Protein AF-0000000080300473 (afdb_homodimer)

Nearest PDB structures (foldseek):
  2vxf-assembly1_A  TM=6.926E-01  e=1.789E-02  Danio rerio
  6f9w-assembly1_A-2  TM=7.168E-01  e=3.163E-02  Homo sapiens
  2vxe-assembly1_A  TM=5.021E-01  e=3.348E-02  Drosophila melanogaster
  6vxm-assembly1_A  TM=2.838E-01  e=6.470E-01  Arabidopsis thaliana
  5x2h-assembly1_A  TM=2.330E-01  e=3.011E+00  Campylobacter jejuni subsp. jejuni NCTC 11168 = ATCC 700819

pLDDT: mean 85.26, std 11.25, range [49.38, 97.88]

Solvent-accessible surface area (backbone atoms only — not comparable to full-atom values): 30651 Å² total; per-residue (Å²): 47,39,53,70,53,43,38,52,47,38,32,72,78,66,66,38,85,69,76,81,58,88,81,66,54,77,50,73,92,40,61,41,40,68,60,47,52,49,33,71,74,67,48,58,40,59,73,37,30,30,31,48,84,95,26,44,31,33,27,36,39,42,57,89,58,38,30,32,28,40,32,32,35,60,86,90,42,80,41,71,64,74,45,80,42,53,47,88,61,45,43,82,45,54,69,67,55,40,52,50,52,52,48,51,30,50,76,68,48,26,36,73,40,85,89,71,36,40,79,41,73,48,62,74,85,51,66,72,35,45,32,34,39,35,29,73,85,76,64,49,50,35,34,33,29,33,45,45,68,41,82,88,78,32,41,29,29,19,29,28,38,32,35,87,94,49,80,55,44,60,54,60,66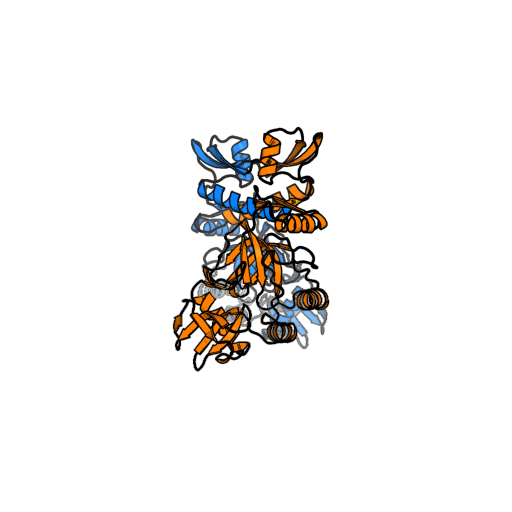,35,76,76,47,51,49,85,46,44,50,54,42,79,56,55,82,87,37,69,63,42,53,51,44,45,52,48,32,43,75,67,37,27,38,77,38,76,89,73,67,35,41,31,36,59,79,65,69,65,52,76,75,33,61,35,21,29,49,42,45,56,69,42,80,46,71,47,65,34,74,81,44,71,66,61,48,40,11,46,73,51,56,38,54,26,80,42,63,68,56,39,52,51,53,47,53,54,46,46,50,52,41,40,41,55,41,27,40,85,93,87,48,39,52,70,54,44,38,48,47,36,33,70,76,66,67,36,85,68,75,82,58,88,82,65,55,78,49,75,94,38,60,41,40,70,60,47,51,49,34,72,76,67,46,58,40,59,73,36,30,30,31,47,83,93,26,42,32,34,26,36,39,42,58,87,57,36,30,31,28,40,33,34,35,59,84,92,43,81,40,71,64,73,42,80,41,50,48,86,60,45,42,84,44,55,70,70,55,40,52,50,52,52,49,52,29,50,75,67,48,28,35,76,32,90,91,69,41,38,77,41,70,47,62,76,84,53,64,73,35,44,31,34,41,36,29,73,84,77,65,49,48,35,34,34,30,33,47,45,66,40,83,88,78,32,39,28,29,18,29,29,38,32,34,86,95,49,79,54,45,62,52,60,67,34,77,75,46,50,48,88,48,44,49,53,42,79,54,55,82,86,35,70,64,40,54,52,44,44,52,48,31,42,75,67,37,26,36,78,37,77,90,74,68,35,41,31,36,59,76,63,69,66,55,77,74,32,61,34,22,29,49,42,45,55,69,39,80,45,72,51,65,33,77,82,43,71,66,59,48,40,12,46,72,51,56,38,55,24,79,41,64,69,56,40,52,51,52,48,53,54,45,48,51,53,42,40,43,57,41,27,40,84,91,88

Organism: Bacteroides stercoris (NCBI:txid46506)

Sequence (568 aa):
MDFKGISSYCRGEFNIKLHVPSSYSDDPESLDYATFADWFDNGFGAGDAVKWGDTVGLIQEGNVHTAIMCLRMDGNTPIFNQISVSVQDITHADESVLNRLYSILSENGKEFGNPFFLISDKYIPKSCELITFHNHSTGQEGCGVLRLIDKSTGDVVMYCYAVKGEPVRYSMNEYLGKVDDFSFSAFKPADYQRKFLEVELAKVGKTWNHFLKRIEPLNMKAEKGERYWYITDKMSVASDTEKGTATSHKRYLAGNYFRKEEDAVRILSEEMEIRRNFLAEPGRMDFKGISSYCRGEFNIKLHVPSSYSDDPESLDYATFADWFDNGFGAGDAVKWGDTVGLIQEGNVHTAIMCLRMDGNTPIFNQISVSVQDITHADESVLNRLYSILSENGKEFGNPFFLISDKYIPKSCELITFHNHSTGQEGCGVLRLIDKSTGDVVMYCYAVKGEPVRYSMNEYLGKVDDFSFSAFKPADYQRKFLEVELAKVGKTWNHFLKRIEPLNMKAEKGERYWYITDKMSVASDTEKGTATSHKRYLAGNYFRKEEDAVRILSEEMEIRRNFLAEPGR

Radius of gyration: 39.07 Å; Cα contacts (8 Å, |Δi|>4): 1087; chains: 2; bounding box: 65×121×78 Å

Structure (mmCIF, N/CA/C/O backbone):
data_AF-0000000080300473-model_v1
#
loop_
_entity.id
_entity.type
_entity.pdbx_description
1 polymer 'Uncharacterized protein'
#
loop_
_atom_site.group_PDB
_atom_site.id
_atom_site.type_symbol
_atom_site.label_atom_id
_atom_site.label_alt_id
_atom_site.label_comp_id
_atom_site.label_asym_id
_atom_site.label_entity_id
_atom_site.label_seq_id
_atom_site.pdbx_PDB_ins_code
_a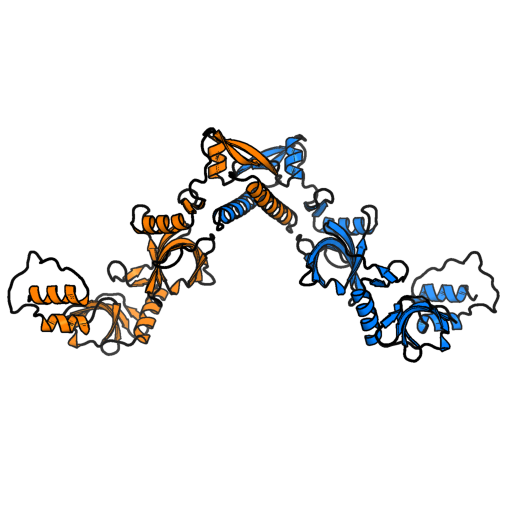tom_site.Cartn_x
_atom_site.Cartn_y
_atom_site.Cartn_z
_atom_site.occupancy
_atom_site.B_iso_or_equiv
_atom_site.auth_seq_id
_atom_site.auth_comp_id
_atom_site.auth_asym_id
_atom_site.auth_atom_id
_atom_site.pdbx_PDB_model_num
ATOM 1 N N . MET A 1 1 ? -13.258 -56.375 -33.906 1 70.62 1 MET A N 1
ATOM 2 C CA . MET A 1 1 ? -13.578 -54.969 -33.75 1 70.62 1 MET A CA 1
ATOM 3 C C . MET A 1 1 ? -13.531 -54.219 -35.062 1 70.62 1 MET A C 1
ATOM 5 O O . MET A 1 1 ? -12.656 -54.469 -35.906 1 70.62 1 MET A O 1
ATOM 9 N N . ASP A 1 2 ? -14.672 -53.562 -35.312 1 68.38 2 ASP A N 1
ATOM 10 C CA . ASP A 1 2 ? -14.695 -52.75 -36.531 1 68.38 2 ASP A CA 1
ATOM 11 C C . ASP A 1 2 ? -13.797 -51.531 -36.375 1 68.38 2 ASP A C 1
ATOM 13 O O . ASP A 1 2 ? -14.289 -50.406 -36.25 1 68.38 2 ASP A O 1
ATOM 17 N N . PHE A 1 3 ? -12.508 -51.844 -36.375 1 73.19 3 PHE A N 1
ATOM 18 C CA . PHE A 1 3 ? -11.531 -50.781 -36.125 1 73.19 3 PHE A CA 1
ATOM 19 C C . PHE A 1 3 ? -11.602 -49.719 -37.188 1 73.19 3 PHE A C 1
ATOM 21 O O . PHE A 1 3 ? -11.445 -48.531 -36.906 1 73.19 3 PHE A O 1
ATOM 28 N N . LYS A 1 4 ? -11.711 -50.094 -38.438 1 73.06 4 LYS A N 1
ATOM 29 C CA . LYS A 1 4 ? -11.773 -49.094 -39.531 1 73.06 4 LYS A CA 1
ATOM 30 C C . LYS A 1 4 ? -12.922 -48.125 -39.312 1 73.06 4 LYS A C 1
ATOM 32 O O . LYS A 1 4 ? -12.75 -46.906 -39.469 1 73.06 4 LYS A O 1
ATOM 37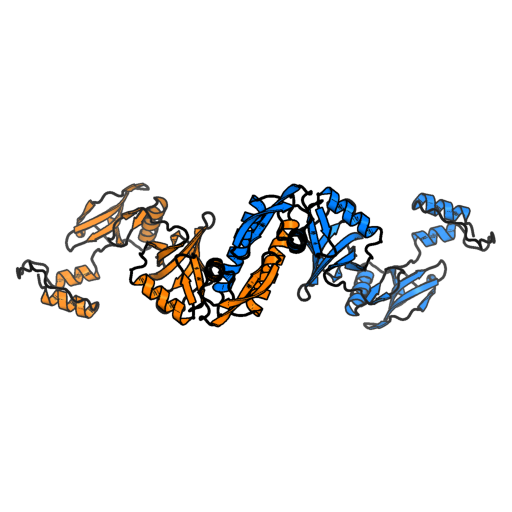 N N . GLY A 1 5 ? -14.031 -48.688 -39 1 68.06 5 GLY A N 1
ATOM 38 C CA . GLY A 1 5 ? -15.188 -47.844 -38.75 1 68.06 5 GLY A CA 1
ATOM 39 C C . GLY A 1 5 ? -15.008 -46.938 -37.531 1 68.06 5 GLY A C 1
ATOM 40 O O . GLY A 1 5 ? -15.336 -45.75 -37.594 1 68.06 5 GLY A O 1
ATOM 41 N N . ILE A 1 6 ? -14.445 -47.469 -36.531 1 72.12 6 ILE A N 1
ATOM 42 C CA . ILE A 1 6 ? -14.242 -46.75 -35.281 1 72.12 6 ILE A CA 1
ATOM 43 C C . ILE A 1 6 ? -13.203 -45.625 -35.5 1 72.12 6 ILE A C 1
ATOM 45 O O . ILE A 1 6 ? -13.391 -44.5 -35.062 1 72.12 6 ILE A O 1
ATOM 49 N N . SER A 1 7 ? -12.203 -46.031 -36.125 1 70.25 7 SER A N 1
ATOM 50 C CA . SER A 1 7 ? -11.148 -45.062 -36.406 1 70.25 7 SER A CA 1
ATOM 51 C C . SER A 1 7 ? -11.672 -43.906 -37.281 1 70.25 7 SER A C 1
ATOM 53 O O . SER A 1 7 ? -11.344 -42.75 -37.062 1 70.25 7 SER A O 1
ATOM 55 N N . SER A 1 8 ? -12.445 -44.188 -38.25 1 71.62 8 SER A N 1
ATOM 56 C CA . SER A 1 8 ? -13.039 -43.188 -39.125 1 71.62 8 SER A CA 1
ATOM 57 C C . SER A 1 8 ? -13.953 -42.25 -38.312 1 71.62 8 SER A C 1
ATOM 59 O O . SER A 1 8 ? -13.953 -41.031 -38.531 1 71.62 8 SER A O 1
ATOM 61 N N . TYR A 1 9 ? -14.641 -42.781 -37.469 1 65.94 9 TYR A N 1
ATOM 62 C CA . TYR A 1 9 ? -15.539 -42.031 -36.594 1 65.94 9 TYR A CA 1
ATOM 63 C C . TYR A 1 9 ? -14.758 -41.062 -35.719 1 65.94 9 TYR A C 1
ATOM 65 O O . TYR A 1 9 ? -15.078 -39.875 -35.656 1 65.94 9 TYR A O 1
ATOM 73 N N . CYS A 1 10 ? -13.82 -41.531 -35.094 1 65 10 CYS A N 1
ATOM 74 C CA . CYS A 1 10 ? -13.023 -40.719 -34.188 1 65 10 CYS A CA 1
ATOM 75 C C . CYS A 1 10 ? -12.305 -39.594 -34.938 1 65 10 CYS A C 1
ATOM 77 O O . CYS A 1 10 ? -12.242 -38.469 -34.469 1 65 10 CYS A O 1
ATOM 79 N N . ARG A 1 11 ? -11.781 -39.938 -36.031 1 65.31 11 ARG A N 1
ATOM 80 C CA . ARG A 1 11 ? -11.102 -38.969 -36.875 1 65.31 11 ARG A CA 1
ATOM 81 C C . ARG A 1 11 ? -12.078 -37.906 -37.375 1 65.31 11 ARG A C 1
ATOM 83 O O . ARG A 1 11 ? -11.781 -36.719 -37.344 1 65.31 11 ARG A O 1
ATOM 90 N N . GLY A 1 12 ? -13.141 -38.281 -37.812 1 64.19 12 GLY A N 1
ATOM 91 C CA . GLY A 1 12 ? -14.133 -37.375 -38.406 1 64.19 12 GLY A CA 1
ATOM 92 C C . GLY A 1 12 ? -14.773 -36.469 -37.375 1 64.19 12 GLY A C 1
ATOM 93 O O . GLY A 1 12 ? -14.859 -35.25 -37.594 1 64.19 12 GLY A O 1
ATOM 94 N N . GLU A 1 13 ? -15.148 -37.031 -36.281 1 60 13 GLU A N 1
ATOM 95 C CA . GLU A 1 13 ? -15.938 -36.281 -35.312 1 60 13 GLU A CA 1
ATOM 96 C C . GLU A 1 13 ? -15.047 -35.5 -34.344 1 60 13 GLU A C 1
ATOM 98 O O . GLU A 1 13 ? -15.398 -34.406 -33.906 1 60 13 GLU A O 1
ATOM 103 N N . PHE A 1 14 ? -13.922 -36.156 -34.156 1 58.56 14 PHE A N 1
ATOM 104 C CA . PHE A 1 14 ? -13.156 -35.594 -33.062 1 58.56 14 PHE A CA 1
ATOM 105 C C . PHE A 1 14 ? -11.719 -35.312 -33.469 1 58.56 14 PHE A C 1
ATOM 107 O O . PHE A 1 14 ? -10.93 -34.781 -32.688 1 58.56 14 PHE A O 1
ATOM 114 N N . ASN A 1 15 ? -11.414 -35.656 -34.688 1 59.62 15 ASN A N 1
ATOM 115 C CA . ASN A 1 15 ? -10.062 -35.469 -35.219 1 59.62 15 ASN A CA 1
ATOM 116 C C . ASN A 1 15 ? -9.031 -36.219 -34.406 1 59.62 15 ASN A C 1
ATOM 118 O O . ASN A 1 15 ? -7.945 -35.688 -34.125 1 59.62 15 ASN A O 1
ATOM 122 N N . ILE A 1 16 ? -9.438 -37.312 -33.969 1 57.38 16 ILE A N 1
ATOM 123 C CA . ILE A 1 16 ? -8.562 -38.188 -33.188 1 57.38 16 ILE A CA 1
ATOM 124 C C . ILE A 1 16 ? -8.086 -39.344 -34.094 1 57.38 16 ILE A C 1
ATOM 126 O O . ILE A 1 16 ? -8.898 -40 -34.75 1 57.38 16 ILE A O 1
ATOM 130 N N . LYS A 1 17 ? -6.742 -39.5 -34.188 1 61.91 17 LYS A N 1
ATOM 131 C CA . LYS A 1 17 ? -6.164 -40.656 -34.906 1 61.91 17 LYS A CA 1
ATOM 132 C C . LYS A 1 17 ? -5.898 -41.812 -33.938 1 61.91 17 LYS A C 1
ATOM 134 O O . LYS A 1 17 ? -5.105 -41.688 -33.031 1 61.91 17 LYS A O 1
ATOM 139 N N . LEU A 1 18 ? -6.652 -42.906 -34.125 1 58.81 18 LEU A N 1
ATOM 140 C CA . LEU A 1 18 ? -6.461 -44.062 -33.281 1 58.81 18 LEU A CA 1
ATOM 141 C C . LEU A 1 18 ? -5.359 -44.969 -33.844 1 58.81 18 LEU A C 1
ATOM 143 O O . LEU A 1 18 ? -5.242 -45.125 -35.031 1 58.81 18 LEU A O 1
ATOM 147 N N . HIS A 1 19 ? -4.531 -45.344 -33.031 1 61.94 19 HIS A N 1
ATOM 148 C CA . HIS A 1 19 ? -3.529 -46.344 -33.438 1 61.94 19 HIS A CA 1
ATOM 149 C C . HIS A 1 19 ? -4.082 -47.75 -33.312 1 61.94 19 HIS A C 1
ATOM 151 O O . HIS A 1 19 ? -4.844 -48.062 -32.406 1 61.94 19 HIS A O 1
ATOM 157 N N . VAL A 1 20 ? -3.82 -48.562 -34.344 1 60.44 20 VAL A N 1
ATOM 158 C CA . VAL A 1 20 ? -4.25 -49.969 -34.312 1 60.44 20 VAL A CA 1
ATOM 159 C C . VAL A 1 20 ? -3.553 -50.688 -33.156 1 60.44 20 VAL A C 1
ATOM 161 O O . VAL A 1 20 ? -2.324 -50.688 -33.062 1 60.44 20 VAL A O 1
ATOM 164 N N . PRO A 1 21 ? -4.453 -51.094 -32.281 1 56.84 21 PRO A N 1
ATOM 165 C CA . PRO A 1 21 ? -3.795 -51.844 -31.203 1 56.84 21 PRO A CA 1
ATOM 166 C C . PRO A 1 21 ? -3.082 -53.094 -31.719 1 56.84 21 PRO A C 1
ATOM 168 O O . PRO A 1 21 ? -3.492 -53.688 -32.719 1 56.84 21 PRO A O 1
ATOM 171 N N . SER A 1 22 ? -1.958 -53.344 -31.188 1 58.16 22 SER A N 1
ATOM 172 C CA . SER A 1 22 ? -1.188 -54.531 -31.578 1 58.16 22 SER A CA 1
ATOM 173 C C . SER A 1 22 ? -2.023 -55.812 -31.469 1 58.16 22 SER A C 1
ATOM 175 O O . SER A 1 22 ? -1.857 -56.719 -32.25 1 58.16 22 SER A O 1
ATOM 177 N N . SER A 1 23 ? -2.871 -55.875 -30.516 1 56.25 23 SER A N 1
ATOM 178 C CA . SER A 1 23 ? -3.68 -57.062 -30.266 1 56.25 23 SER A CA 1
ATOM 179 C C . SER A 1 23 ? -5.012 -57 -31.016 1 56.25 23 SER A C 1
ATOM 181 O O . SER A 1 23 ? -5.953 -57.719 -30.672 1 56.25 23 SER A O 1
ATOM 183 N N . TYR A 1 24 ? -4.957 -56.25 -32.031 1 58.56 24 TYR A N 1
ATOM 184 C CA . TYR A 1 24 ? -6.16 -56.094 -32.812 1 58.56 24 TYR A CA 1
ATOM 185 C C . TYR A 1 24 ? -6.512 -57.406 -33.531 1 58.56 24 TYR A C 1
ATOM 187 O O . TYR A 1 24 ? -5.652 -58.031 -34.156 1 58.56 24 TYR A O 1
ATOM 195 N N . SER A 1 25 ? -7.562 -58.094 -33 1 57.25 25 SER A N 1
ATOM 196 C CA . SER A 1 25 ? -8.094 -59.219 -33.75 1 57.25 25 SER A CA 1
ATOM 197 C C . SER A 1 25 ? -9.352 -58.844 -34.531 1 57.25 25 SER A C 1
ATOM 199 O O . SER A 1 25 ? -10.188 -58.094 -34 1 57.25 25 SER A O 1
ATOM 201 N N . ASP A 1 26 ? -9.492 -59.031 -35.812 1 53.12 26 ASP A N 1
ATOM 202 C CA . ASP A 1 26 ? -10.633 -58.812 -36.688 1 53.12 26 ASP A CA 1
ATOM 203 C C . ASP A 1 26 ? -11.836 -59.656 -36.281 1 53.12 26 ASP A C 1
ATOM 205 O O . ASP A 1 26 ? -12.758 -59.875 -37.062 1 53.12 26 ASP A O 1
ATOM 209 N N . ASP A 1 27 ? -11.797 -60.219 -35.156 1 55.25 27 ASP A N 1
ATOM 210 C CA . ASP A 1 27 ? -12.945 -61.031 -34.75 1 55.25 27 ASP A CA 1
ATOM 211 C C . ASP A 1 27 ? -14.227 -60.188 -34.75 1 55.25 27 ASP A C 1
ATOM 213 O O . ASP A 1 27 ? -14.312 -59.188 -34 1 55.25 27 ASP A O 1
ATOM 217 N N . PRO A 1 28 ? -15.141 -60.375 -35.75 1 51.28 28 PRO A N 1
ATOM 218 C CA . PRO A 1 28 ? -16.406 -59.656 -35.906 1 51.28 28 PRO A CA 1
ATOM 219 C C . PRO A 1 28 ? -17.266 -59.656 -34.656 1 51.28 28 PRO A C 1
ATOM 221 O O . PRO A 1 28 ? -18.234 -58.906 -34.562 1 51.28 28 PRO A O 1
ATOM 224 N N . GLU A 1 29 ? -17.219 -60.688 -33.938 1 55.12 29 GLU A N 1
ATOM 225 C CA . GLU A 1 29 ? -18.031 -60.75 -32.719 1 55.12 29 GLU A CA 1
ATOM 226 C C . GLU A 1 29 ? -17.625 -59.656 -31.734 1 55.12 29 GLU A C 1
ATOM 228 O O . GLU A 1 29 ? -18.266 -59.469 -30.703 1 55.12 29 GLU A O 1
ATOM 233 N N . SER A 1 30 ? -16.688 -58.938 -32.219 1 62.62 30 SER A N 1
ATOM 234 C CA . SER A 1 30 ? -16.109 -57.906 -31.391 1 62.62 30 SER A CA 1
ATOM 235 C C . SER A 1 30 ? -16.922 -56.594 -31.453 1 62.62 30 SER A C 1
ATOM 237 O O . SER A 1 30 ? -18.047 -56.594 -31.984 1 62.62 30 SER A O 1
ATOM 239 N N . LEU A 1 31 ? -16.359 -55.438 -31.094 1 71 31 LEU A N 1
ATOM 240 C CA . LEU A 1 31 ? -17.016 -54.156 -30.984 1 71 31 LEU A CA 1
ATOM 241 C C . LEU A 1 31 ? -17.297 -53.562 -32.375 1 71 31 LEU A C 1
ATOM 243 O O . LEU A 1 31 ? -16.375 -53.281 -33.125 1 71 31 LEU A O 1
ATOM 247 N N . ASP A 1 32 ? -18.672 -53.75 -32.812 1 76.12 32 ASP A N 1
ATOM 248 C CA . ASP A 1 32 ? -19.047 -53.156 -34.094 1 76.12 32 ASP A CA 1
ATOM 249 C C . ASP A 1 32 ? -19.188 -51.656 -33.969 1 76.12 32 ASP A C 1
ATOM 251 O O . ASP A 1 32 ? -19.234 -51.125 -32.875 1 76.12 32 ASP A O 1
ATOM 255 N N . TYR A 1 33 ? -19.172 -51.031 -35.125 1 73.56 33 TYR A N 1
ATOM 256 C CA . TYR A 1 33 ? -19.203 -49.594 -35.25 1 73.56 33 TYR A CA 1
ATOM 257 C C . TYR A 1 33 ? -20.469 -49.031 -34.594 1 73.56 33 TYR A C 1
ATOM 259 O O . TYR A 1 33 ? -20.406 -48 -33.906 1 73.56 33 TYR A O 1
ATOM 267 N N . ALA A 1 34 ? -21.578 -49.656 -34.938 1 77.25 34 ALA A N 1
ATOM 268 C CA . ALA A 1 34 ? -22.844 -49.125 -34.438 1 77.25 34 ALA A CA 1
ATOM 269 C C . ALA A 1 34 ? -22.859 -49.094 -32.906 1 77.25 34 ALA A C 1
ATOM 271 O O . ALA A 1 34 ? -23.297 -48.125 -32.281 1 77.25 34 ALA A O 1
ATOM 272 N N . THR A 1 35 ? -22.391 -50.188 -32.406 1 78.88 35 THR A N 1
ATOM 273 C CA . THR A 1 35 ? -22.344 -50.281 -30.953 1 78.88 35 THR A CA 1
ATOM 274 C C . THR A 1 35 ? -21.375 -49.25 -30.37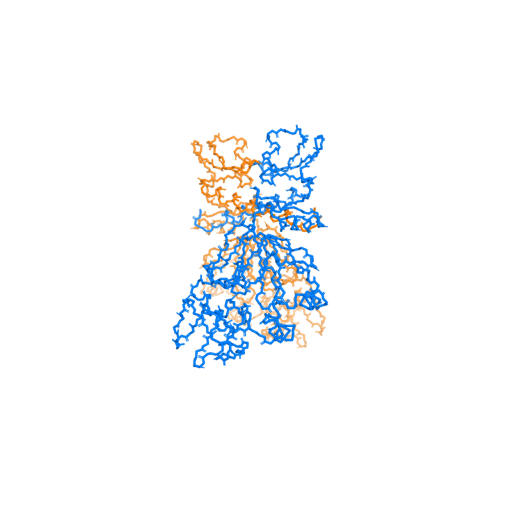5 1 78.88 35 THR A C 1
ATOM 276 O O . THR A 1 35 ? -21.672 -48.625 -29.359 1 78.88 35 THR A O 1
ATOM 279 N N . PHE A 1 36 ? -20.297 -49.125 -31 1 77.75 36 PHE A N 1
ATOM 280 C CA . PHE A 1 36 ? -19.297 -48.156 -30.547 1 77.75 36 PHE A CA 1
ATOM 281 C C . PHE A 1 36 ? -19.859 -46.719 -30.625 1 77.75 36 PHE A C 1
ATOM 283 O O . PHE A 1 36 ? -19.734 -45.969 -29.672 1 77.75 36 PHE A O 1
ATOM 290 N N . ALA A 1 37 ? -20.406 -46.438 -31.75 1 73.69 37 ALA A N 1
ATOM 291 C CA . ALA A 1 37 ? -20.938 -45.094 -31.953 1 73.69 37 ALA A CA 1
ATOM 292 C C . ALA A 1 37 ? -22 -44.75 -30.906 1 73.69 37 ALA A C 1
ATOM 294 O O . ALA A 1 37 ? -22.031 -43.656 -30.359 1 73.69 37 ALA A O 1
ATOM 295 N N . ASP A 1 38 ? -22.859 -45.656 -30.656 1 77.44 38 ASP A N 1
ATOM 296 C CA . ASP A 1 38 ? -23.906 -45.469 -29.641 1 77.44 38 ASP A CA 1
ATOM 297 C C . ASP A 1 38 ? -23.297 -45.281 -28.25 1 77.44 38 ASP A C 1
ATOM 299 O O . ASP A 1 38 ? -23.719 -44.406 -27.5 1 77.44 38 ASP A O 1
ATOM 303 N N . TRP A 1 39 ? -22.312 -46.062 -27.984 1 77.12 39 TRP A N 1
ATOM 304 C CA . TRP A 1 39 ? -21.641 -45.938 -26.703 1 77.12 39 TRP A CA 1
ATOM 305 C C . TRP A 1 39 ? -20.953 -44.594 -26.578 1 77.12 39 TRP A C 1
ATOM 307 O O . TRP A 1 39 ? -21.031 -43.938 -25.531 1 77.12 39 TRP A O 1
ATOM 317 N N . PHE A 1 40 ? -20.359 -44.219 -27.594 1 75.44 40 PHE A N 1
ATOM 318 C CA . PHE A 1 40 ? -19.625 -42.969 -27.562 1 75.44 40 PHE A CA 1
ATOM 319 C C . PHE A 1 40 ? -20.562 -41.781 -27.375 1 75.44 40 PHE A C 1
ATOM 321 O O . PHE A 1 40 ? -20.25 -40.844 -26.625 1 75.44 40 PHE A O 1
ATOM 328 N N . ASP A 1 41 ? -21.656 -41.844 -28 1 75.56 41 ASP A N 1
ATOM 329 C CA . ASP A 1 41 ? -22.578 -40.719 -27.969 1 75.56 41 ASP A CA 1
ATOM 330 C C . ASP A 1 41 ? -23.438 -40.75 -26.703 1 75.56 41 ASP A C 1
ATOM 332 O O . ASP A 1 41 ? -23.766 -39.719 -26.141 1 75.56 41 ASP A O 1
ATOM 336 N N . ASN A 1 42 ? -23.75 -41.875 -26.266 1 80.06 42 ASN A N 1
ATOM 337 C CA . ASN A 1 42 ? -24.781 -41.969 -25.234 1 80.06 42 ASN A CA 1
ATOM 338 C C . ASN A 1 42 ? -24.281 -42.781 -24.031 1 80.06 42 ASN A C 1
ATOM 340 O O . ASN A 1 42 ? -24.984 -42.875 -23.016 1 80.06 42 ASN A O 1
ATOM 344 N N . GLY A 1 43 ? -23.141 -43.375 -24.219 1 85 43 GLY A N 1
ATOM 345 C CA . GLY A 1 43 ? -22.641 -44.219 -23.156 1 85 43 GLY A CA 1
ATOM 346 C C . GLY A 1 43 ? -22.125 -43.438 -21.953 1 85 43 GLY A C 1
ATOM 347 O O . GLY A 1 43 ? -22.438 -42.25 -21.797 1 85 43 GLY A O 1
ATOM 348 N N . PHE A 1 44 ? -21.547 -44.219 -21 1 86.19 44 PHE A N 1
ATOM 349 C CA . PHE A 1 44 ? -21.031 -43.656 -19.766 1 86.19 44 PHE A CA 1
ATOM 350 C C . PHE A 1 44 ? -19.516 -43.562 -19.812 1 86.19 44 PHE A C 1
ATOM 352 O O . PHE A 1 44 ? -18.844 -44.5 -20.219 1 86.19 44 PHE A O 1
ATOM 359 N N . GLY A 1 45 ? -19.031 -42.406 -19.547 1 80.56 45 GLY A N 1
ATOM 360 C CA . GLY A 1 45 ? -17.594 -42.156 -19.5 1 80.56 45 GLY A CA 1
ATOM 361 C C . GLY A 1 45 ? -17.156 -41.5 -18.203 1 80.56 45 GLY A C 1
ATOM 362 O O . GLY A 1 45 ? -17.984 -41.188 -17.344 1 80.56 45 GLY A O 1
ATOM 363 N N . ALA A 1 46 ? -15.852 -41.375 -18.188 1 78.88 46 ALA A N 1
ATOM 364 C CA . ALA A 1 46 ? -15.266 -40.75 -17 1 78.88 46 ALA A CA 1
ATOM 365 C C . ALA A 1 46 ? -15.867 -39.375 -16.734 1 78.88 46 ALA A C 1
ATOM 367 O O . ALA A 1 46 ? -15.953 -38.562 -17.641 1 78.88 46 ALA A O 1
ATOM 368 N N . GLY A 1 47 ? -16.328 -39.25 -15.438 1 82.25 47 GLY A N 1
ATOM 369 C CA . GLY A 1 47 ? -16.844 -37.969 -15.055 1 82.25 47 GLY A CA 1
ATOM 370 C C . GLY A 1 47 ? -18.359 -37.875 -15.102 1 82.25 47 GLY A C 1
ATOM 371 O O . GLY A 1 47 ? -18.953 -36.906 -14.641 1 82.25 47 GLY A O 1
ATOM 372 N N . ASP A 1 48 ? -18.953 -38.844 -15.664 1 84.25 48 ASP A N 1
ATOM 373 C CA . ASP A 1 48 ? -20.406 -38.844 -15.719 1 84.25 48 ASP A CA 1
ATOM 374 C C . ASP A 1 48 ? -21 -39.125 -14.336 1 84.25 48 ASP A C 1
ATOM 376 O O . ASP A 1 48 ? -20.5 -39.969 -13.594 1 84.25 48 ASP A O 1
ATOM 380 N N . ALA A 1 49 ? -22.031 -38.375 -14.047 1 91.94 49 ALA A N 1
ATOM 381 C CA . ALA A 1 49 ? -22.875 -38.688 -12.891 1 91.94 49 ALA A CA 1
ATOM 382 C C . ALA A 1 49 ? -24 -39.656 -13.273 1 91.94 49 ALA A C 1
ATOM 384 O O . ALA A 1 49 ? -24.609 -39.5 -14.336 1 91.94 49 ALA A O 1
ATOM 385 N N . VAL A 1 50 ? -24.188 -40.625 -12.391 1 94.38 50 VAL A N 1
ATOM 386 C CA . VAL A 1 50 ? -25.203 -41.625 -12.75 1 94.38 50 VAL A CA 1
ATOM 387 C C . VAL A 1 50 ? -26.094 -41.906 -11.547 1 94.38 50 VAL A C 1
ATOM 389 O O . VAL A 1 50 ? -25.734 -41.594 -10.406 1 94.38 50 VAL A O 1
ATOM 392 N N . LYS A 1 51 ? -27.281 -42.375 -11.875 1 95.12 51 LYS A N 1
ATOM 393 C CA . LYS A 1 51 ? -28.203 -42.938 -10.891 1 95.12 51 LYS A CA 1
ATOM 394 C C . LYS A 1 51 ? -28.234 -44.469 -10.961 1 95.12 51 LYS A C 1
ATOM 396 O O . LYS A 1 51 ? -28.344 -45.031 -12.047 1 95.12 51 LYS A O 1
ATOM 401 N N . TRP A 1 52 ? -27.953 -45.094 -9.875 1 94.31 52 TRP A N 1
ATOM 402 C CA . TRP A 1 52 ? -28.016 -46.531 -9.688 1 94.31 52 TRP A CA 1
ATOM 403 C C . TRP A 1 52 ? -29.016 -46.906 -8.602 1 94.31 52 TRP A C 1
ATOM 405 O O . TRP A 1 52 ? -28.672 -46.969 -7.426 1 94.31 52 TRP A O 1
ATOM 415 N N . GLY A 1 53 ? -30.266 -47.156 -9.016 1 89 53 GLY A N 1
ATOM 416 C CA . GLY A 1 53 ? -31.312 -47.281 -8.016 1 89 53 GLY A CA 1
ATOM 417 C C . GLY A 1 53 ? -31.516 -46 -7.23 1 89 53 GLY A C 1
ATOM 418 O O . GLY A 1 53 ? -31.75 -44.938 -7.816 1 89 53 GLY A O 1
ATOM 419 N N . ASP A 1 54 ? -31.281 -46.094 -5.941 1 88.31 54 ASP A N 1
ATOM 420 C CA . ASP A 1 54 ? -31.469 -44.938 -5.066 1 88.31 54 ASP A CA 1
ATOM 421 C C . ASP A 1 54 ? -30.125 -44.25 -4.797 1 88.31 54 ASP A C 1
ATOM 423 O O . ASP A 1 54 ? -30.078 -43.281 -4.047 1 88.31 54 ASP A O 1
ATOM 427 N N . THR A 1 55 ? -29.156 -44.719 -5.48 1 91.69 55 THR A N 1
ATOM 428 C CA . THR A 1 55 ? -27.812 -44.219 -5.254 1 91.69 55 THR A CA 1
ATOM 429 C C . THR A 1 55 ? -27.328 -43.406 -6.445 1 91.69 55 THR A C 1
ATOM 431 O O . THR A 1 55 ? -27.75 -43.625 -7.582 1 91.69 55 THR A O 1
ATOM 434 N N . VAL A 1 56 ? -26.625 -42.375 -6.102 1 94.56 56 VAL A N 1
ATOM 435 C CA . VAL A 1 56 ? -25.953 -41.625 -7.16 1 94.56 56 VAL A CA 1
ATOM 436 C C . VAL A 1 56 ? -24.453 -41.844 -7.098 1 94.56 56 VAL A C 1
ATOM 438 O O . VAL A 1 56 ? -23.906 -42.188 -6.035 1 94.56 56 VAL A O 1
ATOM 441 N N . GLY A 1 57 ? -23.812 -41.812 -8.281 1 94 57 GLY A N 1
ATOM 442 C CA . GLY A 1 57 ? -22.391 -42.062 -8.305 1 94 57 GLY A CA 1
ATOM 443 C C . GLY A 1 57 ? -21.672 -41.375 -9.445 1 94 57 GLY A C 1
ATOM 444 O O . GLY A 1 57 ? -22.297 -40.812 -10.328 1 94 57 GLY A O 1
ATOM 445 N N . LEU A 1 58 ? -20.359 -41.438 -9.344 1 92.62 58 LEU A N 1
ATOM 446 C CA . LEU A 1 58 ? -19.453 -40.875 -10.344 1 92.62 58 LEU A CA 1
ATOM 447 C C . LEU A 1 58 ? -18.703 -41.969 -11.07 1 92.62 58 LEU A C 1
ATOM 449 O O . LEU A 1 58 ? -18.125 -42.875 -10.438 1 92.62 58 LEU A O 1
ATOM 453 N N . ILE A 1 59 ? -18.75 -41.875 -12.398 1 88.5 59 ILE A N 1
ATOM 454 C CA . ILE A 1 59 ? -18.141 -42.906 -13.211 1 88.5 59 ILE A CA 1
ATOM 455 C C . ILE A 1 59 ? -16.672 -42.594 -13.453 1 88.5 59 ILE A C 1
ATOM 457 O O . ILE A 1 59 ? -16.312 -41.469 -13.781 1 88.5 59 ILE A O 1
ATOM 461 N N . GLN A 1 60 ? -15.844 -43.562 -13.125 1 85.19 60 GLN A N 1
ATOM 462 C CA . GLN A 1 60 ? -14.414 -43.469 -13.414 1 85.19 60 GLN A CA 1
ATOM 463 C C . GLN A 1 60 ? -14.109 -43.906 -14.844 1 85.19 60 GLN A C 1
ATOM 465 O O . GLN A 1 60 ? -13.273 -43.312 -15.516 1 85.19 60 GLN A O 1
ATOM 470 N N . GLU A 1 61 ? -14.711 -45.031 -15.234 1 82.56 61 GLU A N 1
ATOM 471 C CA . GLU A 1 61 ? -14.555 -45.594 -16.578 1 82.56 61 GLU A CA 1
ATOM 472 C C . GLU A 1 61 ? -15.766 -46.438 -16.969 1 82.56 61 GLU A C 1
ATOM 474 O O . GLU A 1 61 ? -16.469 -46.938 -16.109 1 82.56 61 GLU A O 1
ATOM 479 N N . GLY A 1 62 ? -15.977 -46.375 -18.328 1 82.19 62 GLY A N 1
ATOM 480 C CA . GLY A 1 62 ? -17.094 -47.156 -18.828 1 82.19 62 GLY A CA 1
ATOM 481 C C . GLY A 1 62 ? -16.828 -47.781 -20.188 1 82.19 62 GLY A C 1
ATOM 482 O O . GLY A 1 62 ? -16.094 -47.219 -21 1 82.19 62 GLY A O 1
ATOM 483 N N . ASN A 1 63 ? -17.25 -49.031 -20.312 1 81.69 63 ASN A N 1
ATOM 484 C CA . ASN A 1 63 ? -17.297 -49.656 -21.625 1 81.69 63 ASN A CA 1
ATOM 485 C C . ASN A 1 63 ? -18.734 -49.906 -22.062 1 81.69 63 ASN A C 1
ATOM 487 O O . ASN A 1 63 ? -19.672 -49.375 -21.484 1 81.69 63 ASN A O 1
ATOM 491 N N . VAL A 1 64 ? -18.859 -50.719 -23.094 1 83.88 64 VAL A N 1
ATOM 492 C CA . VAL A 1 64 ? -20.172 -50.938 -23.688 1 83.88 64 VAL A CA 1
ATOM 493 C C . VAL A 1 64 ? -21.062 -51.688 -22.703 1 83.88 64 VAL A C 1
ATOM 495 O O . VAL A 1 64 ? -22.297 -51.562 -22.734 1 83.88 64 VAL A O 1
ATOM 498 N N . HIS A 1 65 ? -20.453 -52.406 -21.797 1 88.25 65 HIS A N 1
ATOM 499 C CA . HIS A 1 65 ? -21.281 -53.312 -20.984 1 88.25 65 HIS A CA 1
ATOM 500 C C . HIS A 1 65 ? -21.234 -52.906 -19.516 1 88.25 65 HIS A C 1
ATOM 502 O O . HIS A 1 65 ? -22.188 -53.125 -18.766 1 88.25 65 HIS A O 1
ATOM 508 N N . THR A 1 66 ? -20.156 -52.375 -19.094 1 92.62 66 THR A N 1
ATOM 509 C CA . THR A 1 66 ? -19.953 -52.125 -17.672 1 92.62 66 THR A CA 1
ATOM 510 C C . THR A 1 66 ? -19.359 -50.75 -17.453 1 92.62 66 THR A C 1
ATOM 512 O O . THR A 1 66 ? -18.734 -50.188 -18.359 1 92.62 66 THR A O 1
ATOM 515 N N . ALA A 1 67 ? -19.688 -50.188 -16.312 1 92.81 67 ALA A N 1
ATOM 516 C CA . ALA A 1 67 ? -19.078 -48.938 -15.844 1 92.81 67 ALA A CA 1
ATOM 517 C C . ALA A 1 67 ? -18.516 -49.094 -14.438 1 92.81 67 ALA A C 1
ATOM 519 O O . ALA A 1 67 ? -19.047 -49.844 -13.617 1 92.81 67 ALA A O 1
ATOM 520 N N . ILE A 1 68 ? -17.375 -48.469 -14.211 1 92.12 68 ILE A N 1
ATOM 521 C CA . ILE A 1 68 ? -16.781 -48.438 -12.883 1 92.12 68 ILE A CA 1
ATOM 522 C C . ILE A 1 68 ? -17.125 -47.156 -12.164 1 92.12 68 ILE A C 1
ATOM 524 O O . ILE A 1 68 ? -16.797 -46.062 -12.641 1 92.12 68 ILE A O 1
ATOM 528 N N . MET A 1 69 ? -17.812 -47.312 -11.062 1 91.88 69 MET A N 1
ATOM 529 C CA . MET A 1 69 ? -18.125 -46.188 -10.195 1 91.88 69 MET A CA 1
ATOM 530 C C . MET A 1 69 ? -17.062 -46.031 -9.117 1 91.88 69 MET A C 1
ATOM 532 O O . MET A 1 69 ? -16.688 -46.969 -8.438 1 91.88 69 MET A O 1
ATOM 536 N N . CYS A 1 70 ? -16.562 -44.781 -9.023 1 91.12 70 CYS A N 1
ATOM 537 C CA . CYS A 1 70 ? -15.477 -44.562 -8.07 1 91.12 70 CYS A CA 1
ATOM 538 C C . CYS A 1 70 ? -15.961 -43.781 -6.859 1 91.12 70 CYS A C 1
ATOM 540 O O . CYS A 1 70 ? -15.227 -43.625 -5.887 1 91.12 70 CYS A O 1
ATOM 542 N N . LEU A 1 71 ? -17.062 -43.25 -6.953 1 93.81 71 LEU A N 1
ATOM 543 C CA . LEU A 1 71 ? -17.734 -42.562 -5.848 1 93.81 71 LEU A CA 1
ATOM 544 C C . LEU A 1 71 ? -19.234 -42.875 -5.863 1 93.81 71 LEU A C 1
ATOM 546 O O . LEU A 1 71 ? -19.875 -42.812 -6.914 1 93.81 71 LEU A O 1
ATOM 550 N N . ARG A 1 72 ? -19.766 -43.219 -4.754 1 93.75 72 ARG A N 1
ATOM 551 C CA . ARG A 1 72 ? -21.219 -43.406 -4.633 1 93.75 72 ARG A CA 1
ATOM 552 C C . ARG A 1 72 ? -21.703 -42.906 -3.279 1 93.75 72 ARG A C 1
ATOM 554 O O . ARG A 1 72 ? -20.953 -42.875 -2.307 1 93.75 72 ARG A O 1
ATOM 561 N N . MET A 1 73 ? -22.891 -42.5 -3.352 1 92.31 73 MET A N 1
ATOM 562 C CA . MET A 1 73 ? -23.516 -42 -2.129 1 92.31 73 MET A CA 1
ATOM 563 C C . MET A 1 73 ? -24.438 -43.031 -1.528 1 92.31 73 MET A C 1
ATOM 565 O O . MET A 1 73 ? -25.344 -43.531 -2.203 1 92.31 73 MET A O 1
ATOM 569 N N . ASP A 1 74 ? -24.156 -43.406 -0.35 1 84.56 74 ASP A N 1
ATOM 570 C CA . ASP A 1 74 ? -25.094 -44.156 0.467 1 84.56 74 ASP A CA 1
ATOM 571 C C . ASP A 1 74 ? -25.828 -43.25 1.45 1 84.56 74 ASP A C 1
ATOM 573 O O . ASP A 1 74 ? -25.344 -43 2.555 1 84.56 74 ASP A O 1
ATOM 577 N N . GLY A 1 75 ? -27.031 -42.844 1.043 1 81.19 75 GLY A N 1
ATOM 578 C CA . GLY A 1 75 ? -27.625 -41.75 1.82 1 81.19 75 GLY A CA 1
ATOM 579 C C . GLY A 1 75 ? -26.812 -40.5 1.792 1 81.19 75 GLY A C 1
ATOM 580 O O . GLY A 1 75 ? -26.594 -39.906 0.726 1 81.19 75 GLY A O 1
ATOM 581 N N . ASN A 1 76 ? -26.328 -40.094 2.934 1 83.69 76 ASN A N 1
ATOM 582 C CA . ASN A 1 76 ? -25.516 -38.906 3.035 1 83.69 76 ASN A CA 1
ATOM 583 C C . ASN A 1 76 ? -24.031 -39.25 3.23 1 83.69 76 ASN A C 1
ATOM 585 O O . ASN A 1 76 ? -23.203 -38.344 3.426 1 83.69 76 ASN A O 1
ATOM 589 N N . THR A 1 77 ? -23.734 -40.5 3.068 1 90.31 77 THR A N 1
ATOM 590 C CA . THR A 1 77 ? -22.359 -40.938 3.311 1 90.31 77 THR A CA 1
ATOM 591 C C . THR A 1 77 ? -21.656 -41.25 1.997 1 90.31 77 THR A C 1
ATOM 593 O O . THR A 1 77 ? -22.109 -42.125 1.243 1 90.31 77 THR A O 1
ATOM 596 N N . PRO A 1 78 ? -20.594 -40.562 1.757 1 92.94 78 PRO A N 1
ATOM 597 C CA . PRO A 1 78 ? -19.844 -40.875 0.538 1 92.94 78 PRO A CA 1
ATOM 598 C C . PRO A 1 78 ? -19 -42.156 0.669 1 92.94 78 PRO A C 1
ATOM 600 O O . PRO A 1 78 ? -18.375 -42.375 1.712 1 92.94 78 PRO A O 1
ATOM 603 N N . ILE A 1 79 ? -19.062 -43.031 -0.289 1 92.19 79 ILE A N 1
ATOM 604 C CA . ILE A 1 79 ? -18.25 -44.219 -0.358 1 92.19 79 ILE A CA 1
ATOM 605 C C . ILE A 1 79 ? -17.281 -44.125 -1.529 1 92.19 79 ILE A C 1
ATOM 607 O O . ILE A 1 79 ? -17.703 -44.031 -2.684 1 92.19 79 ILE A O 1
ATOM 611 N N . PHE A 1 80 ? -15.984 -44.312 -1.295 1 90.38 80 PHE A N 1
ATOM 612 C CA . PHE A 1 80 ? -14.969 -44.031 -2.309 1 90.38 80 PHE A CA 1
ATOM 613 C C . PHE A 1 80 ? -14.406 -45.344 -2.867 1 90.38 80 PHE A C 1
ATOM 615 O O . PHE A 1 80 ? -13.469 -45.312 -3.666 1 90.38 80 PHE A O 1
ATOM 622 N N . ASN A 1 81 ? -15.023 -46.438 -2.557 1 89.06 81 ASN A N 1
ATOM 623 C CA . ASN A 1 81 ? -14.555 -47.688 -3.125 1 89.06 81 ASN A CA 1
ATOM 624 C C . ASN A 1 81 ? -15.109 -47.938 -4.531 1 89.06 81 ASN A C 1
ATOM 626 O O . ASN A 1 81 ? -16.266 -47.594 -4.809 1 89.06 81 ASN A O 1
ATOM 630 N N . GLN A 1 82 ? -14.258 -48.5 -5.383 1 89.81 82 GLN A N 1
ATOM 631 C CA . GLN A 1 82 ? -14.664 -48.781 -6.758 1 89.81 82 GLN A CA 1
ATOM 632 C C . GLN A 1 82 ? -15.594 -49.969 -6.836 1 89.81 82 GLN A C 1
ATOM 634 O O . GLN A 1 82 ? -15.414 -50.969 -6.113 1 89.81 82 GLN A O 1
ATOM 639 N N . ILE A 1 83 ? -16.641 -49.812 -7.695 1 92.56 83 ILE A N 1
ATOM 640 C CA . ILE A 1 83 ? -17.516 -50.938 -7.973 1 92.56 83 ILE A CA 1
ATOM 641 C C . ILE A 1 83 ? -17.844 -51 -9.461 1 92.56 83 ILE A C 1
ATOM 643 O O . ILE A 1 83 ? -18 -49.938 -10.102 1 92.56 83 ILE A O 1
ATOM 647 N N . SER A 1 84 ? -17.844 -52.156 -9.977 1 94.38 84 SER A N 1
ATOM 648 C CA . SER A 1 84 ? -18.281 -52.344 -11.359 1 94.38 84 SER A CA 1
ATOM 649 C C . SER A 1 84 ? -19.797 -52.562 -11.438 1 94.38 84 SER A C 1
ATOM 651 O O . SER A 1 84 ? -20.344 -53.375 -10.703 1 94.38 84 SER A O 1
ATOM 653 N N . VAL A 1 85 ? -20.453 -51.812 -12.305 1 94.31 85 VAL A N 1
ATOM 654 C CA . VAL A 1 85 ? -21.906 -51.938 -12.469 1 94.31 85 VAL A CA 1
ATOM 655 C C . VAL A 1 85 ? -22.234 -52.156 -13.945 1 94.31 85 VAL A C 1
ATOM 657 O O . VAL A 1 85 ? -21.484 -51.719 -14.828 1 94.31 85 VAL A O 1
ATOM 660 N N . SER A 1 86 ? -23.344 -52.844 -14.188 1 94.81 86 SER A N 1
ATOM 661 C CA . SER A 1 86 ? -23.828 -53 -15.555 1 94.81 86 SER A CA 1
ATOM 662 C C . SER A 1 86 ? -24.438 -51.688 -16.078 1 94.81 86 SER A C 1
ATOM 664 O O . SER A 1 86 ? -25.172 -51 -15.359 1 94.81 86 SER A O 1
ATOM 666 N N . VAL A 1 87 ? -24.109 -51.375 -17.344 1 93.38 87 VAL A N 1
ATOM 667 C CA . VAL A 1 87 ? -24.594 -50.125 -17.953 1 93.38 87 VAL A CA 1
ATOM 668 C C . VAL A 1 87 ? -26.125 -50.156 -18.031 1 93.38 87 VAL A C 1
ATOM 670 O O . VAL A 1 87 ? -26.766 -49.125 -18.094 1 93.38 87 VAL A O 1
ATOM 673 N N . GLN A 1 88 ? -26.656 -51.312 -18.031 1 91.62 88 GLN A N 1
ATOM 674 C CA . GLN A 1 88 ? -28.109 -51.438 -18.109 1 91.62 88 GLN A CA 1
ATOM 675 C C . GLN A 1 88 ? -28.781 -51.031 -16.812 1 91.62 88 GLN A C 1
ATOM 677 O O . GLN A 1 88 ? -29.984 -50.75 -16.797 1 91.62 88 GLN A O 1
ATOM 682 N N . ASP A 1 89 ? -28.016 -51 -15.766 1 94.5 89 ASP A N 1
ATOM 683 C CA . ASP A 1 89 ? -28.578 -50.75 -14.438 1 94.5 89 ASP A CA 1
ATOM 684 C C . ASP A 1 89 ? -28.438 -49.281 -14.031 1 94.5 89 ASP A C 1
ATOM 686 O O . ASP A 1 89 ? -28.844 -48.906 -12.938 1 94.5 89 ASP A O 1
ATOM 690 N N . ILE A 1 90 ? -27.812 -48.531 -14.891 1 94.81 90 ILE A N 1
ATOM 691 C CA . ILE A 1 90 ? -27.578 -47.125 -14.5 1 94.81 90 ILE A CA 1
ATOM 692 C C . ILE A 1 90 ? -28.141 -46.188 -15.562 1 94.81 90 ILE A C 1
ATOM 694 O O . ILE A 1 90 ? -28.344 -46.594 -16.703 1 94.81 90 ILE A O 1
ATOM 698 N N . THR A 1 91 ? -28.5 -44.938 -15.094 1 95 91 THR A N 1
ATOM 699 C CA . THR A 1 91 ? -28.938 -43.875 -15.969 1 95 91 THR A CA 1
ATOM 700 C C . THR A 1 91 ? -28.188 -42.562 -15.672 1 95 91 THR A C 1
ATOM 702 O O . THR A 1 91 ? -27.656 -42.406 -14.57 1 95 91 THR A O 1
ATOM 705 N N . HIS A 1 92 ? -28.062 -41.75 -16.719 1 93.19 92 HIS A N 1
ATOM 706 C CA . HIS A 1 92 ? -27.406 -40.469 -16.5 1 93.19 92 HIS A CA 1
ATOM 707 C C . HIS A 1 92 ? -28.156 -39.625 -15.477 1 93.19 92 HIS A C 1
ATOM 709 O O . HIS A 1 92 ? -29.391 -39.594 -15.469 1 93.19 92 HIS A O 1
ATOM 715 N N . ALA A 1 93 ? -27.391 -39.031 -14.594 1 91.19 93 ALA A N 1
ATOM 716 C CA . ALA A 1 93 ? -27.969 -38.094 -13.625 1 91.19 93 ALA A CA 1
ATOM 717 C C . ALA A 1 93 ? -27.875 -36.656 -14.141 1 91.19 93 ALA A C 1
ATOM 719 O O . ALA A 1 93 ? -27.172 -36.375 -15.102 1 91.19 93 ALA A O 1
ATOM 720 N N . ASP A 1 94 ? -28.609 -35.781 -13.508 1 87.81 94 ASP A N 1
ATOM 721 C CA . ASP A 1 94 ? -28.625 -34.406 -13.922 1 87.81 94 ASP A CA 1
ATOM 722 C C . ASP A 1 94 ? -27.406 -33.656 -13.359 1 87.81 94 ASP A C 1
ATOM 724 O O . ASP A 1 94 ? -26.656 -34.188 -12.562 1 87.81 94 ASP A O 1
ATOM 728 N N . GLU A 1 95 ? -27.297 -32.469 -13.914 1 85.19 95 GLU A N 1
ATOM 729 C CA . GLU A 1 95 ? -26.156 -31.625 -13.57 1 85.19 95 GLU A CA 1
ATOM 730 C C . GLU A 1 95 ? -26.141 -31.297 -12.078 1 85.19 95 GLU A C 1
ATOM 732 O O . GLU A 1 95 ? -25.078 -31.125 -11.484 1 85.19 95 GLU A O 1
ATOM 737 N N . SER A 1 96 ? -27.281 -31.25 -11.547 1 87.69 96 SER A N 1
ATOM 738 C CA . SER A 1 96 ? -27.359 -30.953 -10.125 1 87.69 96 SER A CA 1
ATOM 739 C C . SER A 1 96 ? -26.703 -32.031 -9.289 1 87.69 96 SER A C 1
ATOM 741 O O . SER A 1 96 ? -26.047 -31.766 -8.297 1 87.69 96 SER A O 1
ATOM 743 N N . VAL A 1 97 ? -26.859 -33.281 -9.703 1 86.81 97 VAL A N 1
ATOM 744 C CA . VAL A 1 97 ? -26.25 -34.406 -9.008 1 86.81 97 VAL A CA 1
ATOM 745 C C . VAL A 1 97 ? -24.734 -34.344 -9.172 1 86.81 97 VAL A C 1
ATOM 747 O O . VAL A 1 97 ? -24 -34.594 -8.211 1 86.81 97 VAL A O 1
ATOM 750 N N . LEU A 1 98 ? -24.312 -34.031 -10.359 1 86.81 98 LEU A N 1
ATOM 751 C CA . LEU A 1 98 ? -22.891 -33.906 -10.617 1 86.81 98 LEU A CA 1
ATOM 752 C C . LEU A 1 98 ? -22.25 -32.844 -9.711 1 86.81 98 LEU A C 1
ATOM 754 O O . LEU A 1 98 ? -21.219 -33.094 -9.094 1 86.81 98 LEU A O 1
ATOM 758 N N . ASN A 1 99 ? -22.875 -31.781 -9.578 1 82.19 99 ASN A N 1
ATOM 759 C CA . ASN A 1 99 ? -22.375 -30.703 -8.727 1 82.19 99 ASN A CA 1
ATOM 760 C C . ASN A 1 99 ? -22.312 -31.125 -7.266 1 82.19 99 ASN A C 1
ATOM 762 O O . ASN A 1 99 ? -21.359 -30.781 -6.559 1 82.19 99 ASN A O 1
ATOM 766 N N . ARG A 1 100 ? -23.266 -31.828 -6.852 1 85.44 100 ARG A N 1
ATOM 767 C CA . ARG A 1 100 ? -23.281 -32.344 -5.484 1 85.44 100 ARG A CA 1
ATOM 768 C C . ARG A 1 100 ? -22.125 -33.281 -5.234 1 85.44 100 ARG A C 1
ATOM 770 O O . ARG A 1 100 ? -21.484 -33.219 -4.188 1 85.44 100 ARG A O 1
ATOM 777 N N . LEU A 1 101 ? -21.875 -34.156 -6.195 1 87.88 101 LEU A N 1
ATOM 778 C CA . LEU A 1 101 ? -20.781 -35.125 -6.055 1 87.88 101 LEU A CA 1
ATOM 779 C C . LEU A 1 101 ? -19.438 -34.406 -5.961 1 87.88 101 LEU A C 1
ATOM 781 O O . LEU A 1 101 ? -18.594 -34.75 -5.141 1 87.88 101 LEU A O 1
ATOM 785 N N . TYR A 1 102 ? -19.312 -33.406 -6.73 1 81.62 102 TYR A N 1
ATOM 786 C CA . TYR A 1 102 ? -18.062 -32.625 -6.68 1 81.62 102 TYR A CA 1
ATOM 787 C C . TYR A 1 102 ? -17.938 -31.875 -5.363 1 81.62 102 TYR A C 1
ATOM 789 O O . TYR A 1 102 ? -16.844 -31.734 -4.816 1 81.62 102 TYR A O 1
ATOM 797 N N . SER A 1 103 ? -19 -31.422 -4.891 1 82.5 103 SER A N 1
ATOM 798 C CA . SER A 1 103 ? -19 -30.781 -3.58 1 82.5 103 SER A CA 1
ATOM 799 C C . SER A 1 103 ? -18.562 -31.75 -2.486 1 82.5 103 SER A C 1
ATOM 801 O O . SER A 1 103 ? -17.797 -31.391 -1.596 1 82.5 103 SER A O 1
ATOM 803 N N . ILE A 1 104 ? -19.031 -32.875 -2.559 1 85.69 104 ILE A N 1
ATOM 804 C CA . ILE A 1 104 ? -18.703 -33.906 -1.587 1 85.69 104 ILE A CA 1
ATOM 805 C C . ILE A 1 104 ? -17.203 -34.25 -1.684 1 85.69 104 ILE A C 1
ATOM 807 O O . ILE A 1 104 ? -16.531 -34.438 -0.664 1 85.69 104 ILE A O 1
ATOM 811 N N . LEU A 1 105 ? -16.719 -34.344 -2.863 1 85.12 105 LEU A N 1
ATOM 812 C CA . LEU A 1 105 ? -15.289 -34.594 -3.047 1 85.12 105 LEU A CA 1
ATOM 813 C C . LEU A 1 105 ? -14.477 -33.469 -2.371 1 85.12 105 LEU A C 1
ATOM 815 O O . LEU A 1 105 ? -13.555 -33.781 -1.598 1 85.12 105 LEU A O 1
ATOM 819 N N . SER A 1 106 ? -14.891 -32.312 -2.607 1 79 106 SER A N 1
ATOM 820 C CA . SER A 1 106 ? -14.18 -31.172 -2.055 1 79 106 SER A CA 1
ATOM 821 C C . SER A 1 106 ? -14.227 -31.172 -0.53 1 79 106 SER A C 1
ATOM 823 O O . SER A 1 106 ? -13.211 -30.922 0.126 1 79 106 SER A O 1
ATOM 825 N N . GLU A 1 107 ? -15.352 -31.438 -0.042 1 82 107 GLU A N 1
ATOM 826 C CA . GLU A 1 107 ? -15.547 -31.484 1.404 1 82 107 GLU A CA 1
ATOM 827 C C . GLU A 1 107 ? -14.664 -32.562 2.049 1 82 107 GLU A C 1
ATOM 829 O O . GLU A 1 107 ? -14.305 -32.438 3.225 1 82 107 GLU A O 1
ATOM 834 N N . ASN A 1 108 ? -14.336 -33.531 1.291 1 86.94 108 ASN A N 1
ATOM 835 C CA . ASN A 1 108 ? -13.531 -34.625 1.823 1 86.94 108 ASN A CA 1
ATOM 836 C C . ASN A 1 108 ? -12.07 -34.531 1.395 1 86.94 108 ASN A C 1
ATOM 838 O O . ASN A 1 108 ? -11.305 -35.469 1.504 1 86.94 108 ASN A O 1
ATOM 842 N N . GLY A 1 109 ? -11.773 -33.344 0.841 1 81 109 GLY A N 1
ATOM 843 C CA . GLY A 1 109 ? -10.398 -33.094 0.452 1 81 109 GLY A CA 1
ATOM 844 C C . GLY A 1 109 ? -9.961 -33.906 -0.752 1 81 109 GLY A C 1
ATOM 845 O O . GLY A 1 109 ? -8.781 -34.25 -0.879 1 81 109 GLY A O 1
ATOM 846 N N . LYS A 1 110 ? -10.961 -34.375 -1.518 1 82.69 110 LYS A N 1
ATOM 847 C CA . LYS A 1 110 ? -10.664 -35.188 -2.676 1 82.69 110 LYS A CA 1
ATOM 848 C C . LYS A 1 110 ? -10.977 -34.469 -3.979 1 82.69 110 LYS A C 1
ATOM 850 O O . LYS A 1 110 ? -11.664 -33.438 -3.969 1 82.69 110 LYS A O 1
ATOM 855 N N . GLU A 1 111 ? -10.391 -34.938 -5.008 1 79.19 111 GLU A N 1
ATOM 856 C CA . GLU A 1 111 ? -10.688 -34.438 -6.344 1 79.19 111 GLU A CA 1
ATOM 857 C C . GLU A 1 111 ? -10.719 -35.562 -7.371 1 79.19 111 GLU A C 1
ATOM 859 O O . GLU A 1 111 ? -10.227 -36.656 -7.113 1 79.19 111 GLU A O 1
ATOM 864 N N . PHE A 1 112 ? -11.672 -35.312 -8.406 1 76.81 112 PHE A N 1
ATOM 865 C CA . PHE A 1 112 ? -11.781 -36.281 -9.508 1 76.81 112 PHE A CA 1
ATOM 866 C C . PHE A 1 112 ? -11.117 -35.719 -10.758 1 76.81 112 PHE A C 1
ATOM 868 O O . PHE A 1 112 ? -11.305 -34.562 -11.109 1 76.81 112 PHE A O 1
ATOM 875 N N . GLY A 1 113 ? -10.695 -36.562 -11.477 1 59.47 113 GLY A N 1
ATOM 876 C CA . GLY A 1 113 ? -10.352 -36.156 -12.828 1 59.47 113 GLY A CA 1
ATOM 877 C C . GLY A 1 113 ? -8.891 -36.406 -13.164 1 59.47 113 GLY A C 1
ATOM 878 O O . GLY A 1 113 ? -8.562 -36.938 -14.219 1 59.47 113 GLY A O 1
ATOM 879 N N . ASN A 1 114 ? -7.828 -35.625 -12.695 1 54.34 114 ASN A N 1
ATOM 880 C CA . ASN A 1 114 ? -6.5 -35.531 -13.281 1 54.34 114 ASN A CA 1
ATOM 881 C C . ASN A 1 114 ? -5.449 -36.219 -12.422 1 54.34 114 ASN A C 1
ATOM 883 O O . ASN A 1 114 ? -5.277 -35.875 -11.25 1 54.34 114 ASN A O 1
ATOM 887 N N . PRO A 1 115 ? -4.758 -37.125 -13.258 1 50.19 115 PRO A N 1
ATOM 888 C CA . PRO A 1 115 ? -4.711 -37.344 -14.703 1 50.19 115 PRO A CA 1
ATOM 889 C C . PRO A 1 115 ? -5.613 -38.5 -15.141 1 50.19 115 PRO A C 1
ATOM 891 O O . PRO A 1 115 ? -6.051 -38.531 -16.297 1 50.19 115 PRO A O 1
ATOM 894 N N . PHE A 1 116 ? -6 -39.281 -14.266 1 56.06 116 PHE A N 1
ATOM 895 C CA . PHE A 1 116 ? -6.512 -40.594 -14.703 1 56.06 116 PHE A CA 1
ATOM 896 C C . PHE A 1 116 ? -7.926 -40.812 -14.188 1 56.06 116 PHE A C 1
ATOM 898 O O . PHE A 1 116 ? -8.336 -41.938 -13.977 1 56.06 116 PHE A O 1
ATOM 905 N N . PHE A 1 117 ? -8.625 -39.656 -14.219 1 65.06 117 PHE A N 1
ATOM 906 C CA . PHE A 1 117 ? -10.023 -39.781 -13.812 1 65.06 117 PHE A CA 1
ATOM 907 C C . PHE A 1 117 ? -10.156 -40.594 -12.547 1 65.06 117 PHE A C 1
ATOM 909 O O . PHE A 1 117 ? -11.008 -41.5 -12.461 1 65.06 117 PHE A O 1
ATOM 916 N N . LEU A 1 118 ? -9.133 -40.5 -11.711 1 72.81 118 LEU A N 1
ATOM 917 C CA . LEU A 1 118 ? -9.156 -41.125 -10.391 1 72.81 118 LEU A CA 1
ATOM 918 C C . LEU A 1 118 ? -9.477 -40.094 -9.305 1 72.81 118 LEU A C 1
ATOM 920 O O . LEU A 1 118 ? -9.297 -38.906 -9.516 1 72.81 118 LEU A O 1
ATOM 924 N N . ILE A 1 119 ? -10.055 -40.656 -8.328 1 81.19 119 ILE A N 1
ATOM 925 C CA . ILE A 1 119 ? -10.227 -39.812 -7.145 1 81.19 119 ILE A CA 1
ATOM 926 C C . ILE A 1 119 ? -8.93 -39.781 -6.352 1 81.19 119 ILE A C 1
ATOM 928 O O . ILE A 1 119 ? -8.328 -40.812 -6.066 1 81.19 119 ILE A O 1
ATOM 932 N N . SER A 1 120 ? -8.352 -38.688 -6.211 1 77.44 120 SER A N 1
ATOM 933 C CA . SER A 1 120 ? -7.133 -38.5 -5.438 1 77.44 120 SER A CA 1
ATOM 934 C C . SER A 1 120 ? -7.312 -37.375 -4.418 1 77.44 120 SER A C 1
ATOM 936 O O . SER A 1 120 ? -8.367 -36.719 -4.363 1 77.44 120 SER A O 1
ATOM 938 N N . ASP A 1 121 ? -6.305 -37.281 -3.529 1 81.19 121 ASP A N 1
ATOM 939 C CA . ASP A 1 121 ? -6.32 -36.125 -2.621 1 81.19 121 ASP A CA 1
ATOM 940 C C . ASP A 1 121 ? -6.188 -34.812 -3.391 1 81.19 121 ASP A C 1
ATOM 942 O O . ASP A 1 121 ? -5.438 -34.75 -4.363 1 81.19 121 ASP A O 1
ATOM 946 N N . LYS A 1 122 ? -7.086 -34 -2.957 1 79.31 122 LYS A N 1
ATOM 947 C CA . LYS A 1 122 ? -7.051 -32.688 -3.6 1 79.31 122 LYS A CA 1
ATOM 948 C C . LYS A 1 122 ? -5.684 -32.031 -3.436 1 79.31 122 LYS A C 1
ATOM 950 O O . LYS A 1 122 ? -5.145 -31.984 -2.33 1 79.31 122 LYS A O 1
ATOM 955 N N . TYR A 1 123 ? -5.164 -31.688 -4.59 1 81.94 123 TYR A N 1
ATOM 956 C CA . TYR A 1 123 ? -3.896 -30.969 -4.559 1 81.94 123 TYR A CA 1
ATOM 957 C C . TYR A 1 123 ? -4.109 -29.484 -4.254 1 81.94 123 TYR A C 1
ATOM 959 O O . TYR A 1 123 ? -4.832 -28.797 -4.977 1 81.94 123 TYR A O 1
ATOM 967 N N . ILE A 1 124 ? -3.566 -29.062 -3.16 1 84 124 ILE A N 1
ATOM 968 C CA . ILE A 1 124 ? -3.596 -27.641 -2.814 1 84 124 ILE A CA 1
ATOM 969 C C . ILE A 1 124 ? -2.213 -27.031 -3.035 1 84 124 ILE A C 1
ATOM 971 O O . ILE A 1 124 ? -1.269 -27.328 -2.305 1 84 124 ILE A O 1
ATOM 975 N N . PRO A 1 125 ? -2.182 -26.234 -4.039 1 90.12 125 PRO A N 1
ATOM 976 C CA . PRO A 1 125 ? -0.864 -25.672 -4.344 1 90.12 125 PRO A CA 1
ATOM 977 C C . PRO A 1 125 ? -0.36 -24.734 -3.252 1 90.12 125 PRO A C 1
ATOM 979 O O . PRO A 1 125 ? -1.155 -24.203 -2.475 1 90.12 125 PRO A O 1
ATOM 982 N N . LYS A 1 126 ? 0.974 -24.609 -3.264 1 88.94 126 LYS A N 1
ATOM 983 C CA . LYS A 1 126 ? 1.645 -23.703 -2.336 1 88.94 126 LYS A CA 1
ATOM 984 C C . LYS A 1 126 ? 2.143 -22.453 -3.051 1 88.94 126 LYS A C 1
ATOM 986 O O . LYS A 1 126 ? 2.238 -22.438 -4.281 1 88.94 126 LYS A O 1
ATOM 991 N N . SER A 1 127 ? 2.391 -21.5 -2.201 1 89.81 127 SER A N 1
ATOM 992 C CA . SER A 1 127 ? 2.881 -20.25 -2.754 1 89.81 127 SER A CA 1
ATOM 993 C C . SER A 1 127 ? 4.117 -20.469 -3.623 1 89.81 127 SER A C 1
ATOM 995 O O . SER A 1 127 ? 4.992 -21.266 -3.275 1 89.81 127 SER A O 1
ATOM 997 N N . CYS A 1 128 ? 4.215 -19.797 -4.754 1 88.06 128 CYS A N 1
ATOM 998 C CA . CYS A 1 128 ? 5.312 -19.719 -5.711 1 88.06 128 CYS A CA 1
ATOM 999 C C . CYS A 1 128 ? 5.41 -20.984 -6.543 1 88.06 128 CYS A C 1
ATOM 1001 O O . CYS A 1 128 ? 6.367 -21.172 -7.297 1 88.06 128 CYS A O 1
ATOM 1003 N N . GLU A 1 129 ? 4.449 -21.828 -6.488 1 88.75 129 GLU A N 1
ATOM 1004 C CA . GLU A 1 129 ? 4.445 -23.031 -7.32 1 88.75 129 GLU A CA 1
ATOM 1005 C C . GLU A 1 129 ? 3.893 -22.734 -8.711 1 88.75 129 GLU A C 1
ATOM 1007 O O . GLU A 1 129 ? 2.969 -21.938 -8.859 1 88.75 129 GLU A O 1
ATOM 1012 N N . LEU A 1 130 ? 4.559 -23.375 -9.656 1 90.69 130 LEU A N 1
ATOM 1013 C CA . LEU A 1 130 ? 4.023 -23.406 -11.016 1 90.69 130 LEU A CA 1
ATOM 1014 C C . LEU A 1 130 ? 2.871 -24.391 -11.125 1 90.69 130 LEU A C 1
ATOM 1016 O O . LEU A 1 130 ? 3.039 -25.578 -10.836 1 90.69 130 LEU A O 1
ATOM 1020 N N . ILE A 1 131 ? 1.706 -23.812 -11.547 1 92.56 131 ILE A N 1
ATOM 1021 C CA . ILE A 1 131 ? 0.543 -24.703 -11.508 1 92.56 131 ILE A CA 1
ATOM 1022 C C . ILE A 1 131 ? -0.267 -24.531 -12.797 1 92.56 131 ILE A C 1
ATOM 1024 O O . ILE A 1 131 ? -0.207 -23.484 -13.445 1 92.56 131 ILE A O 1
ATOM 1028 N N . THR A 1 132 ? -0.921 -25.594 -13.156 1 89.94 132 THR A N 1
ATOM 1029 C CA . THR A 1 132 ? -2.039 -25.531 -14.086 1 89.94 132 THR A CA 1
ATOM 1030 C C . THR A 1 132 ? -3.369 -25.5 -13.336 1 89.94 132 THR A C 1
ATOM 1032 O O . THR A 1 132 ? -3.469 -26.016 -12.219 1 89.94 132 THR A O 1
ATOM 1035 N N . PHE A 1 133 ? -4.289 -24.828 -13.906 1 90.62 133 PHE A N 1
ATOM 1036 C CA . PHE A 1 133 ? -5.605 -24.797 -13.281 1 90.62 133 PHE A CA 1
ATOM 1037 C C . PHE A 1 133 ? -6.699 -25.047 -14.312 1 90.62 133 PHE A C 1
ATOM 1039 O O . PHE A 1 133 ? -6.523 -24.766 -15.5 1 90.62 133 PHE A O 1
ATOM 1046 N N . HIS A 1 134 ? -7.707 -25.688 -13.789 1 84.94 134 HIS A N 1
ATOM 1047 C CA . HIS A 1 134 ? -8.906 -25.984 -14.578 1 84.94 134 HIS A CA 1
ATOM 1048 C C . HIS A 1 134 ? -10.164 -25.547 -13.836 1 84.94 134 HIS A C 1
ATOM 1050 O O . HIS A 1 134 ? -10.414 -26 -12.711 1 84.94 134 HIS A O 1
ATOM 1056 N N . ASN A 1 135 ? -10.836 -24.625 -14.453 1 85.5 135 ASN A N 1
ATOM 1057 C CA . ASN A 1 135 ? -12.125 -24.203 -13.891 1 85.5 135 ASN A CA 1
ATOM 1058 C C . ASN A 1 135 ? -13.227 -25.203 -14.234 1 85.5 135 ASN A C 1
ATOM 1060 O O . ASN A 1 135 ? -13.539 -25.406 -15.406 1 85.5 135 ASN A O 1
ATOM 1064 N N . HIS A 1 136 ? -13.883 -25.641 -13.258 1 73.44 136 HIS A N 1
ATOM 1065 C CA . HIS A 1 136 ? -14.875 -26.703 -13.445 1 73.44 136 HIS A CA 1
ATOM 1066 C C . HIS A 1 136 ? -16.141 -26.156 -14.102 1 73.44 136 HIS A C 1
ATOM 1068 O O . HIS A 1 136 ? -16.812 -26.891 -14.828 1 73.44 136 HIS A O 1
ATOM 1074 N N . SER A 1 137 ? -16.391 -24.969 -13.828 1 72 137 SER A N 1
ATOM 1075 C CA . SER A 1 137 ? -17.641 -24.391 -14.312 1 72 137 SER A CA 1
ATOM 1076 C C . SER A 1 137 ? -17.484 -23.875 -15.742 1 72 137 SER A C 1
ATOM 1078 O O . SER A 1 137 ? -18.359 -24.078 -16.578 1 72 137 SER A O 1
ATOM 1080 N N . THR A 1 138 ? -16.422 -23.328 -15.984 1 78.5 138 THR A N 1
ATOM 1081 C CA . THR A 1 138 ? -16.281 -22.656 -17.266 1 78.5 138 THR A CA 1
ATOM 1082 C C . THR A 1 138 ? -15.453 -23.5 -18.234 1 78.5 138 THR A C 1
ATOM 1084 O O . THR A 1 138 ? -15.461 -23.266 -19.438 1 78.5 138 THR A O 1
ATOM 1087 N N . GLY A 1 139 ? -14.703 -24.438 -17.734 1 78.81 139 GLY A N 1
ATOM 1088 C CA . GLY A 1 139 ? -13.805 -25.234 -18.578 1 78.81 139 GLY A CA 1
ATOM 1089 C C . GLY A 1 139 ? -12.508 -24.516 -18.891 1 78.81 139 GLY A C 1
ATOM 1090 O O . GLY A 1 139 ? -11.664 -25.047 -19.609 1 78.81 139 GLY A O 1
ATOM 1091 N N . GLN A 1 140 ? -12.383 -23.375 -18.359 1 84.94 140 GLN A N 1
ATOM 1092 C CA . GLN A 1 140 ? -11.172 -22.578 -18.594 1 84.94 140 GLN A CA 1
ATOM 1093 C C . GLN A 1 140 ? -9.945 -23.281 -18 1 84.94 140 GLN A C 1
ATOM 1095 O O . GLN A 1 140 ? -10 -23.781 -16.891 1 84.94 140 GLN A O 1
ATOM 1100 N N . GLU A 1 141 ? -8.961 -23.359 -18.906 1 87.38 141 GLU A N 1
ATOM 1101 C CA . GLU A 1 141 ? -7.688 -23.922 -18.469 1 87.38 141 GLU A CA 1
ATOM 1102 C C . GLU A 1 141 ? -6.543 -22.938 -18.656 1 87.38 141 GLU A C 1
ATOM 1104 O O . GLU A 1 141 ? -6.539 -22.156 -19.609 1 87.38 141 GLU A O 1
ATOM 1109 N N . GLY A 1 142 ? -5.617 -23 -17.781 1 92.19 142 GLY A N 1
ATOM 1110 C CA . GLY A 1 142 ? -4.453 -22.125 -17.859 1 92.19 142 GLY A CA 1
ATOM 1111 C C . GLY A 1 142 ? -3.328 -22.531 -16.938 1 92.19 142 GLY A C 1
ATOM 1112 O O . GLY A 1 142 ? -3.354 -23.641 -16.375 1 92.19 142 GLY A O 1
ATOM 1113 N N . CYS A 1 143 ? -2.309 -21.828 -16.969 1 93.75 143 CYS A N 1
ATOM 1114 C CA . CYS A 1 143 ? -1.163 -22.078 -16.094 1 93.75 143 CYS A CA 1
ATOM 1115 C C . CYS A 1 143 ? -0.58 -20.766 -15.578 1 93.75 143 CYS A C 1
ATOM 1117 O O . CYS A 1 143 ? -0.813 -19.703 -16.156 1 93.75 143 CYS A O 1
ATOM 1119 N N . GLY A 1 144 ? 0.062 -20.844 -14.5 1 95.44 144 GLY A N 1
ATOM 1120 C CA . GLY A 1 144 ? 0.635 -19.656 -13.883 1 95.44 144 GLY A CA 1
ATOM 1121 C C . GLY A 1 144 ? 1.389 -19.969 -12.602 1 95.44 144 GLY A C 1
ATOM 1122 O O . GLY A 1 144 ? 1.82 -21.094 -12.375 1 95.44 144 GLY A O 1
ATOM 1123 N N . VAL A 1 145 ? 1.663 -18.938 -11.859 1 94.19 145 VAL A N 1
ATOM 1124 C CA . VAL A 1 145 ? 2.385 -19.047 -10.594 1 94.19 145 VAL A CA 1
ATOM 1125 C C . VAL A 1 145 ? 1.482 -18.594 -9.445 1 94.19 145 VAL A C 1
ATOM 1127 O O . VAL A 1 145 ? 0.966 -17.484 -9.453 1 94.19 145 VAL A O 1
ATOM 1130 N N . LEU A 1 146 ? 1.361 -19.469 -8.445 1 95.44 146 LEU A N 1
ATOM 1131 C CA . LEU A 1 146 ? 0.47 -19.203 -7.324 1 95.44 146 LEU A CA 1
ATOM 1132 C C . LEU A 1 146 ? 1.118 -18.234 -6.34 1 95.44 146 LEU A C 1
ATOM 1134 O O . LEU A 1 146 ? 2.291 -18.391 -5.988 1 95.44 146 LEU A O 1
ATOM 1138 N N . ARG A 1 147 ? 0.335 -17.266 -5.949 1 93.62 147 ARG A N 1
ATOM 1139 C CA . ARG A 1 147 ? 0.788 -16.406 -4.859 1 93.62 147 ARG A CA 1
ATOM 1140 C C . ARG A 1 147 ? 0.243 -16.891 -3.518 1 93.62 147 ARG A C 1
ATOM 1142 O O . ARG A 1 147 ? 1.009 -17.156 -2.59 1 93.62 147 ARG A O 1
ATOM 1149 N N . LEU A 1 148 ? -1.075 -16.953 -3.473 1 93.56 148 LEU A N 1
ATOM 1150 C CA . LEU A 1 148 ? -1.676 -17.438 -2.232 1 93.56 148 LEU A CA 1
ATOM 1151 C C . LEU A 1 148 ? -3.123 -17.859 -2.459 1 93.56 148 LEU A C 1
ATOM 1153 O O . LEU A 1 148 ? -3.734 -17.484 -3.463 1 93.56 148 LEU A O 1
ATOM 1157 N N . ILE A 1 149 ? -3.543 -18.656 -1.512 1 92.81 149 ILE A N 1
ATOM 1158 C CA . ILE A 1 149 ? -4.961 -18.953 -1.338 1 92.81 149 ILE A CA 1
ATOM 1159 C C . ILE A 1 149 ? -5.43 -18.453 0.022 1 92.81 149 ILE A C 1
ATOM 1161 O O . ILE A 1 149 ? -4.977 -18.922 1.063 1 92.81 149 ILE A O 1
ATOM 1165 N N . ASP A 1 150 ? -6.281 -17.516 -0.025 1 91.69 150 ASP A N 1
ATOM 1166 C CA . ASP A 1 150 ? -6.801 -16.969 1.229 1 91.69 150 ASP A CA 1
ATOM 1167 C C . ASP A 1 150 ? -7.719 -17.984 1.918 1 91.69 150 ASP A C 1
ATOM 1169 O O . ASP A 1 150 ? -8.781 -18.312 1.396 1 91.69 150 ASP A O 1
ATOM 1173 N N . LYS A 1 151 ? -7.402 -18.344 3.047 1 87.62 151 LYS A N 1
ATOM 1174 C CA . LYS A 1 151 ? -8.133 -19.391 3.748 1 87.62 151 LYS A CA 1
ATOM 1175 C C . LYS A 1 151 ? -9.508 -18.906 4.199 1 87.62 151 LYS A C 1
ATOM 1177 O O . LYS A 1 151 ? -10.445 -19.688 4.293 1 87.62 151 LYS A O 1
ATOM 1182 N N . SER A 1 152 ? -9.578 -17.703 4.441 1 89.94 152 SER A N 1
ATOM 1183 C CA . SER A 1 152 ? -10.828 -17.141 4.957 1 89.94 152 SER A CA 1
ATOM 1184 C C . SER A 1 152 ? -11.844 -16.938 3.838 1 89.94 152 SER A C 1
ATOM 1186 O O . SER A 1 152 ? -13.031 -17.219 4.008 1 89.94 152 SER A O 1
ATOM 1188 N N . THR A 1 153 ? -11.398 -16.547 2.713 1 91.12 153 THR A N 1
ATOM 1189 C CA . THR A 1 153 ? -12.32 -16.188 1.643 1 91.12 153 THR A CA 1
ATOM 1190 C C . THR A 1 153 ? -12.328 -17.25 0.55 1 91.12 153 THR A C 1
ATOM 1192 O O . THR A 1 153 ? -13.258 -17.297 -0.265 1 91.12 153 THR A O 1
ATOM 1195 N N . GLY A 1 154 ? -11.25 -18.047 0.51 1 90.56 154 GLY A N 1
ATOM 1196 C CA . GLY A 1 154 ? -11.094 -19.016 -0.556 1 90.56 154 GLY A CA 1
ATOM 1197 C C . GLY A 1 154 ? -10.562 -18.422 -1.844 1 90.56 154 GLY A C 1
ATOM 1198 O O . GLY A 1 154 ? -10.477 -19.094 -2.865 1 90.56 154 GLY A O 1
ATOM 1199 N N . ASP A 1 155 ? -10.195 -17.172 -1.834 1 95.19 155 ASP A N 1
ATOM 1200 C CA . ASP A 1 155 ? -9.711 -16.484 -3.029 1 95.19 155 ASP A CA 1
ATOM 1201 C C . ASP A 1 155 ? -8.344 -17 -3.447 1 95.19 155 ASP A C 1
ATOM 1203 O O . ASP A 1 155 ? -7.449 -17.156 -2.611 1 95.19 155 ASP A O 1
ATOM 1207 N N . VAL A 1 156 ? -8.25 -17.328 -4.703 1 95.06 156 VAL A N 1
ATOM 1208 C CA . VAL A 1 156 ? -6.961 -17.703 -5.273 1 95.06 156 VAL A CA 1
ATOM 1209 C C . VAL A 1 156 ? -6.305 -16.5 -5.93 1 95.06 156 VAL A C 1
ATOM 1211 O O . VAL A 1 156 ? -6.883 -15.883 -6.828 1 95.06 156 VAL A O 1
ATOM 1214 N N . VAL A 1 157 ? -5.137 -16.156 -5.488 1 96 157 VAL A N 1
ATOM 1215 C CA . VAL A 1 157 ? -4.387 -15.031 -6.031 1 96 157 VAL A CA 1
ATOM 1216 C C . VAL A 1 157 ? -3.104 -15.539 -6.691 1 96 157 VAL A C 1
ATOM 1218 O O . VAL A 1 157 ? -2.359 -16.328 -6.098 1 96 157 VAL A O 1
ATOM 1221 N N . MET A 1 158 ? -2.898 -15.133 -7.918 1 95.88 158 MET A N 1
ATOM 1222 C CA . MET A 1 158 ? -1.754 -15.562 -8.719 1 95.88 158 MET A CA 1
ATOM 1223 C C . MET A 1 158 ? -0.766 -14.414 -8.906 1 95.88 158 MET A C 1
ATOM 1225 O O . MET A 1 158 ? -1.163 -13.25 -8.961 1 95.88 158 MET A O 1
ATOM 1229 N N . TYR A 1 159 ? 0.469 -14.734 -8.992 1 94.56 159 TYR A N 1
ATOM 1230 C CA . TYR A 1 159 ? 1.419 -13.734 -9.469 1 94.56 159 TYR A CA 1
ATOM 1231 C C . TYR A 1 159 ? 1.169 -13.391 -10.93 1 94.56 159 TYR A C 1
ATOM 1233 O O . TYR A 1 159 ? 1.163 -12.219 -11.312 1 94.56 159 TYR A O 1
ATOM 1241 N N . CYS A 1 160 ? 1.021 -14.375 -11.711 1 95.88 160 CYS A N 1
ATOM 1242 C CA . CYS A 1 160 ? 0.692 -14.289 -13.133 1 95.88 160 CYS A CA 1
ATOM 1243 C C . CYS A 1 160 ? 0.045 -15.578 -13.617 1 95.88 160 CYS A C 1
ATOM 1245 O O . CYS A 1 160 ? 0.209 -16.641 -13 1 95.88 160 CYS A O 1
ATOM 1247 N N . TYR A 1 161 ? -0.734 -15.477 -14.641 1 96.25 161 TYR A N 1
ATOM 1248 C CA . TYR A 1 161 ? -1.279 -16.688 -15.266 1 96.25 161 TYR A CA 1
ATOM 1249 C C . TYR A 1 161 ? -1.711 -16.406 -16.703 1 96.25 161 TYR A C 1
ATOM 1251 O O . TYR A 1 161 ? -1.947 -15.25 -17.062 1 96.25 161 TYR A O 1
ATOM 1259 N N . ALA A 1 162 ? -1.663 -17.422 -17.484 1 95.69 162 ALA A N 1
ATOM 1260 C CA . ALA A 1 162 ? -2.021 -17.359 -18.906 1 95.69 162 ALA A CA 1
ATOM 1261 C C . ALA A 1 162 ? -3.121 -18.359 -19.234 1 95.69 162 ALA A C 1
ATOM 1263 O O . ALA A 1 162 ? -3.127 -19.484 -18.719 1 95.69 162 ALA A O 1
ATOM 1264 N N . VAL A 1 163 ? -4.023 -17.922 -19.953 1 93.38 163 VAL A N 1
ATOM 1265 C CA . VAL A 1 163 ? -5.086 -18.719 -20.547 1 93.38 163 VAL A CA 1
ATOM 1266 C C . VAL A 1 163 ? -5.023 -18.625 -22.062 1 93.38 163 VAL A C 1
ATOM 1268 O O . VAL A 1 163 ? -4.797 -17.547 -22.609 1 93.38 163 VAL A O 1
ATOM 1271 N N . LYS A 1 164 ? -5.168 -19.828 -22.688 1 87 164 LYS A N 1
ATOM 1272 C CA . LYS A 1 164 ? -5.09 -19.844 -24.141 1 87 164 LYS A CA 1
ATOM 1273 C C . LYS A 1 164 ? -6.105 -18.875 -24.766 1 87 164 LYS A C 1
ATOM 1275 O O . LYS A 1 164 ? -7.281 -18.906 -24.406 1 87 164 LYS A O 1
ATOM 1280 N N . GLY A 1 165 ? -5.582 -18.047 -25.594 1 87.12 165 GLY A N 1
ATOM 1281 C CA . GLY A 1 165 ? -6.453 -17.141 -26.328 1 87.12 165 GLY A CA 1
ATOM 1282 C C . GLY A 1 165 ? -6.68 -15.812 -25.625 1 87.12 165 GLY A C 1
ATOM 1283 O O . GLY A 1 165 ? -7.383 -14.938 -26.125 1 87.12 165 GLY A O 1
ATOM 1284 N N . GLU A 1 166 ? -6.184 -15.672 -24.5 1 91.88 166 GLU A N 1
ATOM 1285 C CA . GLU A 1 166 ? -6.332 -14.438 -23.734 1 91.88 166 GLU A CA 1
ATOM 1286 C C . GLU A 1 166 ? -4.977 -13.82 -23.422 1 91.88 166 GLU A C 1
ATOM 1288 O O . GLU A 1 166 ? -3.959 -14.516 -23.391 1 91.88 166 GLU A O 1
ATOM 1293 N N . PRO A 1 167 ? -5.012 -12.539 -23.281 1 91.94 167 PRO A N 1
ATOM 1294 C CA . PRO A 1 167 ? -3.762 -11.922 -22.844 1 91.94 167 PRO A CA 1
ATOM 1295 C C . PRO A 1 167 ? -3.326 -12.406 -21.453 1 91.94 167 PRO A C 1
ATOM 1297 O O . PRO A 1 167 ? -4.172 -12.656 -20.594 1 91.94 167 PRO A O 1
ATOM 1300 N N . VAL A 1 168 ? -2.061 -12.523 -21.344 1 95.12 168 VAL A N 1
ATOM 1301 C CA . VAL A 1 168 ? -1.515 -12.977 -20.062 1 95.12 168 VAL A CA 1
ATOM 1302 C C . VAL A 1 168 ? -1.85 -11.961 -18.969 1 95.12 168 VAL A C 1
ATOM 1304 O O . VAL A 1 168 ? -1.816 -10.75 -19.203 1 95.12 168 VAL A O 1
ATOM 1307 N N . ARG A 1 169 ? -2.17 -12.414 -17.734 1 94.31 169 ARG A N 1
ATOM 1308 C CA . ARG A 1 169 ? -2.412 -11.586 -16.562 1 94.31 169 ARG A CA 1
ATOM 1309 C C . ARG A 1 169 ? -1.22 -11.625 -15.609 1 94.31 169 ARG A C 1
ATOM 1311 O O . ARG A 1 169 ? -0.757 -12.703 -15.227 1 94.31 169 ARG A O 1
ATOM 1318 N N . TYR A 1 170 ? -0.731 -10.391 -15.344 1 93 170 TYR A N 1
ATOM 1319 C CA . TYR A 1 170 ? 0.479 -10.359 -14.531 1 93 170 TYR A CA 1
ATOM 1320 C C . TYR A 1 170 ? 0.533 -9.094 -13.68 1 93 170 TYR A C 1
ATOM 1322 O O . TYR A 1 170 ? 0.445 -7.984 -14.203 1 93 170 TYR A O 1
ATOM 1330 N N . SER A 1 171 ? 0.324 -8.992 -12.398 1 85.12 171 SER A N 1
ATOM 1331 C CA . SER A 1 171 ? 0.434 -7.852 -11.492 1 85.12 171 SER A CA 1
ATOM 1332 C C . SER A 1 171 ? 0.918 -8.289 -10.117 1 85.12 171 SER A C 1
ATOM 1334 O O . SER A 1 171 ? 0.874 -7.512 -9.164 1 85.12 171 SER A O 1
ATOM 1336 N N . MET A 1 172 ? 1.29 -9.5 -9.922 1 87.19 172 MET A N 1
ATOM 1337 C CA . MET A 1 172 ? 1.702 -10.117 -8.664 1 87.19 172 MET A CA 1
ATOM 1338 C C . MET A 1 172 ? 0.499 -10.359 -7.758 1 87.19 172 MET A C 1
ATOM 1340 O O . MET A 1 172 ? 0.623 -11 -6.715 1 87.19 172 MET A O 1
ATOM 1344 N N . ASN A 1 173 ? -0.666 -9.789 -8.11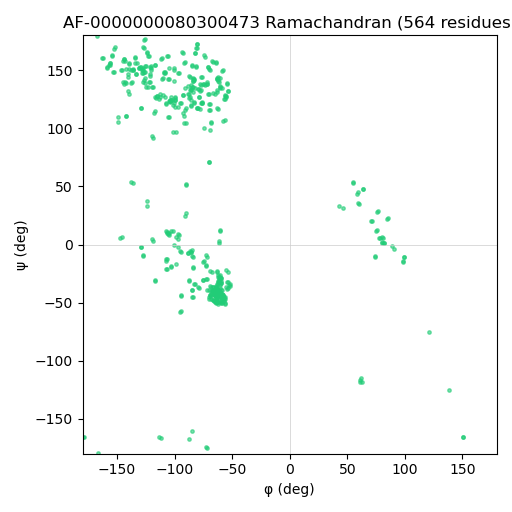7 1 91.06 173 ASN A N 1
ATOM 1345 C CA . ASN A 1 173 ? -1.884 -9.969 -7.336 1 91.06 173 ASN A CA 1
ATOM 1346 C C . ASN A 1 173 ? -3.092 -10.234 -8.234 1 91.06 173 ASN A C 1
ATOM 1348 O O . ASN A 1 173 ? -4.137 -9.602 -8.078 1 91.06 173 ASN A O 1
ATOM 1352 N N . GLU A 1 174 ? -2.943 -11.172 -9.039 1 93.88 174 GLU A N 1
ATOM 1353 C CA . GLU A 1 174 ? -4.012 -11.484 -9.984 1 93.88 174 GLU A CA 1
ATOM 1354 C C . GLU A 1 174 ? -5.047 -12.414 -9.359 1 93.88 174 GLU A C 1
ATOM 1356 O O . GLU A 1 174 ? -4.719 -13.539 -8.961 1 93.88 174 GLU A O 1
ATOM 1361 N N . TYR A 1 175 ? -6.262 -11.914 -9.305 1 95.94 175 TYR A N 1
ATOM 1362 C CA . TYR A 1 175 ? -7.352 -12.734 -8.797 1 95.94 175 TYR A CA 1
ATOM 1363 C C . TYR A 1 175 ? -7.789 -13.766 -9.836 1 95.94 175 TYR A C 1
ATOM 1365 O O . TYR A 1 175 ? -8.172 -13.398 -10.953 1 95.94 175 TYR A O 1
ATOM 1373 N N . LEU A 1 176 ? -7.738 -15.016 -9.5 1 95.44 176 LEU A N 1
ATOM 1374 C CA . LEU A 1 176 ? -8.133 -16.078 -10.414 1 95.44 176 LEU A CA 1
ATOM 1375 C C . LEU A 1 176 ? -9.586 -16.484 -10.188 1 95.44 176 LEU A C 1
ATOM 1377 O O . LEU A 1 176 ? -10.328 -16.688 -11.156 1 95.44 176 LEU A O 1
ATOM 1381 N N . GLY A 1 177 ? -10.016 -16.625 -8.891 1 94.19 177 GLY A N 1
ATOM 1382 C CA . GLY A 1 177 ? -11.336 -17.094 -8.5 1 94.19 177 GLY A CA 1
ATOM 1383 C C . GLY A 1 177 ? -11.336 -17.812 -7.164 1 94.19 177 GLY A C 1
ATOM 1384 O O . GLY A 1 177 ? -10.406 -17.656 -6.367 1 94.19 177 GLY A O 1
ATOM 1385 N N . LYS A 1 178 ? -12.422 -18.484 -6.93 1 91.19 178 LYS A N 1
ATOM 1386 C CA . LYS A 1 178 ? -12.539 -19.25 -5.695 1 91.19 178 LYS A CA 1
ATOM 1387 C C . LYS A 1 178 ? -11.891 -20.625 -5.836 1 91.19 178 LYS A C 1
ATOM 1389 O O . LYS A 1 178 ? -12.023 -21.281 -6.871 1 91.19 178 LYS A O 1
ATOM 1394 N N . VAL A 1 179 ? -11.281 -21.062 -4.766 1 89.19 179 VAL A N 1
ATOM 1395 C CA . VAL A 1 179 ? -10.477 -22.281 -4.797 1 89.19 179 VAL A CA 1
ATOM 1396 C C . VAL A 1 179 ? -11.359 -23.469 -5.141 1 89.19 179 VAL A C 1
ATOM 1398 O O . VAL A 1 179 ? -10.922 -24.406 -5.824 1 89.19 179 VAL A O 1
ATOM 1401 N N . ASP A 1 180 ? -12.523 -23.438 -4.766 1 80.62 180 ASP A N 1
ATOM 1402 C CA . ASP A 1 180 ? -13.422 -24.578 -4.953 1 80.62 180 ASP A CA 1
ATOM 1403 C C . ASP A 1 180 ? -13.859 -24.688 -6.414 1 80.62 180 ASP A C 1
ATOM 1405 O O . ASP A 1 180 ? -14.352 -25.734 -6.836 1 80.62 180 ASP A O 1
ATOM 1409 N N . ASP A 1 181 ? -13.648 -23.703 -7.148 1 82.31 181 ASP A N 1
ATOM 1410 C CA . ASP A 1 181 ? -14.039 -23.719 -8.555 1 82.31 181 ASP A CA 1
ATOM 1411 C C . ASP A 1 181 ? -12.953 -24.344 -9.422 1 82.31 181 ASP A C 1
ATOM 1413 O O . ASP A 1 181 ? -13.164 -24.594 -10.609 1 82.31 181 ASP A O 1
ATOM 1417 N N . PHE A 1 182 ? -11.836 -24.625 -8.789 1 86.06 182 PHE A N 1
ATOM 1418 C CA . PHE A 1 182 ? -10.695 -24.984 -9.617 1 86.06 182 PHE A CA 1
ATOM 1419 C C . PHE A 1 182 ? -10.086 -26.312 -9.141 1 86.06 182 PHE A C 1
ATOM 1421 O O . PHE A 1 182 ? -10.156 -26.641 -7.957 1 86.06 182 PHE A O 1
ATOM 1428 N N . SER A 1 183 ? -9.562 -27.047 -10.102 1 82.25 183 SER A N 1
ATOM 1429 C CA . SER A 1 183 ? -8.562 -28.078 -9.828 1 82.25 183 SER A CA 1
ATOM 1430 C C . SER A 1 183 ? -7.172 -27.625 -10.25 1 82.25 183 SER A C 1
ATOM 1432 O O . SER A 1 183 ? -7.016 -26.953 -11.273 1 82.25 183 SER A O 1
ATOM 1434 N N . PHE A 1 184 ? -6.207 -27.969 -9.492 1 87.5 184 PHE A N 1
ATOM 1435 C CA . PHE A 1 184 ? -4.84 -27.547 -9.758 1 87.5 184 PHE A CA 1
ATOM 1436 C C . PHE A 1 184 ? -3.926 -28.766 -9.945 1 87.5 184 PHE A C 1
ATOM 1438 O O . PHE A 1 184 ? -4.223 -29.844 -9.453 1 87.5 184 PHE A O 1
ATOM 1445 N N . SER A 1 185 ? -2.875 -28.562 -10.688 1 82.62 185 SER A N 1
ATOM 1446 C CA . SER A 1 185 ? -1.769 -29.5 -10.797 1 82.62 185 SER A CA 1
ATOM 1447 C C . SER A 1 185 ? -0.431 -28.781 -10.906 1 82.62 185 SER A C 1
ATOM 1449 O O . SER A 1 185 ? -0.34 -27.719 -11.539 1 82.62 185 SER A O 1
ATOM 1451 N N . ALA A 1 186 ? 0.444 -29.391 -10.211 1 83.62 186 ALA A N 1
ATOM 1452 C CA . ALA A 1 186 ? 1.782 -28.812 -10.328 1 83.62 186 ALA A CA 1
ATOM 1453 C C . ALA A 1 186 ? 2.436 -29.219 -11.648 1 83.62 186 ALA A C 1
ATOM 1455 O O . ALA A 1 186 ? 2.135 -30.281 -12.203 1 83.62 186 ALA A O 1
ATOM 1456 N N . PHE A 1 187 ? 3.174 -28.375 -12.227 1 79.25 187 PHE A N 1
ATOM 1457 C CA . PHE A 1 187 ? 4.008 -28.75 -13.359 1 79.25 187 PHE A CA 1
ATOM 1458 C C . PHE A 1 187 ? 5.453 -28.312 -13.141 1 79.25 187 PHE A C 1
ATOM 1460 O O . PHE A 1 187 ? 5.723 -27.438 -12.32 1 79.25 187 PHE A O 1
ATOM 1467 N N . LYS A 1 188 ? 6.312 -29.094 -13.734 1 69.06 188 LYS A N 1
ATOM 1468 C CA . LYS A 1 188 ? 7.738 -28.828 -13.586 1 69.06 188 LYS A CA 1
ATOM 1469 C C . LYS A 1 188 ? 8.203 -27.797 -14.609 1 69.06 188 LYS A C 1
ATOM 1471 O O . LYS A 1 188 ? 7.578 -27.609 -15.656 1 69.06 188 LYS A O 1
ATOM 1476 N N . PRO A 1 189 ? 9.219 -27.094 -14.305 1 65.88 189 PRO A N 1
ATOM 1477 C CA . PRO A 1 189 ? 9.773 -26.094 -15.203 1 65.88 189 PRO A CA 1
ATOM 1478 C C . PRO A 1 189 ? 10.086 -26.641 -16.594 1 65.88 189 PRO A C 1
ATOM 1480 O O . PRO A 1 189 ? 10.086 -25.891 -17.578 1 65.88 189 PRO A O 1
ATOM 1483 N N . ALA A 1 190 ? 10.297 -27.906 -16.75 1 66.06 190 ALA A N 1
ATOM 1484 C CA . ALA A 1 190 ? 10.648 -28.516 -18.031 1 66.06 190 ALA A CA 1
ATOM 1485 C C . ALA A 1 190 ? 9.398 -28.828 -18.844 1 66.06 190 ALA A C 1
ATOM 1487 O O . ALA A 1 190 ? 9.484 -29.109 -20.047 1 66.06 190 ALA A O 1
ATOM 1488 N N . ASP A 1 191 ? 8.281 -28.609 -18.25 1 70.12 191 ASP A N 1
ATOM 1489 C CA . ASP A 1 191 ? 7.02 -28.969 -18.906 1 70.12 191 ASP A CA 1
ATOM 1490 C C . ASP A 1 191 ? 6.594 -27.891 -19.906 1 70.12 191 ASP A C 1
ATOM 1492 O O . ASP A 1 191 ? 6.996 -26.734 -19.797 1 70.12 191 ASP A O 1
ATOM 1496 N N . TYR A 1 192 ? 5.816 -28.297 -20.953 1 74.75 192 TYR A N 1
ATOM 1497 C CA . TYR A 1 192 ? 5.332 -27.422 -22.016 1 74.75 192 TYR A CA 1
ATOM 1498 C C . TYR A 1 192 ? 4.598 -26.219 -21.438 1 74.75 192 TYR A C 1
ATOM 1500 O O . TYR A 1 192 ? 4.656 -25.125 -22 1 74.75 192 TYR A O 1
ATOM 1508 N N . GLN A 1 193 ? 3.969 -26.391 -20.375 1 79.75 193 GLN A N 1
ATOM 1509 C CA . GLN A 1 193 ? 3.205 -25.312 -19.75 1 79.75 193 GLN A CA 1
ATOM 1510 C C . GLN A 1 193 ? 4.105 -24.141 -19.391 1 79.75 193 GLN A C 1
ATOM 1512 O O . GLN A 1 193 ? 3.701 -22.984 -19.516 1 79.75 193 GLN A O 1
ATOM 1517 N N . ARG A 1 194 ? 5.23 -24.438 -18.984 1 82.56 194 ARG A N 1
ATOM 1518 C CA . ARG A 1 194 ? 6.176 -23.391 -18.641 1 82.56 194 ARG A CA 1
ATOM 1519 C C . ARG A 1 194 ? 6.508 -22.531 -19.859 1 82.56 194 ARG A C 1
ATOM 1521 O O . ARG A 1 194 ? 6.523 -21.297 -19.766 1 82.56 194 ARG A O 1
ATOM 1528 N N . LYS A 1 195 ? 6.832 -23.297 -20.891 1 83.44 195 LYS A N 1
ATOM 1529 C CA . LYS A 1 195 ? 7.152 -22.594 -22.141 1 83.44 195 LYS A CA 1
ATOM 1530 C C . LYS A 1 195 ? 5.988 -21.703 -22.578 1 83.44 195 LYS A C 1
ATOM 1532 O O . LYS A 1 195 ? 6.195 -20.578 -23.016 1 83.44 195 LYS A O 1
ATOM 1537 N N . PHE A 1 196 ? 4.84 -22.344 -22.469 1 89.38 196 PHE A N 1
ATOM 1538 C CA . PHE A 1 196 ? 3.658 -21.562 -22.828 1 89.38 196 PHE A CA 1
ATOM 1539 C C . PHE A 1 196 ? 3.588 -20.281 -22 1 89.38 196 PHE A C 1
ATOM 1541 O O . PHE A 1 196 ? 3.412 -19.188 -22.547 1 89.38 196 PHE A O 1
ATOM 1548 N N . LEU A 1 197 ? 3.697 -20.359 -20.719 1 92.38 197 LEU A N 1
ATOM 1549 C CA . LEU A 1 197 ? 3.656 -19.203 -19.828 1 92.38 197 LEU A CA 1
ATOM 1550 C C . LEU A 1 197 ? 4.754 -18.203 -20.172 1 92.38 197 LEU A C 1
ATOM 1552 O O . LEU A 1 197 ? 4.504 -17 -20.234 1 92.38 197 LEU A O 1
ATOM 1556 N N . GLU A 1 198 ? 5.898 -18.688 -20.438 1 89.69 198 GLU A N 1
ATOM 1557 C CA . GLU A 1 198 ? 7.043 -17.844 -20.781 1 89.69 198 GLU A CA 1
ATOM 1558 C C . GLU A 1 198 ? 6.789 -17.062 -22.062 1 89.69 198 GLU A C 1
ATOM 1560 O O . GLU A 1 198 ? 7.094 -15.867 -22.125 1 89.69 198 GLU A O 1
ATOM 1565 N N . VAL A 1 199 ? 6.27 -17.734 -23.016 1 90.94 199 VAL A N 1
ATOM 1566 C CA . VAL A 1 199 ? 5.984 -17.109 -24.297 1 90.94 199 VAL A CA 1
ATOM 1567 C C . VAL A 1 199 ? 4.938 -16.016 -24.109 1 90.94 199 VAL A C 1
ATOM 1569 O O . VAL A 1 199 ? 5.078 -14.906 -24.641 1 90.94 199 VAL A O 1
ATOM 1572 N N . GLU A 1 200 ? 3.896 -16.328 -23.422 1 93.94 200 GLU A N 1
ATOM 1573 C CA . GLU A 1 200 ? 2.832 -15.359 -23.188 1 93.94 200 GLU A CA 1
ATOM 1574 C C . GLU A 1 200 ? 3.348 -14.141 -22.422 1 93.94 200 GLU A C 1
ATOM 1576 O O . GLU A 1 200 ? 2.99 -13.008 -22.75 1 93.94 200 GLU A O 1
ATOM 1581 N N . LEU A 1 201 ? 4.176 -14.32 -21.469 1 94.19 201 LEU A N 1
ATOM 1582 C CA . LEU A 1 201 ? 4.777 -13.219 -20.719 1 94.19 201 LEU A CA 1
ATOM 1583 C C . LEU A 1 201 ? 5.707 -12.406 -21.625 1 94.19 201 LEU A C 1
ATOM 1585 O O . LEU A 1 201 ? 5.738 -11.172 -21.531 1 94.19 201 LEU A O 1
ATOM 1589 N N . ALA A 1 202 ? 6.41 -13.117 -22.438 1 92.81 202 ALA A N 1
ATOM 1590 C CA . ALA A 1 202 ? 7.359 -12.453 -23.328 1 92.81 202 ALA A CA 1
ATOM 1591 C C . ALA A 1 202 ? 6.641 -11.484 -24.281 1 92.81 202 ALA A C 1
ATOM 1593 O O . ALA A 1 202 ? 7.184 -10.438 -24.625 1 92.81 202 ALA A O 1
ATOM 1594 N N . LYS A 1 203 ? 5.453 -11.828 -24.625 1 93.56 203 LYS A N 1
ATOM 1595 C CA . LYS A 1 203 ? 4.672 -10.984 -25.531 1 93.56 203 LYS A CA 1
ATOM 1596 C C . LYS A 1 203 ? 4.449 -9.602 -24.922 1 93.56 203 LYS A C 1
ATOM 1598 O O . LYS A 1 203 ? 4.281 -8.617 -25.641 1 93.56 203 LYS A O 1
ATOM 1603 N N . VAL A 1 204 ? 4.438 -9.609 -23.672 1 93.56 204 VAL A N 1
ATOM 1604 C CA . VAL A 1 204 ? 4.207 -8.328 -23.016 1 93.56 204 VAL A CA 1
ATOM 1605 C C . VAL A 1 204 ? 5.512 -7.801 -22.438 1 93.56 204 VAL A C 1
ATOM 1607 O O . VAL A 1 204 ? 5.504 -6.914 -21.578 1 93.56 204 VAL A O 1
ATOM 1610 N N . GLY A 1 205 ? 6.582 -8.422 -22.734 1 92.5 205 GLY A N 1
ATOM 1611 C CA . GLY A 1 205 ? 7.906 -7.945 -22.375 1 92.5 205 GLY A CA 1
ATOM 1612 C C . GLY A 1 205 ? 8.32 -8.359 -20.969 1 92.5 205 GLY A C 1
ATOM 1613 O O . GLY A 1 205 ? 9.141 -7.691 -20.344 1 92.5 205 GLY A O 1
ATOM 1614 N N . LYS A 1 206 ? 7.762 -9.352 -20.469 1 95.19 206 LYS A N 1
ATOM 1615 C CA . LYS A 1 206 ? 8.031 -9.773 -19.094 1 95.19 206 LYS A CA 1
ATOM 1616 C C . LYS A 1 206 ? 8.492 -11.227 -19.062 1 95.19 206 LYS A C 1
ATOM 1618 O O . LYS A 1 206 ? 8.43 -11.938 -20.062 1 95.19 206 LYS A O 1
ATOM 1623 N N . THR A 1 207 ? 9.039 -11.617 -17.938 1 91.94 207 THR A N 1
ATOM 1624 C CA . THR A 1 207 ? 9.398 -13 -17.641 1 91.94 207 THR A CA 1
ATOM 1625 C C . THR A 1 207 ? 9.211 -13.297 -16.156 1 91.94 207 THR A C 1
ATOM 1627 O O . THR A 1 207 ? 9.273 -12.391 -15.328 1 91.94 207 THR A O 1
ATOM 1630 N N . TRP A 1 208 ? 8.891 -14.57 -15.852 1 91.62 208 TRP A N 1
ATOM 1631 C CA . TRP A 1 208 ? 8.875 -15.039 -14.469 1 91.62 208 TRP A CA 1
ATOM 1632 C C . TRP A 1 208 ? 10.234 -15.602 -14.062 1 91.62 208 TRP A C 1
ATOM 1634 O O . TRP A 1 208 ? 10.742 -16.531 -14.695 1 91.62 208 TRP A O 1
ATOM 1644 N N . ASN A 1 209 ? 10.836 -14.961 -13.125 1 87.31 209 ASN A N 1
ATOM 1645 C CA . ASN A 1 209 ? 12.062 -15.484 -12.547 1 87.31 209 ASN A CA 1
ATOM 1646 C C . ASN A 1 209 ? 11.781 -16.391 -11.352 1 87.31 209 ASN A C 1
ATOM 1648 O O . ASN A 1 209 ? 11.523 -15.898 -10.242 1 87.31 209 ASN A O 1
ATOM 1652 N N . HIS A 1 210 ? 11.906 -17.641 -11.547 1 83.31 210 HIS A N 1
ATOM 1653 C CA . HIS A 1 210 ? 11.531 -18.641 -10.539 1 83.31 210 HIS A CA 1
ATOM 1654 C C . HIS A 1 210 ? 12.445 -18.547 -9.32 1 83.31 210 HIS A C 1
ATOM 1656 O O . HIS A 1 210 ? 11.984 -18.719 -8.188 1 83.31 210 HIS A O 1
ATOM 1662 N N . PHE A 1 211 ? 13.641 -18.266 -9.57 1 81.19 211 PHE A N 1
ATOM 1663 C CA . PHE A 1 211 ? 14.617 -18.234 -8.484 1 81.19 211 PHE A CA 1
ATOM 1664 C C . PHE A 1 211 ? 14.383 -17.016 -7.59 1 81.19 211 PHE A C 1
ATOM 1666 O O . PHE A 1 211 ? 14.453 -17.125 -6.363 1 81.19 211 PHE A O 1
ATOM 1673 N N . LEU A 1 212 ? 14.055 -15.945 -8.258 1 84.62 212 LEU A N 1
ATOM 1674 C CA . LEU A 1 212 ? 13.875 -14.703 -7.504 1 84.62 212 LEU A CA 1
ATOM 1675 C C . LEU A 1 212 ? 12.406 -14.492 -7.145 1 84.62 212 LEU A C 1
ATOM 1677 O O . LEU A 1 212 ? 12.07 -13.547 -6.434 1 84.62 212 LEU A O 1
ATOM 1681 N N . LYS A 1 213 ? 11.586 -15.344 -7.66 1 85 213 LYS A N 1
ATOM 1682 C CA . LYS A 1 213 ? 10.148 -15.328 -7.375 1 85 213 LYS A CA 1
ATOM 1683 C C . LYS A 1 213 ? 9.547 -13.969 -7.691 1 85 213 LYS A C 1
ATOM 1685 O O . LYS A 1 213 ? 8.859 -13.375 -6.852 1 85 213 LYS A O 1
ATOM 1690 N N . ARG A 1 214 ? 9.789 -13.547 -8.898 1 90.44 214 ARG A N 1
ATOM 1691 C CA . ARG A 1 214 ? 9.227 -12.266 -9.312 1 90.44 214 ARG A CA 1
ATOM 1692 C C . ARG A 1 214 ? 9.086 -12.188 -10.828 1 90.44 214 ARG A C 1
ATOM 1694 O O . ARG A 1 214 ? 9.703 -12.969 -11.555 1 90.44 214 ARG A O 1
ATOM 1701 N N . ILE A 1 215 ? 8.195 -11.352 -11.18 1 92.75 215 ILE A N 1
ATOM 1702 C CA . ILE A 1 215 ? 8.086 -10.961 -12.578 1 92.75 215 ILE A CA 1
ATOM 1703 C C . ILE A 1 215 ? 9.055 -9.82 -12.883 1 92.75 215 ILE A C 1
ATOM 1705 O O . ILE A 1 215 ? 9.219 -8.906 -12.07 1 92.75 215 ILE A O 1
ATOM 1709 N N . GLU A 1 216 ? 9.711 -9.898 -13.93 1 92 216 GLU A N 1
ATOM 1710 C CA . GLU A 1 216 ? 10.617 -8.812 -14.297 1 92 216 GLU A CA 1
ATOM 1711 C C . GLU A 1 216 ? 10.625 -8.578 -15.805 1 92 216 GLU A C 1
ATOM 1713 O O . GLU A 1 216 ? 10.195 -9.445 -16.578 1 92 216 GLU A O 1
ATOM 1718 N N . PRO A 1 217 ? 11.031 -7.352 -16.188 1 92.12 217 PRO A N 1
ATOM 1719 C CA . PRO A 1 217 ? 11.18 -7.105 -17.625 1 92.12 217 PRO A CA 1
ATOM 1720 C C . PRO A 1 217 ? 12.172 -8.062 -18.281 1 92.12 217 PRO A C 1
ATOM 1722 O O . PRO A 1 217 ? 13.125 -8.5 -17.656 1 92.12 217 PRO A O 1
ATOM 1725 N N . LEU A 1 218 ? 11.891 -8.32 -19.547 1 90.44 218 LEU A N 1
ATOM 1726 C CA . LEU A 1 218 ? 12.852 -9.094 -20.312 1 90.44 218 LEU A CA 1
ATOM 1727 C C . LEU A 1 218 ? 14.203 -8.383 -20.375 1 90.44 218 LEU A C 1
ATOM 1729 O O . LEU A 1 218 ? 14.258 -7.16 -20.547 1 90.44 218 LEU A O 1
ATOM 1733 N N . ASN A 1 219 ? 15.281 -9.094 -20.172 1 86.19 219 ASN A N 1
ATOM 1734 C CA . ASN A 1 219 ? 16.641 -8.555 -20.234 1 86.19 219 ASN A CA 1
ATOM 1735 C C . ASN A 1 219 ? 16.844 -7.418 -19.234 1 86.19 219 ASN A C 1
ATOM 1737 O O . ASN A 1 219 ? 17.312 -6.34 -19.609 1 86.19 219 ASN A O 1
ATOM 1741 N N . MET A 1 220 ? 16.359 -7.629 -18.109 1 88.25 220 MET A N 1
ATOM 1742 C CA . MET A 1 220 ? 16.375 -6.641 -17.031 1 88.25 220 MET A CA 1
ATOM 1743 C C . MET A 1 220 ? 17.797 -6.148 -16.766 1 88.25 220 MET A C 1
ATOM 1745 O O . MET A 1 220 ? 18 -4.965 -16.484 1 88.25 220 MET A O 1
ATOM 1749 N N . LYS A 1 221 ? 18.797 -6.969 -16.828 1 89.88 221 LYS A N 1
ATOM 1750 C CA . LYS A 1 221 ? 20.156 -6.566 -16.531 1 89.88 221 LYS A CA 1
ATOM 1751 C C . LYS A 1 221 ? 20.766 -5.773 -17.688 1 89.88 221 LYS A C 1
ATOM 1753 O O . LYS A 1 221 ? 20.594 -6.141 -18.859 1 89.88 221 LYS A O 1
ATOM 1758 N N . ALA A 1 222 ? 21.422 -4.777 -17.344 1 92.69 222 ALA A N 1
ATOM 1759 C CA . ALA A 1 222 ? 22.109 -3.945 -18.328 1 92.69 222 ALA A CA 1
ATOM 1760 C C . ALA A 1 222 ? 23.281 -4.688 -18.938 1 92.69 222 ALA A C 1
ATOM 1762 O O . ALA A 1 222 ? 23.906 -5.531 -18.297 1 92.69 222 ALA A O 1
ATOM 1763 N N . GLU A 1 223 ? 23.562 -4.332 -20.172 1 92.62 223 GLU A N 1
ATOM 1764 C CA . GLU A 1 223 ? 24.766 -4.855 -20.797 1 92.62 223 GLU A CA 1
ATOM 1765 C C . GLU A 1 223 ? 26.016 -4.246 -20.188 1 92.62 223 GLU A C 1
ATOM 1767 O O . GLU A 1 223 ? 25.969 -3.145 -19.641 1 92.62 223 GLU A O 1
ATOM 1772 N N . LYS A 1 224 ? 27.047 -5.078 -20.297 1 94.56 224 LYS A N 1
ATOM 1773 C CA . LYS A 1 224 ? 28.328 -4.543 -19.797 1 94.56 224 LYS A CA 1
ATOM 1774 C C . LYS A 1 224 ? 28.641 -3.201 -20.453 1 94.56 224 LYS A C 1
ATOM 1776 O O . LYS A 1 224 ? 28.5 -3.041 -21.656 1 94.56 224 LYS A O 1
ATOM 1781 N N . GLY A 1 225 ? 29 -2.238 -19.656 1 95.88 225 GLY A N 1
ATOM 1782 C CA . GLY A 1 225 ? 29.312 -0.909 -20.156 1 95.88 225 GLY A CA 1
ATOM 1783 C C . GLY A 1 225 ? 28.156 0.065 -20.016 1 95.88 225 GLY A C 1
ATOM 1784 O O . GLY A 1 225 ? 28.344 1.28 -20.094 1 95.88 225 GLY A O 1
ATOM 1785 N N . GLU A 1 226 ? 26.984 -0.429 -19.781 1 96.19 226 GLU A N 1
ATOM 1786 C CA . GLU A 1 226 ? 25.812 0.425 -19.641 1 96.19 226 GLU A CA 1
ATOM 1787 C C . GLU A 1 226 ? 25.594 0.818 -18.172 1 96.19 226 GLU A C 1
ATOM 1789 O O . GLU A 1 226 ? 26.047 0.121 -17.266 1 96.19 226 GLU A O 1
ATOM 1794 N N . ARG A 1 227 ? 24.906 1.892 -18.047 1 96.62 227 ARG A N 1
ATOM 1795 C CA . ARG A 1 227 ? 24.656 2.418 -16.703 1 96.62 227 ARG A CA 1
ATOM 1796 C C . ARG A 1 227 ? 23.406 1.788 -16.094 1 96.62 227 ARG A C 1
ATOM 1798 O O . ARG A 1 227 ? 22.453 1.461 -16.812 1 96.62 227 ARG A O 1
ATOM 1805 N N . TYR A 1 228 ? 23.484 1.597 -14.828 1 97.5 228 TYR A N 1
ATOM 1806 C CA . TYR A 1 228 ? 22.297 1.242 -14.047 1 97.5 228 TYR A CA 1
ATOM 1807 C C . TYR A 1 228 ? 22.219 2.061 -12.766 1 97.5 228 TYR A C 1
ATOM 1809 O O . TYR A 1 228 ? 23.203 2.68 -12.359 1 97.5 228 TYR A O 1
ATOM 1817 N N . TRP A 1 229 ? 21.062 2.123 -12.211 1 97.81 229 TRP A N 1
ATOM 1818 C CA . TRP A 1 229 ? 20.828 2.918 -11.016 1 97.81 229 TRP A CA 1
ATOM 1819 C C . TRP A 1 229 ? 20.422 2.031 -9.844 1 97.81 229 TRP A C 1
ATOM 1821 O O . TRP A 1 229 ? 19.922 0.924 -10.039 1 97.81 229 TRP A O 1
ATOM 1831 N N . TYR A 1 230 ? 20.688 2.521 -8.648 1 97.38 230 TYR A N 1
ATOM 1832 C CA . TYR A 1 230 ? 20.328 1.801 -7.43 1 97.38 230 TYR A CA 1
ATOM 1833 C C . TYR A 1 230 ? 20.141 2.762 -6.262 1 97.38 230 TYR A C 1
ATOM 1835 O O . TYR A 1 230 ? 20.516 3.936 -6.352 1 97.38 230 TYR A O 1
ATOM 1843 N N . ILE A 1 231 ? 19.5 2.297 -5.238 1 96.94 231 ILE A N 1
ATOM 1844 C CA . ILE A 1 231 ? 19.266 3.07 -4.02 1 96.94 231 ILE A CA 1
ATOM 1845 C C . ILE A 1 231 ? 20.281 2.66 -2.951 1 96.94 231 ILE A C 1
ATOM 1847 O O . ILE A 1 231 ? 20.391 1.479 -2.619 1 96.94 231 ILE A O 1
ATOM 1851 N N . THR A 1 232 ? 20.984 3.586 -2.455 1 95.56 232 THR A N 1
ATOM 1852 C CA . THR A 1 232 ? 22.016 3.324 -1.463 1 95.56 232 THR A CA 1
ATOM 1853 C C . THR A 1 232 ? 21.406 3.164 -0.073 1 95.56 232 THR A C 1
ATOM 1855 O O . THR A 1 232 ? 20.219 3.424 0.121 1 95.56 232 THR A O 1
ATOM 1858 N N . ASP A 1 233 ? 22.234 2.764 0.911 1 93.62 233 ASP A N 1
ATOM 1859 C CA . ASP A 1 233 ? 21.766 2.602 2.283 1 93.62 233 ASP A CA 1
ATOM 1860 C C . ASP A 1 233 ? 21.5 3.955 2.939 1 93.62 233 ASP A C 1
ATOM 1862 O O . ASP A 1 233 ? 20.953 4.023 4.039 1 93.62 233 ASP A O 1
ATOM 1866 N N . LYS A 1 234 ? 21.906 5.078 2.32 1 90.06 234 LYS A N 1
ATOM 1867 C CA . LYS A 1 234 ? 21.594 6.43 2.779 1 90.06 234 LYS A CA 1
ATOM 1868 C C . LYS A 1 234 ? 20.375 6.988 2.053 1 90.06 234 LYS A C 1
ATOM 1870 O O . LYS A 1 234 ? 20.078 8.188 2.143 1 90.06 234 LYS A O 1
ATOM 1875 N N . MET A 1 235 ? 19.719 6.109 1.289 1 92.94 235 MET A N 1
ATOM 1876 C CA . MET A 1 235 ? 18.469 6.422 0.612 1 92.94 235 MET A CA 1
ATOM 1877 C C . MET A 1 235 ? 18.672 7.523 -0.426 1 92.94 235 MET A C 1
ATOM 1879 O O . MET A 1 235 ? 17.938 8.508 -0.446 1 92.94 235 MET A O 1
ATOM 1883 N N . SER A 1 236 ? 19.641 7.305 -1.129 1 94 236 SER A N 1
ATOM 1884 C CA . SER A 1 236 ? 19.906 8.148 -2.287 1 94 236 SER A CA 1
ATOM 1885 C C . SER A 1 236 ? 20.047 7.316 -3.557 1 94 236 SER A C 1
ATOM 1887 O O . SER A 1 236 ? 20.453 6.148 -3.498 1 94 236 SER A O 1
ATOM 1889 N N . VAL A 1 237 ? 19.641 7.957 -4.637 1 96.88 237 VAL A N 1
ATOM 1890 C CA . VAL A 1 237 ? 19.797 7.277 -5.918 1 96.88 237 VAL A CA 1
ATOM 1891 C C . VAL A 1 237 ? 21.219 7.477 -6.441 1 96.88 237 VAL A C 1
ATOM 1893 O O . VAL A 1 237 ? 21.719 8.602 -6.48 1 96.88 237 VAL A O 1
ATOM 1896 N N . ALA A 1 238 ? 21.891 6.422 -6.684 1 97.25 238 ALA A N 1
ATOM 1897 C CA . ALA A 1 238 ? 23.219 6.43 -7.273 1 97.25 238 ALA A CA 1
ATOM 1898 C C . ALA A 1 238 ? 23.266 5.602 -8.555 1 97.25 238 ALA A C 1
ATOM 1900 O O . ALA A 1 238 ? 22.312 4.871 -8.859 1 97.25 238 ALA A O 1
ATOM 1901 N N . SER A 1 239 ? 24.266 5.801 -9.352 1 97.44 239 SER A N 1
ATOM 1902 C CA . SER A 1 239 ? 24.422 5.016 -10.57 1 97.44 239 SER A CA 1
ATOM 1903 C C . SER A 1 239 ? 25.828 4.441 -10.68 1 97.44 239 SER A C 1
ATOM 1905 O O . SER A 1 239 ? 26.75 4.918 -10.008 1 97.44 239 SER A O 1
ATOM 1907 N N . ASP A 1 240 ? 25.922 3.359 -11.344 1 97.12 240 ASP A N 1
ATOM 1908 C CA . ASP A 1 240 ? 27.203 2.717 -11.656 1 97.12 240 ASP A CA 1
ATOM 1909 C C . ASP A 1 240 ? 27.172 2.076 -13.039 1 97.12 240 ASP A C 1
ATOM 1911 O O . ASP A 1 240 ? 26.094 1.92 -13.633 1 97.12 240 ASP A O 1
ATOM 1915 N N . THR A 1 241 ? 28.281 1.851 -13.562 1 96.94 241 THR A N 1
ATOM 1916 C CA . THR A 1 241 ? 28.391 1.138 -14.828 1 96.94 241 THR A CA 1
ATOM 1917 C C . THR A 1 241 ? 28.406 -0.371 -14.602 1 96.94 241 THR A C 1
ATOM 1919 O O . THR A 1 241 ? 29.109 -0.86 -13.711 1 96.94 241 THR A O 1
ATOM 1922 N N . GLU A 1 242 ? 27.625 -1.099 -15.391 1 96.44 242 GLU A N 1
ATOM 1923 C CA . GLU A 1 242 ? 27.609 -2.553 -15.273 1 96.44 242 GLU A CA 1
ATOM 1924 C C . GLU A 1 242 ? 28.906 -3.17 -15.773 1 96.44 242 GLU A C 1
ATOM 1926 O O . GLU A 1 242 ? 29.25 -3.035 -16.953 1 96.44 242 GLU A O 1
ATOM 1931 N N . LYS A 1 243 ? 29.672 -3.812 -14.891 1 94.69 243 LYS A N 1
ATOM 1932 C CA . LYS A 1 243 ? 30.938 -4.434 -15.219 1 94.69 243 LYS A CA 1
ATOM 1933 C C . LYS A 1 243 ? 30.906 -5.934 -14.961 1 94.69 243 LYS A C 1
ATOM 1935 O O . LYS A 1 243 ? 31.938 -6.609 -15.055 1 94.69 243 LYS A O 1
ATOM 1940 N N . GLY A 1 244 ? 29.75 -6.426 -14.562 1 91.56 244 GLY A N 1
ATOM 1941 C CA . GLY A 1 244 ? 29.609 -7.84 -14.266 1 91.56 244 GLY A CA 1
ATOM 1942 C C . GLY A 1 244 ? 30.203 -8.227 -12.922 1 91.56 244 GLY A C 1
ATOM 1943 O O . GLY A 1 244 ? 30.688 -9.344 -12.75 1 91.56 244 GLY A O 1
ATOM 1944 N N . THR A 1 245 ? 30.203 -7.27 -12.008 1 93.56 245 THR A N 1
ATOM 1945 C CA . THR A 1 245 ? 30.781 -7.52 -10.688 1 93.56 245 THR A CA 1
ATOM 1946 C C . THR A 1 245 ? 29.781 -8.234 -9.781 1 93.56 245 THR A C 1
ATOM 1948 O O . THR A 1 245 ? 28.594 -8.281 -10.078 1 93.56 245 THR A O 1
ATOM 1951 N N . ALA A 1 246 ? 30.344 -8.766 -8.719 1 92 246 ALA A N 1
ATOM 1952 C CA . ALA A 1 246 ? 29.484 -9.406 -7.723 1 92 246 ALA A CA 1
ATOM 1953 C C . ALA A 1 246 ? 28.516 -8.398 -7.105 1 92 246 ALA A C 1
ATOM 1955 O O . ALA A 1 246 ? 27.359 -8.742 -6.812 1 92 246 ALA A O 1
ATOM 1956 N N . THR A 1 247 ? 28.969 -7.18 -6.973 1 93.44 247 THR A N 1
ATOM 1957 C CA . THR A 1 247 ? 28.156 -6.137 -6.355 1 93.44 247 THR A CA 1
ATOM 1958 C C . THR A 1 247 ? 26.938 -5.824 -7.215 1 93.44 247 THR A C 1
ATOM 1960 O O . THR A 1 247 ? 25.812 -5.797 -6.715 1 93.44 247 THR A O 1
ATOM 1963 N N . SER A 1 248 ? 27.203 -5.625 -8.461 1 93.88 248 SER A N 1
ATOM 1964 C CA . SER A 1 248 ? 26.078 -5.32 -9.344 1 93.88 248 SER A CA 1
ATOM 1965 C C . SER A 1 248 ? 25.109 -6.492 -9.43 1 93.88 248 SER A C 1
ATOM 1967 O O . SER A 1 248 ? 23.891 -6.293 -9.5 1 93.88 248 SER A O 1
ATOM 1969 N N . HIS A 1 249 ? 25.656 -7.652 -9.391 1 92.69 249 HIS A N 1
ATOM 1970 C CA . HIS A 1 249 ? 24.812 -8.844 -9.453 1 92.69 249 HIS A CA 1
ATOM 1971 C C . HIS A 1 249 ? 23.938 -8.961 -8.211 1 92.69 249 HIS A C 1
ATOM 1973 O O . HIS A 1 249 ? 22.75 -9.297 -8.312 1 92.69 249 HIS A O 1
ATOM 1979 N N . LYS A 1 250 ? 24.516 -8.656 -7.113 1 91.75 250 LYS A N 1
ATOM 1980 C CA . LYS A 1 250 ? 23.75 -8.703 -5.871 1 91.75 250 LYS A CA 1
ATOM 1981 C C . LYS A 1 250 ? 22.625 -7.672 -5.887 1 91.75 250 LYS A C 1
ATOM 1983 O O . LYS A 1 250 ? 21.516 -7.949 -5.422 1 91.75 250 LYS A O 1
ATOM 1988 N N . ARG A 1 251 ? 22.875 -6.504 -6.375 1 93.69 251 ARG A N 1
ATOM 1989 C CA . ARG A 1 251 ? 21.859 -5.473 -6.492 1 93.69 251 ARG A CA 1
ATOM 1990 C C . ARG A 1 251 ? 20.719 -5.93 -7.41 1 93.69 251 ARG A C 1
ATOM 1992 O O . ARG A 1 251 ? 19.547 -5.703 -7.113 1 93.69 251 ARG A O 1
ATOM 1999 N N . TYR A 1 252 ? 21.125 -6.609 -8.453 1 93.06 252 TYR A N 1
ATOM 2000 C CA . TYR A 1 252 ? 20.125 -7.145 -9.383 1 93.06 252 TYR A CA 1
ATOM 2001 C C . TYR A 1 252 ? 19.25 -8.188 -8.711 1 93.06 252 TYR A C 1
ATOM 2003 O O . TYR A 1 252 ? 18.031 -8.109 -8.773 1 93.06 252 TYR A O 1
ATOM 2011 N N . LEU A 1 253 ? 19.906 -9.062 -8.07 1 89.88 253 LEU A N 1
ATOM 2012 C CA . LEU A 1 253 ? 19.172 -10.133 -7.41 1 89.88 253 LEU A CA 1
ATOM 2013 C C . LEU A 1 253 ? 18.203 -9.57 -6.375 1 89.88 253 LEU A C 1
ATOM 2015 O O . LEU A 1 253 ? 17.109 -10.109 -6.18 1 89.88 253 LEU A O 1
ATOM 2019 N N . ALA A 1 254 ? 18.562 -8.445 -5.836 1 89.88 254 ALA A N 1
ATOM 2020 C CA . ALA A 1 254 ? 17.766 -7.84 -4.77 1 89.88 254 ALA A CA 1
ATOM 2021 C C . ALA A 1 254 ? 16.672 -6.941 -5.336 1 89.88 254 ALA A C 1
ATOM 2023 O O . ALA A 1 254 ? 15.836 -6.43 -4.594 1 89.88 254 ALA A O 1
ATOM 2024 N N . GLY A 1 255 ? 16.672 -6.73 -6.551 1 90.94 255 GLY A N 1
ATOM 2025 C CA . GLY A 1 255 ? 15.703 -5.832 -7.168 1 90.94 255 GLY A CA 1
ATOM 2026 C C . GLY A 1 255 ? 16.094 -4.371 -7.059 1 90.94 255 GLY A C 1
ATOM 2027 O O . GLY A 1 255 ? 15.305 -3.486 -7.398 1 90.94 255 GLY A O 1
ATOM 2028 N N . ASN A 1 256 ? 17.234 -4.102 -6.457 1 95.12 256 ASN A N 1
ATOM 2029 C CA . ASN A 1 256 ? 17.766 -2.746 -6.363 1 95.12 256 ASN A CA 1
ATOM 2030 C C . ASN A 1 256 ? 18.656 -2.41 -7.551 1 95.12 256 ASN A C 1
ATOM 2032 O O . ASN A 1 256 ? 19.828 -2.035 -7.379 1 95.12 256 ASN A O 1
ATOM 2036 N N . TYR A 1 257 ? 18.156 -2.635 -8.656 1 95.75 257 TYR A N 1
ATOM 2037 C CA . TYR A 1 257 ? 18.812 -2.473 -9.945 1 95.75 257 TYR A CA 1
ATOM 2038 C C . TYR A 1 257 ? 17.844 -1.929 -10.992 1 95.75 257 TYR A C 1
ATOM 2040 O O . TYR A 1 257 ? 16.922 -2.627 -11.422 1 95.75 257 TYR A O 1
ATOM 2048 N N . PHE A 1 258 ? 18.078 -0.645 -11.414 1 95.94 258 PHE A N 1
ATOM 2049 C CA . PHE A 1 258 ? 17.125 0.029 -12.297 1 95.94 258 PHE A CA 1
ATOM 2050 C C . PHE A 1 258 ? 17.812 0.467 -13.586 1 95.94 258 PHE A C 1
ATOM 2052 O O . PHE A 1 258 ? 18.938 0.95 -13.57 1 95.94 258 PHE A O 1
ATOM 2059 N N . ARG A 1 259 ? 17.094 0.305 -14.641 1 93.75 259 ARG A N 1
ATOM 2060 C CA . ARG A 1 259 ? 17.625 0.702 -15.945 1 93.75 259 ARG A CA 1
ATOM 2061 C C . ARG A 1 259 ? 17.406 2.191 -16.188 1 93.75 259 ARG A C 1
ATOM 2063 O O . ARG A 1 259 ? 18.047 2.783 -17.062 1 93.75 259 ARG A O 1
ATOM 2070 N N . LYS A 1 260 ? 16.484 2.77 -15.453 1 94.44 260 LYS A N 1
ATOM 2071 C CA . LYS A 1 260 ? 16.172 4.191 -15.562 1 94.44 260 LYS A CA 1
ATOM 2072 C C . LYS A 1 260 ? 16.234 4.875 -14.195 1 94.44 260 LYS A C 1
ATOM 2074 O O . LYS A 1 260 ? 15.773 4.324 -13.195 1 94.44 260 LYS A O 1
ATOM 2079 N N . GLU A 1 261 ? 16.781 6.043 -14.234 1 95.88 261 GLU A N 1
ATOM 2080 C CA . GLU A 1 261 ? 16.891 6.82 -13 1 95.88 261 GLU A CA 1
ATOM 2081 C C . GLU A 1 261 ? 15.516 7.109 -12.406 1 95.88 261 GLU A C 1
ATOM 2083 O O . GLU A 1 261 ? 15.336 7.035 -11.188 1 95.88 261 GLU A O 1
ATOM 2088 N N . GLU A 1 262 ? 14.602 7.43 -13.266 1 95.56 262 GLU A N 1
ATOM 2089 C CA . GLU A 1 262 ? 13.258 7.793 -12.82 1 95.56 262 GLU A CA 1
ATOM 2090 C C . GLU A 1 262 ? 12.602 6.656 -12.047 1 95.56 262 GLU A C 1
ATOM 2092 O O . GLU A 1 262 ? 11.852 6.898 -11.102 1 95.56 262 GLU A O 1
ATOM 2097 N N . ASP A 1 263 ? 12.898 5.488 -12.398 1 95.19 263 ASP A N 1
ATOM 2098 C CA . ASP A 1 263 ? 12.344 4.328 -11.703 1 95.19 263 ASP A CA 1
ATOM 2099 C C . ASP A 1 263 ? 12.922 4.203 -10.297 1 95.19 263 ASP A C 1
ATOM 2101 O O . ASP A 1 263 ? 12.188 3.922 -9.344 1 95.19 263 ASP A O 1
ATOM 2105 N N . ALA A 1 264 ? 14.219 4.406 -10.195 1 96.69 264 ALA A N 1
ATOM 2106 C CA . ALA A 1 264 ? 14.859 4.355 -8.883 1 96.69 264 ALA A CA 1
ATOM 2107 C C . ALA A 1 264 ? 14.289 5.426 -7.961 1 96.69 264 ALA A C 1
ATOM 2109 O O . ALA A 1 264 ? 14.047 5.168 -6.777 1 96.69 264 ALA A O 1
ATOM 2110 N N . VAL A 1 265 ? 14.078 6.57 -8.5 1 96.5 265 VAL A N 1
ATOM 2111 C CA . VAL A 1 265 ? 13.547 7.684 -7.723 1 96.5 265 VAL A CA 1
ATOM 2112 C C . VAL A 1 265 ? 12.133 7.352 -7.242 1 96.5 265 VAL A C 1
ATOM 2114 O O . VAL A 1 265 ? 11.789 7.617 -6.09 1 96.5 265 VAL A O 1
ATOM 2117 N N . ARG A 1 266 ? 11.352 6.812 -8.102 1 96.06 266 ARG A N 1
ATOM 2118 C CA . ARG A 1 266 ? 9.992 6.422 -7.738 1 96.06 266 ARG A CA 1
ATOM 2119 C C . ARG A 1 266 ? 10 5.406 -6.602 1 96.06 266 ARG A C 1
ATOM 2121 O O . ARG A 1 266 ? 9.266 5.555 -5.621 1 96.06 266 ARG A O 1
ATOM 2128 N N . ILE A 1 267 ? 10.781 4.398 -6.773 1 96 267 ILE A N 1
ATOM 2129 C CA . ILE A 1 267 ? 10.859 3.344 -5.766 1 96 267 ILE A CA 1
ATOM 2130 C C . ILE A 1 267 ? 11.375 3.924 -4.449 1 96 267 ILE A C 1
ATOM 2132 O O . ILE A 1 267 ? 10.875 3.58 -3.377 1 96 267 ILE A O 1
ATOM 2136 N N . LEU A 1 268 ? 12.359 4.809 -4.559 1 95.62 268 LEU A N 1
ATOM 2137 C CA . LEU A 1 268 ? 12.867 5.469 -3.361 1 95.62 268 LEU A CA 1
ATOM 2138 C C . LEU A 1 268 ? 11.75 6.211 -2.633 1 95.62 268 LEU A C 1
ATOM 2140 O O . LEU A 1 268 ? 11.641 6.125 -1.407 1 95.62 268 LEU A O 1
ATOM 2144 N N . SER A 1 269 ? 10.961 6.91 -3.355 1 93 269 SER A N 1
ATOM 2145 C CA . SER A 1 269 ? 9.844 7.648 -2.771 1 93 269 SER A CA 1
ATOM 2146 C C . SER A 1 269 ? 8.883 6.719 -2.037 1 93 269 SER A C 1
ATOM 2148 O O . SER A 1 269 ? 8.453 7.02 -0.923 1 93 269 SER A O 1
ATOM 2150 N N . GLU A 1 270 ? 8.578 5.637 -2.611 1 94.19 270 GLU A N 1
ATOM 2151 C CA . GLU A 1 270 ? 7.676 4.664 -1.998 1 94.19 270 GLU A CA 1
ATOM 2152 C C . GLU A 1 270 ? 8.297 4.059 -0.741 1 94.19 270 GLU A C 1
ATOM 2154 O O . GLU A 1 270 ? 7.602 3.836 0.254 1 94.19 270 GLU A O 1
ATOM 2159 N N . GLU A 1 271 ? 9.562 3.791 -0.864 1 93.69 271 GLU A N 1
ATOM 2160 C CA . GLU A 1 271 ? 10.25 3.223 0.291 1 93.69 271 GLU A CA 1
ATOM 2161 C C . GLU A 1 271 ? 10.281 4.207 1.455 1 93.69 271 GLU A C 1
ATOM 2163 O O . GLU A 1 271 ? 10.133 3.814 2.613 1 93.69 271 GLU A O 1
ATOM 2168 N N . MET A 1 272 ? 10.547 5.422 1.142 1 90.88 272 MET A N 1
ATOM 2169 C CA . MET A 1 272 ? 10.555 6.453 2.176 1 90.88 272 MET A CA 1
ATOM 2170 C C . MET A 1 272 ? 9.195 6.535 2.867 1 90.88 272 MET A C 1
ATOM 2172 O O . MET A 1 272 ? 9.125 6.727 4.082 1 90.88 272 MET A O 1
ATOM 2176 N N . GLU A 1 273 ? 8.141 6.402 2.107 1 90.31 273 GLU A N 1
ATOM 2177 C CA . GLU A 1 273 ? 6.801 6.434 2.678 1 90.31 273 GLU A CA 1
ATOM 2178 C C . GLU A 1 273 ? 6.574 5.258 3.625 1 90.31 273 GLU A C 1
ATOM 2180 O O . GLU A 1 273 ? 5.977 5.418 4.691 1 90.31 273 GLU A O 1
ATOM 2185 N N . ILE A 1 274 ? 7.008 4.113 3.268 1 92.19 274 ILE A N 1
ATOM 2186 C CA . ILE A 1 274 ? 6.887 2.934 4.117 1 92.19 274 ILE A CA 1
ATOM 2187 C C . ILE A 1 274 ? 7.609 3.174 5.441 1 92.19 274 ILE A C 1
ATOM 2189 O O . ILE A 1 274 ? 7.098 2.822 6.508 1 92.19 274 ILE A O 1
ATOM 2193 N N . ARG A 1 275 ? 8.758 3.717 5.348 1 91 275 ARG A N 1
ATOM 2194 C CA . ARG A 1 275 ? 9.555 3.969 6.547 1 91 275 ARG A CA 1
ATOM 2195 C C . ARG A 1 275 ? 8.883 5.012 7.434 1 91 275 ARG A C 1
ATOM 2197 O O . ARG A 1 275 ? 8.859 4.875 8.656 1 91 275 ARG A O 1
ATOM 2204 N N . ARG A 1 276 ? 8.391 6.043 6.812 1 89 276 ARG A N 1
ATOM 2205 C CA . ARG A 1 276 ? 7.676 7.062 7.578 1 89 276 ARG A CA 1
ATOM 2206 C C . ARG A 1 276 ? 6.48 6.457 8.305 1 89 276 ARG A C 1
ATOM 2208 O O . ARG A 1 276 ? 6.25 6.75 9.484 1 89 276 ARG A O 1
ATOM 2215 N N . ASN A 1 277 ? 5.758 5.66 7.629 1 91.12 277 ASN A N 1
ATOM 2216 C CA . ASN A 1 277 ? 4.602 5.008 8.227 1 91.12 277 ASN A CA 1
ATOM 2217 C C . ASN A 1 277 ? 5.004 4.102 9.391 1 91.12 277 ASN A C 1
ATOM 2219 O O . ASN A 1 277 ? 4.328 4.07 10.422 1 91.12 277 ASN A O 1
ATOM 2223 N N . PHE A 1 278 ? 6.012 3.455 9.172 1 90.94 278 PHE A N 1
ATOM 2224 C CA . PHE A 1 278 ? 6.527 2.555 10.195 1 90.94 278 PHE A CA 1
ATOM 2225 C C . PHE A 1 278 ? 6.867 3.322 11.469 1 90.94 278 PHE A C 1
ATOM 2227 O O . PHE A 1 278 ? 6.484 2.916 12.57 1 90.94 278 PHE A O 1
ATOM 2234 N N . LEU A 1 279 ? 7.586 4.379 11.336 1 90.12 279 LEU A N 1
ATOM 2235 C CA . LEU A 1 279 ? 8.023 5.188 12.469 1 90.12 279 LEU A CA 1
ATOM 2236 C C . LEU A 1 279 ? 6.824 5.77 13.219 1 90.12 279 LEU A C 1
ATOM 2238 O O . LEU A 1 279 ? 6.887 5.996 14.422 1 90.12 279 LEU A O 1
ATOM 2242 N N . ALA A 1 280 ? 5.742 5.965 12.492 1 89.5 280 ALA A N 1
ATOM 2243 C CA . ALA A 1 280 ? 4.551 6.59 13.07 1 89.5 280 ALA A CA 1
ATOM 2244 C C . ALA A 1 280 ? 3.686 5.559 13.781 1 89.5 280 ALA A C 1
ATOM 2246 O O . ALA A 1 280 ? 2.752 5.918 14.508 1 89.5 280 ALA A O 1
ATOM 2247 N N . GLU A 1 281 ? 3.977 4.277 13.625 1 89.38 281 GLU A N 1
ATOM 2248 C CA . GLU A 1 281 ? 3.15 3.232 14.219 1 89.38 281 GLU A CA 1
ATOM 2249 C C . GLU A 1 281 ? 3.158 3.318 15.742 1 89.38 281 GLU A C 1
ATOM 2251 O O . GLU A 1 281 ? 4.188 3.617 16.344 1 89.38 281 GLU A O 1
ATOM 2256 N N . PRO A 1 282 ? 1.935 2.998 16.297 1 81.88 282 PRO A N 1
ATOM 2257 C CA . PRO A 1 282 ? 1.88 2.988 17.75 1 81.88 282 PRO A CA 1
ATOM 2258 C C . PRO A 1 282 ? 2.768 1.908 18.375 1 81.88 282 PRO A C 1
ATOM 2260 O O . PRO A 1 282 ? 2.963 0.849 17.766 1 81.88 282 PRO A O 1
ATOM 2263 N N . GLY A 1 283 ? 3.191 2.096 19.703 1 70.5 283 GLY A N 1
ATOM 2264 C CA . GLY A 1 283 ? 3.871 1.09 20.5 1 70.5 283 GLY A CA 1
ATOM 2265 C C . GLY A 1 283 ? 5.344 0.947 20.156 1 70.5 283 GLY A C 1
ATOM 2266 O O . GLY A 1 283 ? 6.012 0.028 20.625 1 70.5 283 GLY A O 1
ATOM 2267 N N . ARG A 1 284 ? 5.836 1.746 19.328 1 67.75 284 ARG A N 1
ATOM 2268 C CA . ARG A 1 284 ? 7.25 1.6 19.016 1 67.75 284 ARG A CA 1
ATOM 2269 C C . ARG A 1 284 ? 8.086 2.682 19.688 1 67.75 284 ARG A C 1
ATOM 2271 O O . ARG A 1 284 ? 7.598 3.793 19.922 1 67.75 284 ARG A O 1
ATOM 2278 N N . MET B 1 1 ? -18.234 55.469 32.719 1 70.38 1 MET B N 1
ATOM 2279 C CA . MET B 1 1 ? -18.453 54.031 32.531 1 70.38 1 MET B CA 1
ATOM 2280 C C . MET B 1 1 ? -18.438 53.344 33.906 1 70.38 1 MET B C 1
ATOM 2282 O O . MET B 1 1 ? -17.625 53.656 34.75 1 70.38 1 MET B O 1
ATOM 2286 N N . ASP B 1 2 ? -19.547 52.625 34.094 1 68.38 2 ASP B N 1
ATOM 2287 C CA . ASP B 1 2 ? -19.594 51.812 35.344 1 68.38 2 ASP B CA 1
ATOM 2288 C C . ASP B 1 2 ? -18.609 50.656 35.25 1 68.38 2 ASP B C 1
ATOM 2290 O O . ASP B 1 2 ? -19.031 49.5 35.125 1 68.38 2 ASP B O 1
ATOM 2294 N N . PHE B 1 3 ? -17.359 51.031 35.312 1 73.06 3 PHE B N 1
ATOM 2295 C CA . PHE B 1 3 ? -16.312 50.062 35.125 1 73.06 3 PHE B CA 1
ATOM 2296 C C . PHE B 1 3 ? -16.375 48.969 36.188 1 73.06 3 PHE B C 1
ATOM 2298 O O . PHE B 1 3 ? -16.125 47.812 35.938 1 73.06 3 PHE B O 1
ATOM 2305 N N . LYS B 1 4 ? -16.547 49.344 37.438 1 72.94 4 LYS B N 1
ATOM 2306 C CA . LYS B 1 4 ? -16.609 48.375 38.531 1 72.94 4 LYS B CA 1
ATOM 2307 C C . LYS B 1 4 ? -17.703 47.344 38.281 1 72.94 4 LYS B C 1
ATOM 2309 O O . LYS B 1 4 ? -17.469 46.125 38.438 1 72.94 4 LYS B O 1
ATOM 2314 N N . GLY B 1 5 ? -18.812 47.844 37.875 1 67.75 5 GLY B N 1
ATOM 2315 C CA . GLY B 1 5 ? -19.906 46.906 37.594 1 67.75 5 GLY B CA 1
ATOM 2316 C C . GLY B 1 5 ? -19.609 46.031 36.406 1 67.75 5 GLY B C 1
ATOM 2317 O O . GLY B 1 5 ? -19.859 44.812 36.438 1 67.75 5 GLY B O 1
ATOM 2318 N N . ILE B 1 6 ? -19.031 46.594 35.406 1 71.12 6 ILE B N 1
ATOM 2319 C CA . ILE B 1 6 ? -18.719 45.844 34.188 1 71.12 6 ILE B CA 1
ATOM 2320 C C . ILE B 1 6 ? -17.625 44.812 34.469 1 71.12 6 ILE B C 1
ATOM 2322 O O . ILE B 1 6 ? -17.719 43.688 34.031 1 71.12 6 ILE B O 1
ATOM 2326 N N . SER B 1 7 ? -16.688 45.281 35.156 1 69.62 7 SER B N 1
ATOM 2327 C CA . SER B 1 7 ? -15.594 44.375 35.5 1 69.62 7 SER B CA 1
ATOM 2328 C C . SER B 1 7 ? -16.094 43.219 36.375 1 69.62 7 SER B C 1
ATOM 2330 O O . SER B 1 7 ? -15.68 42.062 36.156 1 69.62 7 SER B O 1
ATOM 2332 N N . SER B 1 8 ? -16.938 43.469 37.281 1 71.25 8 SER B N 1
ATOM 2333 C CA . SER B 1 8 ? -17.516 42.438 38.125 1 71.25 8 SER B CA 1
ATOM 2334 C C . SER B 1 8 ? -18.344 41.438 37.312 1 71.25 8 SER B C 1
ATOM 2336 O O . SER B 1 8 ? -18.281 40.219 37.531 1 71.25 8 SER B O 1
ATOM 2338 N N . TYR B 1 9 ? -19.016 41.938 36.406 1 64.94 9 TYR B N 1
ATOM 2339 C CA . TYR B 1 9 ? -19.812 41.094 35.5 1 64.94 9 TYR B CA 1
ATOM 2340 C C . TYR B 1 9 ? -18.938 40.188 34.688 1 64.94 9 TYR B C 1
ATOM 2342 O O . TYR B 1 9 ? -19.188 38.969 34.625 1 64.94 9 TYR B O 1
ATOM 2350 N N . CYS B 1 10 ? -17.984 40.688 34.094 1 64.44 10 CYS B N 1
ATOM 2351 C CA . CYS B 1 10 ? -17.094 39.906 33.25 1 64.44 10 CYS B CA 1
ATOM 2352 C C . CYS B 1 10 ? -16.359 38.844 34.062 1 64.44 10 CYS B C 1
ATOM 2354 O O . CYS B 1 10 ? -16.203 37.719 33.625 1 64.44 10 CYS B O 1
ATOM 2356 N N . ARG B 1 11 ? -15.914 39.25 35.188 1 65.38 11 ARG B N 1
ATOM 2357 C CA . ARG B 1 11 ? -15.227 38.312 36.094 1 65.38 11 ARG B CA 1
ATOM 2358 C C . ARG B 1 11 ? -16.172 37.219 36.562 1 65.38 11 ARG B C 1
ATOM 2360 O O . ARG B 1 11 ? -15.797 36.031 36.562 1 65.38 11 ARG B O 1
ATOM 2367 N N . GLY B 1 12 ? -17.266 37.531 36.906 1 63.94 12 GLY B N 1
ATOM 2368 C CA . GLY B 1 12 ? -18.234 36.594 37.438 1 63.94 12 GLY B CA 1
ATOM 2369 C C . GLY B 1 12 ? -18.766 35.625 36.406 1 63.94 12 GLY B C 1
ATOM 2370 O O . GLY B 1 12 ? -18.797 34.406 36.625 1 63.94 12 GLY B O 1
ATOM 2371 N N . GLU B 1 13 ? -19.125 36.156 35.281 1 59.59 13 GLU B N 1
ATOM 2372 C CA . GLU B 1 13 ? -19.812 35.344 34.281 1 59.59 13 GLU B CA 1
ATOM 2373 C C . GLU B 1 13 ? -18.828 34.625 33.375 1 59.59 13 GLU B C 1
ATOM 2375 O O . GLU B 1 13 ? -19.094 33.531 32.906 1 59.59 13 GLU B O 1
ATOM 2380 N N . PHE B 1 14 ? -17.719 35.344 33.25 1 58.03 14 PHE B N 1
ATOM 2381 C CA . PHE B 1 14 ? -16.859 34.781 32.188 1 58.03 14 PHE B CA 1
ATOM 2382 C C . PHE B 1 14 ? -15.445 34.594 32.719 1 58.03 14 PHE B C 1
ATOM 2384 O O . PHE B 1 14 ? -14.578 34.094 31.984 1 58.03 14 PHE B O 1
ATOM 2391 N N . ASN B 1 15 ? -15.219 34.969 33.938 1 59.38 15 ASN B N 1
ATOM 2392 C CA . ASN B 1 15 ? -13.891 34.844 34.531 1 59.38 15 ASN B CA 1
ATOM 2393 C C . ASN B 1 15 ? -12.859 35.656 33.75 1 59.38 15 ASN B C 1
ATOM 2395 O O . ASN B 1 15 ? -11.734 35.188 33.531 1 59.38 15 ASN B O 1
ATOM 2399 N N . ILE B 1 16 ? -13.305 36.719 33.281 1 57.12 16 ILE B N 1
ATOM 2400 C CA . ILE B 1 16 ? -12.438 37.625 32.562 1 57.12 16 ILE B CA 1
ATOM 2401 C C . ILE B 1 16 ? -12.086 38.812 33.438 1 57.12 16 ILE B C 1
ATOM 2403 O O . ILE B 1 16 ? -12.969 39.438 34.031 1 57.12 16 ILE B O 1
ATOM 2407 N N . LYS B 1 17 ? -10.758 39.062 33.625 1 62.31 17 LYS B N 1
ATOM 2408 C CA . LYS B 1 17 ? -10.297 40.219 34.344 1 62.31 17 LYS B CA 1
ATOM 2409 C C . LYS B 1 17 ? -10.039 41.406 33.406 1 62.31 17 LYS B C 1
ATOM 2411 O O . LYS B 1 17 ? -9.188 41.312 32.531 1 62.31 17 LYS B O 1
ATOM 2416 N N . LEU B 1 18 ? -10.859 42.438 33.5 1 58.44 18 LEU B N 1
ATOM 2417 C CA . LEU B 1 18 ? -10.695 43.625 32.656 1 58.44 18 LEU B CA 1
ATOM 2418 C C . LEU B 1 18 ? -9.672 44.594 33.25 1 58.44 18 LEU B C 1
ATOM 2420 O O . LEU B 1 18 ? -9.633 44.781 34.469 1 58.44 18 LEU B O 1
ATOM 2424 N N . HIS B 1 19 ? -8.82 45 32.469 1 62.12 19 HIS B N 1
ATOM 2425 C CA . HIS B 1 19 ? -7.895 46.031 32.906 1 62.12 19 HIS B CA 1
ATOM 2426 C C . HIS B 1 19 ? -8.516 47.438 32.781 1 62.12 19 HIS B C 1
ATOM 2428 O O . HIS B 1 19 ? -9.25 47.688 31.828 1 62.12 19 HIS B O 1
ATOM 2434 N N . VAL B 1 20 ? -8.359 48.25 33.812 1 61.12 20 VAL B N 1
ATOM 2435 C CA . VAL B 1 20 ? -8.875 49.625 33.75 1 61.12 20 VAL B CA 1
ATOM 2436 C C . VAL B 1 20 ? -8.18 50.406 32.656 1 61.12 20 VAL B C 1
ATOM 2438 O O . VAL B 1 20 ? -6.945 50.438 32.594 1 61.12 20 VAL B O 1
ATOM 2441 N N . PRO B 1 21 ? -9.07 50.781 31.734 1 56.69 21 PRO B N 1
ATOM 2442 C CA . PRO B 1 21 ? -8.414 51.562 30.688 1 56.69 21 PRO B CA 1
ATOM 2443 C C . PRO B 1 21 ? -7.797 52.844 31.219 1 56.69 21 PRO B C 1
ATOM 2445 O O . PRO B 1 21 ? -8.281 53.406 32.219 1 56.69 21 PRO B O 1
ATOM 2448 N N . SER B 1 22 ? -6.691 53.188 30.766 1 57.62 22 SER B N 1
ATOM 2449 C CA . SER B 1 22 ? -6.008 54.406 31.188 1 57.62 22 SER B CA 1
ATOM 2450 C C . SER B 1 22 ? -6.906 55.656 31.047 1 57.62 22 SER B C 1
ATOM 2452 O O . SER B 1 22 ? -6.836 56.562 31.844 1 57.62 22 SER B O 1
ATOM 2454 N N . SER B 1 23 ? -7.676 55.719 30.047 1 56.41 23 SER B N 1
ATOM 2455 C CA . SER B 1 23 ? -8.531 56.844 29.75 1 56.41 23 SER B CA 1
ATOM 2456 C C . SER B 1 23 ? -9.898 56.688 30.391 1 56.41 23 SER B C 1
ATOM 2458 O O . SER B 1 23 ? -10.859 57.344 30 1 56.41 23 SER B O 1
ATOM 2460 N N . TYR B 1 24 ? -9.867 55.969 31.438 1 58.31 24 TYR B N 1
ATOM 2461 C CA . TYR B 1 24 ? -11.109 55.75 32.156 1 58.31 24 TYR B CA 1
ATOM 2462 C C . TYR B 1 24 ? -11.609 57.031 32.812 1 58.31 24 TYR B C 1
ATOM 2464 O O . TYR B 1 24 ? -10.852 57.719 33.531 1 58.31 24 TYR B O 1
ATOM 2472 N N . SER B 1 25 ? -12.664 57.656 32.219 1 56.88 25 SER B N 1
ATOM 2473 C CA . SER B 1 25 ? -13.32 58.75 32.938 1 56.88 25 SER B CA 1
ATOM 2474 C C . SER B 1 25 ? -14.602 58.281 33.625 1 56.88 25 SER B C 1
ATOM 2476 O O . SER B 1 25 ? -15.344 57.438 33.062 1 56.88 25 SER B O 1
ATOM 2478 N N . ASP B 1 26 ? -14.852 58.469 34.906 1 52.88 26 ASP B N 1
ATOM 2479 C CA . ASP B 1 26 ? -16.031 58.156 35.719 1 52.88 26 ASP B CA 1
ATOM 2480 C C . ASP B 1 26 ? -17.25 58.906 35.188 1 52.88 26 ASP B C 1
ATOM 2482 O O . ASP B 1 26 ? -18.234 59.062 35.938 1 52.88 26 ASP B O 1
ATOM 2486 N N . ASP B 1 27 ? -17.203 59.469 34.094 1 55.12 27 ASP B N 1
ATOM 2487 C CA . ASP B 1 27 ? -18.375 60.188 33.594 1 55.12 27 ASP B CA 1
ATOM 2488 C C . ASP B 1 27 ? -19.594 59.281 33.531 1 55.12 27 ASP B C 1
ATOM 2490 O O . ASP B 1 27 ? -19.594 58.281 32.844 1 55.12 27 ASP B O 1
ATOM 2494 N N . PRO B 1 28 ? -20.578 59.469 34.469 1 51.25 28 PRO B N 1
ATOM 2495 C CA . PRO B 1 28 ? -21.812 58.688 34.594 1 51.25 28 PRO B CA 1
ATOM 2496 C C . PRO B 1 28 ? -22.594 58.594 33.281 1 51.25 28 PRO B C 1
ATOM 2498 O O . PRO B 1 28 ? -23.5 57.781 33.156 1 51.25 28 PRO B O 1
ATOM 2501 N N . GLU B 1 29 ? -22.578 59.625 32.531 1 54.91 29 GLU B N 1
ATOM 2502 C CA . GLU B 1 29 ? -23.328 59.594 31.266 1 54.91 29 GLU B CA 1
ATOM 2503 C C . GLU B 1 29 ? -22.781 58.5 30.344 1 54.91 29 GLU B C 1
ATOM 2505 O O . GLU B 1 29 ? -23.312 58.281 29.25 1 54.91 29 GLU B O 1
ATOM 2510 N N . SER B 1 30 ? -21.828 57.812 30.906 1 62.56 30 SER B N 1
ATOM 2511 C CA . SER B 1 30 ? -21.109 56.812 30.141 1 62.56 30 SER B CA 1
ATOM 2512 C C . SER B 1 30 ? -21.828 55.469 30.203 1 62.56 30 SER B C 1
ATOM 2514 O O . SER B 1 30 ? -22.922 55.344 30.766 1 62.56 30 SER B O 1
ATOM 2516 N N . LEU B 1 31 ? -21.188 54.344 29.781 1 70.56 31 LEU B N 1
ATOM 2517 C CA . LEU B 1 31 ? -21.75 53 29.656 1 70.56 31 LEU B CA 1
ATOM 2518 C C . LEU B 1 31 ? -22.047 52.406 31.031 1 70.56 31 LEU B C 1
ATOM 2520 O O . LEU B 1 31 ? -21.141 52.219 31.844 1 70.56 31 LEU B O 1
ATOM 2524 N N . ASP B 1 32 ? -23.453 52.531 31.422 1 75.81 32 ASP B N 1
ATOM 2525 C CA . ASP B 1 32 ? -23.844 51.938 32.688 1 75.81 32 ASP B CA 1
ATOM 2526 C C . ASP B 1 32 ? -23.891 50.406 32.594 1 75.81 32 ASP B C 1
ATOM 2528 O O . ASP B 1 32 ? -23.859 49.844 31.5 1 75.81 32 ASP B O 1
ATOM 2532 N N . TYR B 1 33 ? -23.859 49.812 33.75 1 72.81 33 TYR B N 1
ATOM 2533 C CA . TYR B 1 33 ? -23.828 48.344 33.875 1 72.81 33 TYR B CA 1
ATOM 2534 C C . TYR B 1 33 ? -25.016 47.719 33.188 1 72.81 33 TYR B C 1
ATOM 2536 O O . TYR B 1 33 ? -24.875 46.688 32.5 1 72.81 33 TYR B O 1
ATOM 2544 N N . ALA B 1 34 ? -26.188 48.281 33.5 1 76.81 34 ALA B N 1
ATOM 2545 C CA . ALA B 1 34 ? -27.391 47.688 32.938 1 76.81 34 ALA B CA 1
ATOM 2546 C C . ALA B 1 34 ? -27.344 47.656 31.406 1 76.81 34 ALA B C 1
ATOM 2548 O O . ALA B 1 34 ? -27.688 46.656 30.781 1 76.81 34 ALA B O 1
ATOM 2549 N N . THR B 1 35 ? -26.906 48.75 30.906 1 78.44 35 THR B N 1
ATOM 2550 C CA . THR B 1 35 ? -26.781 48.844 29.453 1 78.44 35 THR B CA 1
ATOM 2551 C C . THR B 1 35 ? -25.734 47.875 28.938 1 78.44 35 THR B C 1
ATOM 2553 O O . THR B 1 35 ? -25.953 47.219 27.906 1 78.44 35 THR B O 1
ATOM 2556 N N . PHE B 1 36 ? -24.672 47.781 29.594 1 77.5 36 PHE B N 1
ATOM 2557 C CA . PHE B 1 36 ? -23.609 46.875 29.203 1 77.5 36 PHE B CA 1
ATOM 2558 C C . PHE B 1 36 ? -24.094 45.406 29.266 1 77.5 36 PHE B C 1
ATOM 2560 O O . PHE B 1 36 ? -23.891 44.656 28.328 1 77.5 36 PHE B O 1
ATOM 2567 N N . ALA B 1 37 ? -24.688 45.094 30.375 1 72.75 37 ALA B N 1
ATOM 2568 C CA . ALA B 1 37 ? -25.156 43.719 30.562 1 72.75 37 ALA B CA 1
ATOM 2569 C C . ALA B 1 37 ? -26.141 43.344 29.469 1 72.75 37 ALA B C 1
ATOM 2571 O O . ALA B 1 37 ? -26.094 42.219 28.938 1 72.75 37 ALA B O 1
ATOM 2572 N N . ASP B 1 38 ? -27.031 44.188 29.172 1 76.94 38 ASP B N 1
ATOM 2573 C CA . ASP B 1 38 ? -28.016 43.938 28.125 1 76.94 38 ASP B CA 1
ATOM 2574 C C . ASP B 1 38 ? -27.328 43.75 26.766 1 76.94 38 ASP B C 1
ATOM 2576 O O . ASP B 1 38 ? -27.688 42.844 26 1 76.94 38 ASP B O 1
ATOM 2580 N N . TRP B 1 39 ? -26.406 44.594 26.547 1 76.75 39 TRP B N 1
ATOM 2581 C CA . TRP B 1 39 ? -25.656 44.5 25.297 1 76.75 39 TRP B CA 1
ATOM 2582 C C . TRP B 1 39 ? -24.906 43.188 25.219 1 76.75 39 TRP B C 1
ATOM 2584 O O . TRP B 1 39 ? -24.891 42.5 24.188 1 76.75 39 TRP B O 1
ATOM 2594 N N . PHE B 1 40 ? -24.328 42.844 26.266 1 74.75 40 PHE B N 1
ATOM 2595 C CA . PHE B 1 40 ? -23.516 41.625 26.281 1 74.75 40 PHE B CA 1
ATOM 2596 C C . PHE B 1 40 ? -24.375 40.406 26.062 1 74.75 40 PHE B C 1
ATOM 2598 O O . PHE B 1 40 ? -23.984 39.469 25.328 1 74.75 40 PHE B O 1
ATOM 2605 N N . ASP B 1 41 ? -25.5 40.406 26.641 1 75.12 41 ASP B N 1
ATOM 2606 C CA . ASP B 1 41 ? -26.375 39.219 26.578 1 75.12 41 ASP B CA 1
ATOM 2607 C C . ASP B 1 41 ? -27.172 39.188 25.266 1 75.12 41 ASP B C 1
ATOM 2609 O O . ASP B 1 41 ? -27.422 38.125 24.703 1 75.12 41 ASP B O 1
ATOM 2613 N N . ASN B 1 42 ? -27.516 40.312 24.812 1 79.69 42 ASN B N 1
ATOM 2614 C CA . ASN B 1 42 ? -28.5 40.312 23.734 1 79.69 42 ASN B CA 1
ATOM 2615 C C . ASN B 1 42 ? -28 41.125 22.531 1 79.69 42 ASN B C 1
ATOM 2617 O O . ASN B 1 42 ? -28.656 41.188 21.5 1 79.69 42 ASN B O 1
ATOM 2621 N N . GLY B 1 43 ? -26.906 41.812 22.781 1 84.56 43 GLY B N 1
ATOM 2622 C CA . GLY B 1 43 ? -26.406 42.656 21.719 1 84.56 43 GLY B CA 1
ATOM 2623 C C . GLY B 1 43 ? -25.781 41.906 20.562 1 84.56 43 GLY B C 1
ATOM 2624 O O . GLY B 1 43 ? -26.047 40.719 20.391 1 84.56 43 GLY B O 1
ATOM 2625 N N . PHE B 1 44 ? -25.219 42.688 19.625 1 86.06 44 PHE B N 1
ATOM 2626 C CA . PHE B 1 44 ? -24.609 42.156 18.422 1 86.06 44 PHE B CA 1
ATOM 2627 C C . PHE B 1 44 ? -23.094 42.156 18.531 1 86.06 44 PHE B C 1
ATOM 2629 O O . PHE B 1 44 ? -22.484 43.125 18.953 1 86.06 44 PHE B O 1
ATOM 2636 N N . GLY B 1 45 ? -22.531 41 18.344 1 80.19 45 GLY B N 1
ATOM 2637 C CA . GLY B 1 45 ? -21.094 40.844 18.359 1 80.19 45 GLY B CA 1
ATOM 2638 C C . GLY B 1 45 ? -20.547 40.188 17.109 1 80.19 45 GLY B C 1
ATOM 2639 O O . GLY B 1 45 ? -21.312 39.875 16.188 1 80.19 45 GLY B O 1
ATOM 2640 N N . ALA B 1 46 ? -19.25 40.125 17.141 1 78.69 46 ALA B N 1
ATOM 2641 C CA . ALA B 1 46 ? -18.578 39.562 15.992 1 78.69 46 ALA B CA 1
ATOM 2642 C C . ALA B 1 46 ? -19.094 38.156 15.711 1 78.69 46 ALA B C 1
ATOM 2644 O O . ALA B 1 46 ? -19.188 37.312 16.625 1 78.69 46 ALA B O 1
ATOM 2645 N N . GLY B 1 47 ? -19.484 38 14.406 1 82.44 47 GLY B N 1
ATOM 2646 C CA . GLY B 1 47 ? -19.906 36.656 14.008 1 82.44 47 GLY B CA 1
ATOM 2647 C C . GLY B 1 47 ? -21.406 36.5 13.992 1 82.44 47 GLY B C 1
ATOM 2648 O O . GLY B 1 47 ? -21.922 35.469 13.523 1 82.44 47 GLY B O 1
ATOM 2649 N N . ASP B 1 48 ? -22.062 37.438 14.508 1 84.31 48 ASP B N 1
ATOM 2650 C CA . ASP B 1 48 ? -23.531 37.344 14.492 1 84.31 48 ASP B CA 1
ATOM 2651 C C . ASP B 1 48 ? -24.062 37.562 13.078 1 84.31 48 ASP B C 1
ATOM 2653 O O . ASP B 1 48 ? -23.578 38.438 12.352 1 84.31 48 ASP B O 1
ATOM 2657 N N . ALA B 1 49 ? -25.047 36.781 12.75 1 91.94 49 ALA B N 1
ATOM 2658 C CA . ALA B 1 49 ? -25.844 37.031 11.547 1 91.94 49 ALA B CA 1
ATOM 2659 C C . ALA B 1 49 ? -27.047 37.906 11.867 1 91.94 49 ALA B C 1
ATOM 2661 O O . ALA B 1 49 ? -27.703 37.75 12.891 1 91.94 49 ALA B O 1
ATOM 2662 N N . VAL B 1 50 ? -27.234 38.906 10.969 1 94.38 50 VAL B N 1
ATOM 2663 C CA . VAL B 1 50 ? -28.312 39.844 11.266 1 94.38 50 VAL B CA 1
ATOM 2664 C C . VAL B 1 50 ? -29.172 40.062 10.023 1 94.38 50 VAL B C 1
ATOM 2666 O O . VAL B 1 50 ? -28.734 39.781 8.898 1 94.38 50 VAL B O 1
ATOM 2669 N N . LYS B 1 51 ? -30.391 40.469 10.289 1 95.19 51 LYS B N 1
ATOM 2670 C CA . LYS B 1 51 ? -31.297 40.938 9.258 1 95.19 51 LYS B CA 1
ATOM 2671 C C . LYS B 1 51 ? -31.406 42.469 9.305 1 95.19 51 LYS B C 1
ATOM 2673 O O . LYS B 1 51 ? -31.594 43.062 10.367 1 95.19 51 LYS B O 1
ATOM 2678 N N . TRP B 1 52 ? -31.109 43.094 8.227 1 94.25 52 TRP B N 1
ATOM 2679 C CA . TRP B 1 52 ? -31.234 44.531 8.016 1 94.25 52 TRP B CA 1
ATOM 2680 C C . TRP B 1 52 ? -32.188 44.844 6.879 1 94.25 52 TRP B C 1
ATOM 2682 O O . TRP B 1 52 ? -31.797 44.906 5.719 1 94.25 52 TRP B O 1
ATOM 2692 N N . GLY B 1 53 ? -33.469 45.062 7.223 1 88.81 53 GLY B N 1
ATOM 2693 C CA . GLY B 1 53 ? -34.469 45.094 6.172 1 88.81 53 GLY B CA 1
ATOM 2694 C C . GLY B 1 53 ? -34.562 43.781 5.398 1 88.81 53 GLY B C 1
ATOM 2695 O O . GLY B 1 53 ? -34.781 42.719 5.992 1 88.81 53 GLY B O 1
ATOM 2696 N N . ASP B 1 54 ? -34.281 43.906 4.125 1 88.19 54 ASP B N 1
ATOM 2697 C CA . ASP B 1 54 ? -34.375 42.75 3.264 1 88.19 54 ASP B CA 1
ATOM 2698 C C . ASP B 1 54 ? -33 42.094 3.07 1 88.19 54 ASP B C 1
ATOM 2700 O O . ASP B 1 54 ? -32.844 41.125 2.346 1 88.19 54 ASP B O 1
ATOM 2704 N N . THR B 1 55 ? -32.062 42.625 3.777 1 91.69 55 THR B N 1
ATOM 2705 C CA . THR B 1 55 ? -30.703 42.188 3.615 1 91.69 55 THR B CA 1
ATOM 2706 C C . THR B 1 55 ? -30.234 41.406 4.848 1 91.69 55 THR B C 1
ATOM 2708 O O . THR B 1 55 ? -30.719 41.625 5.953 1 91.69 55 THR B O 1
ATOM 2711 N N . VAL B 1 56 ? -29.438 40.406 4.562 1 94.69 56 VAL B N 1
ATOM 2712 C CA . VAL B 1 56 ? -28.781 39.688 5.664 1 94.69 56 VAL B CA 1
ATOM 2713 C C . VAL B 1 56 ? -27.297 40.031 5.664 1 94.69 56 VAL B C 1
ATOM 2715 O O . VAL B 1 56 ? -26.719 40.344 4.625 1 94.69 56 VAL B O 1
ATOM 2718 N N . GLY B 1 57 ? -26.719 40.031 6.879 1 94.12 57 GLY B N 1
ATOM 2719 C CA . GLY B 1 57 ? -25.312 40.375 6.961 1 94.12 57 GLY B CA 1
ATOM 2720 C C . GLY B 1 57 ? -24.609 39.75 8.148 1 94.12 57 GLY B C 1
ATOM 2721 O O . GLY B 1 57 ? -25.25 39.156 9.016 1 94.12 57 GLY B O 1
ATOM 2722 N N . LEU B 1 58 ? -23.297 39.844 8.102 1 92.62 58 LEU B N 1
ATOM 2723 C CA . LEU B 1 58 ? -22.406 39.344 9.148 1 92.62 58 LEU B CA 1
ATOM 2724 C C . LEU B 1 58 ? -21.75 40.5 9.898 1 92.62 58 LEU B C 1
ATOM 2726 O O . LEU B 1 58 ? -21.203 41.406 9.273 1 92.62 58 LEU B O 1
ATOM 2730 N N . ILE B 1 59 ? -21.875 40.406 11.219 1 88.38 59 ILE B N 1
ATOM 2731 C CA . ILE B 1 59 ? -21.359 41.5 12.047 1 88.38 59 ILE B CA 1
ATOM 2732 C C . ILE B 1 59 ? -19.891 41.281 12.359 1 88.38 59 ILE B C 1
ATOM 2734 O O . ILE B 1 59 ? -19.484 40.156 12.727 1 88.38 59 ILE B O 1
ATOM 2738 N N . GLN B 1 60 ? -19.094 42.281 12.062 1 85.56 60 GLN B N 1
ATOM 2739 C CA . GLN B 1 60 ? -17.688 42.25 12.422 1 85.56 60 GLN B CA 1
ATOM 2740 C C . GLN B 1 60 ? -17.484 42.75 13.859 1 85.56 60 GLN B C 1
ATOM 2742 O O . GLN B 1 60 ? -16.641 42.188 14.594 1 85.56 60 GLN B O 1
ATOM 2747 N N . GLU B 1 61 ? -18.141 43.844 14.211 1 82.19 61 GLU B N 1
ATOM 2748 C CA . GLU B 1 61 ? -18.078 44.406 15.555 1 82.19 61 GLU B CA 1
ATOM 2749 C C . GLU B 1 61 ? -19.359 45.188 15.875 1 82.19 61 GLU B C 1
ATOM 2751 O O . GLU B 1 61 ? -20.031 45.688 14.969 1 82.19 61 GLU B O 1
ATOM 2756 N N . GLY B 1 62 ? -19.641 45.125 17.203 1 82.06 62 GLY B N 1
ATOM 2757 C CA . GLY B 1 62 ? -20.812 45.875 17.625 1 82.06 62 GLY B CA 1
ATOM 2758 C C . GLY B 1 62 ? -20.656 46.5 19 1 82.06 62 GLY B C 1
ATOM 2759 O O . GLY B 1 62 ? -19.969 45.969 19.859 1 82.06 62 GLY B O 1
ATOM 2760 N N . ASN B 1 63 ? -21.141 47.719 19.109 1 81.44 63 ASN B N 1
ATOM 2761 C CA . ASN B 1 63 ? -21.312 48.344 20.422 1 81.44 63 ASN B CA 1
ATOM 2762 C C . ASN B 1 63 ? -22.781 48.562 20.766 1 81.44 63 ASN B C 1
ATOM 2764 O O . ASN B 1 63 ? -23.656 47.969 20.141 1 81.44 63 ASN B O 1
ATOM 2768 N N . VAL B 1 64 ? -23 49.375 21.766 1 83.62 64 VAL B N 1
ATOM 2769 C CA . VAL B 1 64 ? -24.359 49.531 22.281 1 83.62 64 VAL B CA 1
ATOM 2770 C C . VAL B 1 64 ? -25.219 50.25 21.25 1 83.62 64 VAL B C 1
ATOM 2772 O O . VAL B 1 64 ? -26.438 50.031 21.203 1 83.62 64 VAL B O 1
ATOM 2775 N N . HIS B 1 65 ? -24.609 50.969 20.375 1 88.19 65 HIS B N 1
ATOM 2776 C CA . HIS B 1 65 ? -25.422 51.812 19.5 1 88.19 65 HIS B CA 1
ATOM 2777 C C . HIS B 1 65 ? -25.281 51.406 18.047 1 88.19 65 HIS B C 1
ATOM 2779 O O . HIS B 1 65 ? -26.203 51.594 17.25 1 88.19 65 HIS B O 1
ATOM 2785 N N . THR B 1 66 ? -24.156 50.906 17.703 1 92.62 66 THR B N 1
ATOM 2786 C CA . THR B 1 66 ? -23.875 50.656 16.297 1 92.62 66 THR B CA 1
ATOM 2787 C C . THR B 1 66 ? -23.188 49.312 16.125 1 92.62 66 THR B C 1
ATOM 2789 O O . THR B 1 66 ? -22.594 48.781 17.062 1 92.62 66 THR B O 1
ATOM 2792 N N . ALA B 1 67 ? -23.438 48.719 14.961 1 92.75 67 ALA B N 1
ATOM 2793 C CA . ALA B 1 67 ? -22.75 47.5 14.547 1 92.75 67 ALA B CA 1
ATOM 2794 C C . ALA B 1 67 ? -22.109 47.688 13.172 1 92.75 67 ALA B C 1
ATOM 2796 O O . ALA B 1 67 ? -22.656 48.375 12.312 1 92.75 67 ALA B O 1
ATOM 2797 N N . ILE B 1 68 ? -20.953 47.094 13.008 1 92.25 68 ILE B N 1
ATOM 2798 C CA . ILE B 1 68 ? -20.281 47.094 11.711 1 92.25 68 ILE B CA 1
ATOM 2799 C C . ILE B 1 68 ? -20.531 45.781 11 1 92.25 68 ILE B C 1
ATOM 2801 O O . ILE B 1 68 ? -20.172 44.719 11.508 1 92.25 68 ILE B O 1
ATOM 2805 N N . MET B 1 69 ? -21.172 45.906 9.867 1 91.88 69 MET B N 1
ATOM 2806 C CA . MET B 1 69 ? -21.391 44.75 9 1 91.88 69 MET B CA 1
ATOM 2807 C C . MET B 1 69 ? -20.266 44.625 7.973 1 91.88 69 MET B C 1
ATOM 2809 O O . MET B 1 69 ? -19.922 45.594 7.301 1 91.88 69 MET B O 1
ATOM 2813 N N . CYS B 1 70 ? -19.703 43.406 7.918 1 91.19 70 CYS B N 1
ATOM 2814 C CA . CYS B 1 70 ? -18.562 43.219 7.027 1 91.19 70 CYS B CA 1
ATOM 2815 C C . CYS B 1 70 ? -18.938 42.406 5.805 1 91.19 70 CYS B C 1
ATOM 2817 O O . CYS B 1 70 ? -18.141 42.25 4.875 1 91.19 70 CYS B O 1
ATOM 2819 N N . LEU B 1 71 ? -20 41.812 5.855 1 93.75 71 LEU B N 1
ATOM 2820 C CA . LEU B 1 71 ? -20.594 41.062 4.734 1 93.75 71 LEU B CA 1
ATOM 2821 C C . LEU B 1 71 ? -22.094 41.281 4.676 1 93.75 71 LEU B C 1
ATOM 2823 O O . LEU B 1 71 ? -22.781 41.219 5.695 1 93.75 71 LEU B O 1
ATOM 2827 N N . ARG B 1 72 ? -22.594 41.625 3.539 1 93.88 72 ARG B N 1
ATOM 2828 C CA . ARG B 1 72 ? -24.047 41.719 3.346 1 93.88 72 ARG B CA 1
ATOM 2829 C C . ARG B 1 72 ? -24.453 41.156 1.979 1 93.88 72 ARG B C 1
ATOM 2831 O O . ARG B 1 72 ? -23.641 41.156 1.043 1 93.88 72 ARG B O 1
ATOM 2838 N N . MET B 1 73 ? -25.609 40.688 1.985 1 92.31 73 MET B N 1
ATOM 2839 C CA . MET B 1 73 ? -26.156 40.156 0.742 1 92.31 73 MET B CA 1
ATOM 2840 C C . MET B 1 73 ? -27.094 41.156 0.078 1 92.31 73 MET B C 1
ATOM 2842 O O . MET B 1 73 ? -28.047 41.625 0.702 1 92.31 73 MET B O 1
ATOM 2846 N N . ASP B 1 74 ? -26.781 41.5 -1.09 1 84.88 74 ASP B N 1
ATOM 2847 C CA . ASP B 1 74 ? -27.719 42.219 -1.969 1 84.88 74 ASP B CA 1
ATOM 2848 C C . ASP B 1 74 ? -28.344 41.25 -2.969 1 84.88 74 ASP B C 1
ATOM 2850 O O . ASP B 1 74 ? -27.781 41 -4.039 1 84.88 74 ASP B O 1
ATOM 2854 N N . GLY B 1 75 ? -29.531 40.781 -2.623 1 81.06 75 GLY B N 1
ATOM 2855 C CA . GLY B 1 75 ? -30.031 39.656 -3.406 1 81.06 75 GLY B CA 1
ATOM 2856 C C . GLY B 1 75 ? -29.141 38.406 -3.312 1 81.06 75 GLY B C 1
ATOM 2857 O O . GLY B 1 75 ? -28.953 37.875 -2.227 1 81.06 75 GLY B O 1
ATOM 2858 N N . ASN B 1 76 ? -28.578 38.062 -4.422 1 83.5 76 ASN B N 1
ATOM 2859 C CA . ASN B 1 76 ? -27.703 36.906 -4.461 1 83.5 76 ASN B CA 1
ATOM 2860 C C . ASN B 1 76 ? -26.234 37.312 -4.59 1 83.5 76 ASN B C 1
ATOM 2862 O O . ASN B 1 76 ? -25.344 36.469 -4.723 1 83.5 76 ASN B O 1
ATOM 2866 N N . THR B 1 77 ? -26.016 38.594 -4.43 1 90.44 77 THR B N 1
ATOM 2867 C CA . THR B 1 77 ? -24.656 39.094 -4.609 1 90.44 77 THR B CA 1
ATOM 2868 C C . THR B 1 77 ? -24.031 39.469 -3.27 1 90.44 77 THR B C 1
ATOM 2870 O O . THR B 1 77 ? -24.578 40.312 -2.549 1 90.44 77 THR B O 1
ATOM 2873 N N . PRO B 1 78 ? -22.938 38.844 -2.973 1 93.06 78 PRO B N 1
ATOM 2874 C CA . PRO B 1 78 ? -22.266 39.188 -1.722 1 93.06 78 PRO B CA 1
ATOM 2875 C C . PRO B 1 78 ? -21.484 40.5 -1.83 1 93.06 78 PRO B C 1
ATOM 2877 O O . PRO B 1 78 ? -20.844 40.75 -2.844 1 93.06 78 PRO B O 1
ATOM 2880 N N . ILE B 1 79 ? -21.641 41.375 -0.875 1 92.31 79 ILE B N 1
ATOM 2881 C CA . ILE B 1 79 ? -20.906 42.656 -0.788 1 92.31 79 ILE B CA 1
ATOM 2882 C C . ILE B 1 79 ? -19.984 42.625 0.43 1 92.31 79 ILE B C 1
ATOM 2884 O O . ILE B 1 79 ? -20.453 42.5 1.565 1 92.31 79 ILE B O 1
ATOM 2888 N N . PHE B 1 80 ? -18.688 42.875 0.249 1 90.38 80 PHE B N 1
ATOM 2889 C CA . PHE B 1 80 ? -17.719 42.656 1.313 1 90.38 80 PHE B CA 1
ATOM 2890 C C . PHE B 1 80 ? -17.25 44 1.873 1 90.38 80 PHE B C 1
ATOM 2892 O O . PHE B 1 80 ? -16.344 44.062 2.709 1 90.38 80 PHE B O 1
ATOM 2899 N N . ASN B 1 81 ? -17.922 45.062 1.518 1 89.12 81 ASN B N 1
ATOM 2900 C CA . ASN B 1 81 ? -17.562 46.344 2.086 1 89.12 81 ASN B CA 1
ATOM 2901 C C . ASN B 1 81 ? -18.188 46.562 3.461 1 89.12 81 ASN B C 1
ATOM 2903 O O . ASN B 1 81 ? -19.328 46.188 3.691 1 89.12 81 ASN B O 1
ATOM 2907 N N . GLN B 1 82 ? -17.406 47.188 4.344 1 89.81 82 GLN B N 1
ATOM 2908 C CA . GLN B 1 82 ? -17.891 47.438 5.699 1 89.81 82 GLN B CA 1
ATOM 2909 C C . GLN B 1 82 ? -18.891 48.594 5.719 1 89.81 82 GLN B C 1
ATOM 2911 O O . GLN B 1 82 ? -18.719 49.594 4.996 1 89.81 82 GLN B O 1
ATOM 2916 N N . ILE B 1 83 ? -19.953 48.375 6.516 1 92.62 83 ILE B N 1
ATOM 2917 C CA . ILE B 1 83 ? -20.906 49.469 6.738 1 92.62 83 ILE B CA 1
ATOM 2918 C C . ILE B 1 83 ? -21.297 49.531 8.211 1 92.62 83 ILE B C 1
ATOM 2920 O O . ILE B 1 83 ? -21.422 48.469 8.859 1 92.62 83 ILE B O 1
ATOM 2924 N N . SER B 1 84 ? -21.406 50.719 8.703 1 94.38 84 SER B N 1
ATOM 2925 C CA . SER B 1 84 ? -21.922 50.906 10.055 1 94.38 84 SER B CA 1
ATOM 2926 C C . SER B 1 84 ? -23.438 51.031 10.062 1 94.38 84 SER B C 1
ATOM 2928 O O . SER B 1 84 ? -24 51.812 9.289 1 94.38 84 SER B O 1
ATOM 2930 N N . VAL B 1 85 ? -24.109 50.25 10.906 1 94.19 85 VAL B N 1
ATOM 2931 C CA . VAL B 1 85 ? -25.562 50.312 11.008 1 94.19 85 VAL B CA 1
ATOM 2932 C C . VAL B 1 85 ? -25.984 50.5 12.461 1 94.19 85 VAL B C 1
ATOM 2934 O O . VAL B 1 85 ? -25.25 50.125 13.383 1 94.19 85 VAL B O 1
ATOM 2937 N N . SER B 1 86 ? -27.125 51.156 12.641 1 94.75 86 SER B N 1
ATOM 2938 C CA . SER B 1 86 ? -27.672 51.281 13.984 1 94.75 86 SER B CA 1
ATOM 2939 C C . SER B 1 86 ? -28.234 49.969 14.492 1 94.75 86 SER B C 1
ATOM 2941 O O . SER B 1 86 ? -28.891 49.219 13.75 1 94.75 86 SER B O 1
ATOM 2943 N N . VAL B 1 87 ? -27.953 49.688 15.781 1 93.38 87 VAL B N 1
ATOM 2944 C CA . VAL B 1 87 ? -28.406 48.438 16.375 1 93.38 87 VAL B CA 1
ATOM 2945 C C . VAL B 1 87 ? -29.938 48.375 16.391 1 93.38 87 VAL B C 1
ATOM 2947 O O . VAL B 1 87 ? -30.531 47.312 16.438 1 93.38 87 VAL B O 1
ATOM 2950 N N . GLN B 1 88 ? -30.516 49.5 16.344 1 91.62 88 GLN B N 1
ATOM 2951 C CA . GLN B 1 88 ? -31.984 49.562 16.359 1 91.62 88 GLN B CA 1
ATOM 2952 C C . GLN B 1 88 ? -32.562 49.094 15.039 1 91.62 88 GLN B C 1
ATOM 2954 O O . GLN B 1 88 ? -33.75 48.719 14.969 1 91.62 88 GLN B O 1
ATOM 2959 N N . ASP B 1 89 ? -31.75 49.062 14.023 1 94.5 89 ASP B N 1
ATOM 2960 C CA . ASP B 1 89 ? -32.25 48.781 12.68 1 94.5 89 ASP B CA 1
ATOM 2961 C C . ASP B 1 89 ? -32 47.344 12.297 1 94.5 89 ASP B C 1
ATOM 2963 O O . ASP B 1 89 ? -32.312 46.906 11.188 1 94.5 89 ASP B O 1
ATOM 2967 N N . ILE B 1 90 ? -31.391 46.625 13.203 1 94.88 90 ILE B N 1
ATOM 2968 C CA . ILE B 1 90 ? -31.062 45.25 12.844 1 94.88 90 ILE B CA 1
ATOM 2969 C C . ILE B 1 90 ? -31.625 44.281 13.891 1 94.88 90 ILE B C 1
ATOM 2971 O O . ILE B 1 90 ? -31.906 44.688 15.023 1 94.88 90 ILE B O 1
ATOM 2975 N N . THR B 1 91 ? -31.891 43 13.414 1 94.94 91 THR B N 1
ATOM 2976 C CA . THR B 1 91 ? -32.312 41.906 14.273 1 94.94 91 THR B CA 1
ATOM 2977 C C . THR B 1 91 ? -31.484 40.656 14.031 1 94.94 91 THR B C 1
ATOM 2979 O O . THR 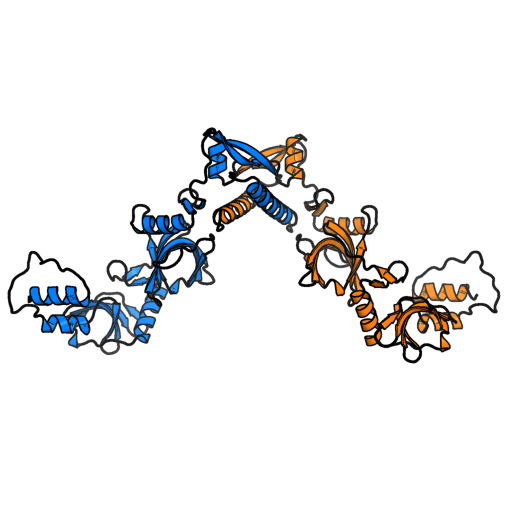B 1 91 ? -30.906 40.5 12.953 1 94.94 91 THR B O 1
ATOM 2982 N N . HIS B 1 92 ? -31.375 39.844 15.094 1 93.12 92 HIS B N 1
ATOM 2983 C CA . HIS B 1 92 ? -30.641 38.594 14.938 1 93.12 92 HIS B CA 1
ATOM 2984 C C . HIS B 1 92 ? -31.297 37.688 13.875 1 93.12 92 HIS B C 1
ATOM 2986 O O . HIS B 1 92 ? -32.531 37.594 13.812 1 93.12 92 HIS B O 1
ATOM 2992 N N . ALA B 1 93 ? -30.453 37.156 13.031 1 91.12 93 ALA B N 1
ATOM 2993 C CA . ALA B 1 93 ? -30.922 36.188 12.055 1 91.12 93 ALA B CA 1
ATOM 2994 C C . ALA B 1 93 ? -30.781 34.75 12.586 1 91.12 93 ALA B C 1
ATOM 2996 O O . ALA B 1 93 ? -30.094 34.531 13.594 1 91.12 93 ALA B O 1
ATOM 2997 N N . ASP B 1 94 ? -31.438 33.844 11.938 1 87.69 94 ASP B N 1
ATOM 2998 C CA . ASP B 1 94 ? -31.391 32.469 12.375 1 87.69 94 ASP B CA 1
ATOM 2999 C C . ASP B 1 94 ? -30.109 31.766 11.891 1 87.69 94 ASP B C 1
ATOM 3001 O O . ASP B 1 94 ? -29.344 32.344 11.109 1 87.69 94 ASP B O 1
ATOM 3005 N N . GLU B 1 95 ? -29.953 30.609 12.477 1 84.75 95 GLU B N 1
ATOM 3006 C CA . GLU B 1 95 ? -28.766 29.812 12.203 1 84.75 95 GLU B CA 1
ATOM 3007 C C . GLU B 1 95 ? -28.656 29.469 10.719 1 84.75 95 GLU B C 1
ATOM 3009 O O . GLU B 1 95 ? -27.562 29.344 10.18 1 84.75 95 GLU B O 1
ATOM 3014 N N . SER B 1 96 ? -29.781 29.344 10.133 1 87.69 96 SER B N 1
ATOM 3015 C CA . SER B 1 96 ? -29.766 29.031 8.703 1 87.69 96 SER B CA 1
ATOM 3016 C C . SER B 1 96 ? -29.125 30.141 7.891 1 87.69 96 SER B C 1
ATOM 3018 O O . SER B 1 96 ? -28.406 29.891 6.934 1 87.69 96 SER B O 1
ATOM 3020 N N . VAL B 1 97 ? -29.375 31.375 8.289 1 87 97 VAL B N 1
ATOM 3021 C CA . VAL B 1 97 ? -28.781 32.531 7.605 1 87 97 VAL B CA 1
ATOM 3022 C C . VAL B 1 97 ? -27.281 32.562 7.844 1 87 97 VAL B C 1
ATOM 3024 O O . VAL B 1 97 ? -26.5 32.812 6.918 1 87 97 VAL B O 1
ATOM 3027 N N . LEU B 1 98 ? -26.906 32.25 9.047 1 86.62 98 LEU B N 1
ATOM 3028 C CA . LEU B 1 98 ? -25.484 32.219 9.375 1 86.62 98 LEU B CA 1
ATOM 3029 C C . LEU B 1 98 ? -24.75 31.203 8.516 1 86.62 98 LEU B C 1
ATOM 3031 O O . LEU B 1 98 ? -23.703 31.5 7.945 1 86.62 98 LEU B O 1
ATOM 3035 N N . ASN B 1 99 ? -25.312 30.078 8.391 1 81.94 99 ASN B N 1
ATOM 3036 C CA . ASN B 1 99 ? -24.719 29.031 7.582 1 81.94 99 ASN B CA 1
ATOM 3037 C C . ASN B 1 99 ? -24.594 29.438 6.117 1 81.94 99 ASN B C 1
ATOM 3039 O O . ASN B 1 99 ? -23.594 29.141 5.461 1 81.94 99 ASN B O 1
ATOM 3043 N N . ARG B 1 100 ? -25.562 30.078 5.637 1 85.38 100 ARG B N 1
ATOM 3044 C CA . ARG B 1 100 ? -25.547 30.578 4.262 1 85.38 100 ARG B CA 1
ATOM 3045 C C . ARG B 1 100 ? -24.422 31.578 4.051 1 85.38 100 ARG B C 1
ATOM 3047 O O . ARG B 1 100 ? -23.734 31.547 3.035 1 85.38 100 ARG B O 1
ATOM 3054 N N . LEU B 1 101 ? -24.266 32.469 5.027 1 87.81 101 LEU B N 1
ATOM 3055 C CA . LEU B 1 101 ? -23.219 33.5 4.922 1 87.81 101 LEU B CA 1
ATOM 3056 C C . LEU B 1 101 ? -21.828 32.844 4.91 1 87.81 101 LEU B C 1
ATOM 3058 O O . LEU B 1 101 ? -20.969 33.25 4.125 1 87.81 101 LEU B O 1
ATOM 3062 N N . TYR B 1 102 ? -21.688 31.859 5.703 1 81.38 102 TYR B N 1
ATOM 3063 C CA . TYR B 1 102 ? -20.406 31.172 5.723 1 81.38 102 TYR B CA 1
ATOM 3064 C C . TYR B 1 102 ? -20.172 30.406 4.426 1 81.38 102 TYR B C 1
ATOM 3066 O O . TYR B 1 102 ? -19.047 30.328 3.934 1 81.38 102 TYR B O 1
ATOM 3074 N N . SER B 1 103 ? -21.188 29.875 3.904 1 82.38 103 SER B N 1
ATOM 3075 C CA . SER B 1 103 ? -21.078 29.219 2.609 1 82.38 103 SER B CA 1
ATOM 3076 C C . SER B 1 103 ? -20.656 30.203 1.521 1 82.38 103 SER B C 1
ATOM 3078 O O . SER B 1 103 ? -19.812 29.859 0.675 1 82.38 103 SER B O 1
ATOM 3080 N N . ILE B 1 104 ? -21.188 31.312 1.56 1 85.44 104 ILE B N 1
ATOM 3081 C CA . ILE B 1 104 ? -20.859 32.344 0.587 1 85.44 104 ILE B CA 1
ATOM 3082 C C . ILE B 1 104 ? -19.406 32.75 0.751 1 85.44 104 ILE B C 1
ATOM 3084 O O . ILE B 1 104 ? -18.688 32.969 -0.237 1 85.44 104 ILE B O 1
ATOM 3088 N N . LEU B 1 105 ? -19 32.906 1.962 1 85.12 105 LEU B N 1
ATOM 3089 C CA . LEU B 1 105 ? -17.594 33.219 2.211 1 85.12 105 LEU B CA 1
ATOM 3090 C C . LEU B 1 105 ? -16.688 32.156 1.596 1 85.12 105 LEU B C 1
ATOM 3092 O O . LEU B 1 105 ? -15.75 32.5 0.863 1 85.12 105 LEU B O 1
ATOM 3096 N N . SER B 1 106 ? -17.031 30.984 1.823 1 78.62 106 SER B N 1
ATOM 3097 C CA . SER B 1 106 ? -16.234 29.875 1.325 1 78.62 106 SER B CA 1
ATOM 3098 C C . SER B 1 106 ? -16.203 29.844 -0.199 1 78.62 106 SER B C 1
ATOM 3100 O O . SER B 1 106 ? -15.148 29.656 -0.803 1 78.62 106 SER B O 1
ATOM 3102 N N . GLU B 1 107 ? -17.312 30.047 -0.751 1 82.12 107 GLU B N 1
ATOM 3103 C CA . GLU B 1 107 ? -17.438 30.047 -2.205 1 82.12 107 GLU B CA 1
ATOM 3104 C C . GLU B 1 107 ? -16.594 31.156 -2.826 1 82.12 107 GLU B C 1
ATOM 3106 O O . GLU B 1 107 ? -16.172 31.047 -3.98 1 82.12 107 GLU B O 1
ATOM 3111 N N . ASN B 1 108 ? -16.359 32.188 -2.066 1 86.81 108 ASN B N 1
ATOM 3112 C CA . ASN B 1 108 ? -15.594 33.312 -2.578 1 86.81 108 ASN B CA 1
ATOM 3113 C C . ASN B 1 108 ? -14.156 33.281 -2.082 1 86.81 108 ASN B C 1
ATOM 3115 O O . ASN B 1 108 ? -13.438 34.281 -2.17 1 86.81 108 ASN B O 1
ATOM 3119 N N . GLY B 1 109 ? -13.828 32.125 -1.496 1 80.62 109 GLY B N 1
ATOM 3120 C CA . GLY B 1 109 ? -12.461 31.969 -1.039 1 80.62 109 GLY B CA 1
ATOM 3121 C C . GLY B 1 109 ? -12.117 32.812 0.171 1 80.62 109 GLY B C 1
ATOM 3122 O O . GLY B 1 109 ? -10.969 33.219 0.347 1 80.62 109 GLY B O 1
ATOM 3123 N N . LYS B 1 110 ? -13.188 33.219 0.869 1 82.5 110 LYS B N 1
ATOM 3124 C CA . LYS B 1 110 ? -12.984 34.094 2.029 1 82.5 110 LYS B CA 1
ATOM 3125 C C . LYS B 1 110 ? -13.328 33.344 3.324 1 82.5 110 LYS B C 1
ATOM 3127 O O . LYS B 1 110 ? -13.953 32.312 3.299 1 82.5 110 LYS B O 1
ATOM 3132 N N . GLU B 1 111 ? -12.812 33.844 4.359 1 79.12 111 GLU B N 1
ATOM 3133 C CA . GLU B 1 111 ? -13.148 33.344 5.684 1 79.12 111 GLU B CA 1
ATOM 3134 C C . GLU B 1 111 ? -13.289 34.469 6.691 1 79.12 111 GLU B C 1
ATOM 3136 O O . GLU B 1 111 ? -12.836 35.594 6.445 1 79.12 111 GLU B O 1
ATOM 3141 N N . PHE B 1 112 ? -14.305 34.188 7.598 1 76.56 112 PHE B N 1
ATOM 3142 C CA . PHE B 1 112 ? -14.508 35.125 8.688 1 76.56 112 PHE B CA 1
ATOM 3143 C C . PHE B 1 112 ? -13.875 34.625 9.977 1 76.56 112 PHE B C 1
ATOM 3145 O O . PHE B 1 112 ? -14.031 33.469 10.336 1 76.56 112 PHE B O 1
ATOM 3152 N N . GLY B 1 113 ? -13.414 35.438 10.523 1 63.25 113 GLY B N 1
ATOM 3153 C CA . GLY B 1 113 ? -13.039 35.031 11.867 1 63.25 113 GLY B CA 1
ATOM 3154 C C . GLY B 1 113 ? -11.68 35.562 12.289 1 63.25 113 GLY B C 1
ATOM 3155 O O . GLY B 1 113 ? -11.289 36.656 11.922 1 63.25 113 GLY B O 1
ATOM 3156 N N . ASN B 1 114 ? -10.625 34.594 12.758 1 53.44 114 ASN B N 1
ATOM 3157 C CA . ASN B 1 114 ? -9.453 34.75 13.609 1 53.44 114 ASN B CA 1
ATOM 3158 C C . ASN B 1 114 ? -8.234 35.219 12.812 1 53.44 114 ASN B C 1
ATOM 3160 O O . ASN B 1 114 ? -7.848 34.562 11.836 1 53.44 114 ASN B O 1
ATOM 3164 N N . PRO B 1 115 ? -7.699 36.375 13.344 1 49.38 115 PRO B N 1
ATOM 3165 C CA . PRO B 1 115 ? -7.832 36.781 14.742 1 49.38 115 PRO B CA 1
ATOM 3166 C C . PRO B 1 115 ? -8.797 37.938 14.938 1 49.38 115 PRO B C 1
ATOM 3168 O O . PRO B 1 115 ? -9.352 38.094 16.031 1 49.38 115 PRO B O 1
ATOM 3171 N N . PHE B 1 116 ? -9.141 38.531 13.906 1 56.06 116 PHE B N 1
ATOM 3172 C CA . PHE B 1 116 ? -9.703 39.844 14.148 1 56.06 116 PHE B CA 1
ATOM 3173 C C . PHE B 1 116 ? -11.094 39.969 13.539 1 56.06 116 PHE B C 1
ATOM 3175 O O . PHE B 1 116 ? -11.555 41.062 13.258 1 56.06 116 PHE B O 1
ATOM 3182 N N . PHE B 1 117 ? -11.734 38.812 13.586 1 64.25 117 PHE B N 1
ATOM 3183 C CA . PHE B 1 117 ? -13.109 38.812 13.102 1 64.25 117 PHE B CA 1
ATOM 3184 C C . PHE B 1 117 ? -13.234 39.625 11.805 1 64.25 117 PHE B C 1
ATOM 3186 O O . PHE B 1 117 ? -14.141 40.438 11.664 1 64.25 117 PHE B O 1
ATOM 3193 N N . LEU B 1 118 ? -12.148 39.562 11.039 1 72.19 118 LEU B N 1
ATOM 3194 C CA . LEU B 1 118 ? -12.141 40.156 9.711 1 72.19 118 LEU B CA 1
ATOM 3195 C C . LEU B 1 118 ? -12.344 39.094 8.633 1 72.19 118 LEU B C 1
ATOM 3197 O O . LEU B 1 118 ? -12.102 37.906 8.867 1 72.19 118 LEU B O 1
ATOM 3201 N N . ILE B 1 119 ? -12.93 39.625 7.633 1 81.31 119 ILE B N 1
ATOM 3202 C CA . ILE B 1 119 ? -13 38.781 6.453 1 81.31 119 ILE B CA 1
ATOM 3203 C C . ILE B 1 119 ? -11.656 38.781 5.723 1 81.31 119 ILE B C 1
ATOM 3205 O O . ILE B 1 119 ? -11.102 39.844 5.457 1 81.31 119 ILE B O 1
ATOM 3209 N N . SER B 1 120 ? -11.031 37.75 5.633 1 77.31 120 SER B N 1
ATOM 3210 C CA . SER B 1 120 ? -9.766 37.594 4.922 1 77.31 120 SER B CA 1
ATOM 3211 C C . SER B 1 120 ? -9.836 36.438 3.908 1 77.31 120 SER B C 1
ATOM 3213 O O . SER B 1 120 ? -10.852 35.75 3.818 1 77.31 120 SER B O 1
ATOM 3215 N N . ASP B 1 121 ? -8.781 36.406 3.084 1 80.94 121 ASP B N 1
ATOM 3216 C CA . ASP B 1 121 ? -8.695 35.25 2.195 1 80.94 121 ASP B CA 1
ATOM 3217 C C . ASP B 1 121 ? -8.531 33.969 2.99 1 80.94 121 ASP B C 1
ATOM 3219 O O . ASP B 1 121 ? -7.824 33.938 3.998 1 80.94 121 ASP B O 1
ATOM 3223 N N . LYS B 1 122 ? -9.375 33.094 2.557 1 78.44 122 LYS B N 1
ATOM 3224 C CA . LYS B 1 122 ? -9.297 31.812 3.219 1 78.44 122 LYS B CA 1
ATOM 3225 C C . LYS B 1 122 ? -7.883 31.234 3.131 1 78.44 122 LYS B C 1
ATOM 3227 O O . LYS B 1 122 ? -7.285 31.203 2.055 1 78.44 122 LYS B O 1
ATOM 3232 N N . TYR B 1 123 ? -7.402 30.938 4.316 1 81.38 123 TYR B N 1
ATOM 3233 C CA . TYR B 1 123 ? -6.094 30.297 4.352 1 81.38 123 TYR B CA 1
ATOM 3234 C C . TYR B 1 123 ? -6.203 28.812 4.039 1 81.38 123 TYR B C 1
ATOM 3236 O O . TYR B 1 123 ? -6.918 28.078 4.727 1 81.38 123 TYR B O 1
ATOM 3244 N N . ILE B 1 124 ? -5.586 28.406 2.973 1 83.31 124 ILE B N 1
ATOM 3245 C CA . ILE B 1 124 ? -5.504 26.984 2.635 1 83.31 124 ILE B CA 1
ATOM 3246 C C . ILE B 1 124 ? -4.102 26.469 2.936 1 83.31 124 ILE B C 1
ATOM 3248 O O . ILE B 1 124 ? -3.141 26.812 2.25 1 83.31 124 ILE B O 1
ATOM 3252 N N . PRO B 1 125 ? -4.086 25.672 3.951 1 89.81 125 PRO B N 1
ATOM 3253 C CA . PRO B 1 125 ? -2.752 25.203 4.328 1 89.81 125 PRO B CA 1
ATOM 3254 C C . PRO B 1 125 ? -2.133 24.281 3.275 1 89.81 125 PRO B C 1
ATOM 3256 O O . PRO B 1 125 ? -2.85 23.703 2.459 1 89.81 125 PRO B O 1
ATOM 3259 N N . LYS B 1 126 ? -0.79 24.25 3.371 1 88.31 126 LYS B N 1
ATOM 3260 C CA . LYS B 1 126 ? -0.014 23.391 2.482 1 88.31 126 LYS B CA 1
ATOM 3261 C C . LYS B 1 126 ? 0.527 22.172 3.23 1 88.31 126 LYS B C 1
ATOM 3263 O O . LYS B 1 126 ? 0.555 22.156 4.461 1 88.31 126 LYS B O 1
ATOM 3268 N N . SER B 1 127 ? 0.881 21.234 2.414 1 89.75 127 SER B N 1
ATOM 3269 C CA . SER B 1 127 ? 1.428 20.016 2.998 1 89.75 127 SER B CA 1
ATOM 3270 C C . SER B 1 127 ? 2.604 20.312 3.92 1 89.75 127 SER B C 1
ATOM 3272 O O . SER B 1 127 ? 3.441 21.172 3.605 1 89.75 127 SER B O 1
ATOM 3274 N N . CYS B 1 128 ? 2.697 19.672 5.051 1 87.69 128 CYS B N 1
ATOM 3275 C CA . CYS B 1 128 ? 3.75 19.656 6.062 1 87.69 128 CYS B CA 1
ATOM 3276 C C . CYS B 1 128 ? 3.725 20.938 6.887 1 87.69 128 CYS B C 1
ATOM 3278 O O . CYS B 1 128 ? 4.641 21.203 7.672 1 87.69 128 CYS B O 1
ATOM 3280 N N . GLU B 1 129 ? 2.709 21.719 6.785 1 88.5 129 GLU B N 1
ATOM 3281 C CA . GLU B 1 129 ? 2.584 22.922 7.602 1 88.5 129 GLU B CA 1
ATOM 3282 C C . GLU B 1 129 ? 1.981 22.594 8.969 1 88.5 129 GLU B C 1
ATOM 3284 O O . GLU B 1 129 ? 1.104 21.734 9.078 1 88.5 129 GLU B O 1
ATOM 3289 N N . LEU B 1 130 ? 2.541 23.281 9.93 1 90.38 130 LEU B N 1
ATOM 3290 C CA . LEU B 1 130 ? 1.937 23.281 11.258 1 90.38 130 LEU B CA 1
ATOM 3291 C C . LEU B 1 130 ? 0.713 24.188 11.297 1 90.38 130 LEU B C 1
ATOM 3293 O O . LEU B 1 130 ? 0.814 25.391 11.008 1 90.38 130 LEU B O 1
ATOM 3297 N N . ILE B 1 131 ? -0.421 23.547 11.664 1 92.38 131 ILE B N 1
ATOM 3298 C CA . ILE B 1 131 ? -1.639 24.344 11.562 1 92.38 131 ILE B CA 1
ATOM 3299 C C . ILE B 1 131 ? -2.502 24.125 12.805 1 92.38 131 ILE B C 1
ATOM 3301 O O . ILE B 1 131 ? -2.402 23.078 13.469 1 92.38 131 ILE B O 1
ATOM 3305 N N . THR B 1 132 ? -3.244 25.141 13.133 1 89.69 132 THR B N 1
ATOM 3306 C CA . THR B 1 132 ? -4.402 25 14 1 89.69 132 THR B CA 1
ATOM 3307 C C . THR B 1 132 ? -5.684 24.875 13.188 1 89.69 132 THR B C 1
ATOM 3309 O O . THR B 1 132 ? -5.758 25.375 12.055 1 89.69 132 THR B O 1
ATOM 3312 N N . PHE B 1 133 ? -6.586 24.156 13.711 1 90.38 133 PHE B N 1
ATOM 3313 C CA . PHE B 1 133 ? -7.863 24.031 13.023 1 90.38 133 PHE B CA 1
ATOM 3314 C C . PHE B 1 133 ? -9.023 24.219 13.992 1 90.38 133 PHE B C 1
ATOM 3316 O O . PHE B 1 133 ? -8.891 23.953 15.188 1 90.38 133 PHE B O 1
ATOM 3323 N N . HIS B 1 134 ? -10.039 24.797 13.406 1 84.75 134 HIS B N 1
ATOM 3324 C CA . HIS B 1 134 ? -11.289 25.016 14.125 1 84.75 134 HIS B CA 1
ATOM 3325 C C . HIS B 1 134 ? -12.477 24.5 13.328 1 84.75 134 HIS B C 1
ATOM 3327 O O . HIS B 1 134 ? -12.695 24.922 12.188 1 84.75 134 HIS B O 1
ATOM 3333 N N . ASN B 1 135 ? -13.125 23.531 13.93 1 85.44 135 ASN B N 1
ATOM 3334 C CA . ASN B 1 135 ? -14.352 23.031 13.312 1 85.44 135 ASN B CA 1
ATOM 3335 C C . ASN B 1 135 ? -15.531 23.953 13.578 1 85.44 135 ASN B C 1
ATOM 3337 O O . ASN B 1 135 ? -15.922 24.141 14.734 1 85.44 135 ASN B O 1
ATOM 3341 N N . HIS B 1 136 ? -16.172 24.344 12.578 1 73.62 136 HIS B N 1
ATOM 3342 C CA . HIS B 1 136 ? -17.234 25.328 12.703 1 73.62 136 HIS B CA 1
ATOM 3343 C C . HIS B 1 136 ? -18.5 24.703 13.289 1 73.62 136 HIS B C 1
ATOM 3345 O O . HIS B 1 136 ? -19.281 25.391 13.953 1 73.62 136 HIS B O 1
ATOM 3351 N N . SER B 1 137 ? -18.641 23.5 13.008 1 72 137 SER B N 1
ATOM 3352 C CA . SER B 1 137 ? -19.875 22.828 13.43 1 72 137 SER B CA 1
ATOM 3353 C C . SER B 1 137 ? -19.766 22.328 14.859 1 72 137 SER B C 1
ATOM 3355 O O . SER B 1 137 ? -20.703 22.469 15.648 1 72 137 SER B O 1
ATOM 3357 N N . THR B 1 138 ? -18.688 21.859 15.164 1 78.56 138 THR B N 1
ATOM 3358 C CA . THR B 1 138 ? -18.562 21.188 16.453 1 78.56 138 THR B CA 1
ATOM 3359 C C . THR B 1 138 ? -17.844 22.094 17.469 1 78.56 138 THR B C 1
ATOM 3361 O O . THR B 1 138 ? -17.906 21.859 18.672 1 78.56 138 THR B O 1
ATOM 3364 N N . GLY B 1 139 ? -17.141 23.078 17 1 79.31 139 GLY B N 1
ATOM 3365 C CA . GLY B 1 139 ? -16.344 23.922 17.875 1 79.31 139 GLY B CA 1
ATOM 3366 C C . GLY B 1 139 ? -15.016 23.297 18.266 1 79.31 139 GLY B C 1
ATOM 3367 O O . GLY B 1 139 ? -14.234 23.906 19.031 1 79.31 139 GLY B O 1
ATOM 3368 N N . GLN B 1 140 ? -14.789 22.172 17.734 1 85.06 140 GLN B N 1
ATOM 3369 C CA . GLN B 1 140 ? -13.539 21.469 18.047 1 85.06 140 GLN B CA 1
ATOM 3370 C C . GLN B 1 140 ? -12.336 22.234 17.5 1 85.06 140 GLN B C 1
ATOM 3372 O O . GLN B 1 140 ? -12.367 22.734 16.375 1 85.06 140 GLN B O 1
ATOM 3377 N N . GLU B 1 141 ? -11.398 22.391 18.453 1 87.5 141 GLU B N 1
ATOM 3378 C CA . GLU B 1 141 ? -10.148 23.047 18.078 1 87.5 141 GLU B CA 1
ATOM 3379 C C . GLU B 1 141 ? -8.953 22.141 18.344 1 87.5 141 GLU B C 1
ATOM 3381 O O . GLU B 1 141 ? -8.945 21.375 19.312 1 87.5 141 GLU B O 1
ATOM 3386 N N . GLY B 1 142 ? -7.988 22.25 17.5 1 92.06 142 GLY B N 1
ATOM 3387 C CA . GLY B 1 142 ? -6.773 21.469 17.672 1 92.06 142 GLY B CA 1
ATOM 3388 C C . GLY B 1 142 ? -5.629 21.953 16.797 1 92.06 142 GLY B C 1
ATOM 3389 O O . GLY B 1 142 ? -5.691 23.047 16.234 1 92.06 142 GLY B O 1
ATOM 3390 N N . CYS B 1 143 ? -4.57 21.312 16.891 1 93.44 143 CYS B N 1
ATOM 3391 C CA . CYS B 1 143 ? -3.396 21.641 16.094 1 93.44 143 CYS B CA 1
ATOM 3392 C C . CYS B 1 143 ? -2.705 20.359 15.609 1 93.44 143 CYS B C 1
ATOM 3394 O O . CYS B 1 143 ? -2.908 19.297 16.172 1 93.44 143 CYS B O 1
ATOM 3396 N N . GLY B 1 144 ? -2.012 20.5 14.562 1 95.25 144 GLY B N 1
ATOM 3397 C CA . GLY B 1 144 ? -1.332 19.344 13.977 1 95.25 144 GLY B CA 1
ATOM 3398 C C . GLY B 1 144 ? -0.537 19.688 12.734 1 95.25 144 GLY B C 1
ATOM 3399 O O . GLY B 1 144 ? -0.166 20.844 12.531 1 95.25 144 GLY B O 1
ATOM 3400 N N . VAL B 1 145 ? -0.165 18.672 12.016 1 93.94 145 VAL B N 1
ATOM 3401 C CA . VAL B 1 145 ? 0.611 18.812 10.789 1 93.94 145 VAL B CA 1
ATOM 3402 C C . VAL B 1 145 ? -0.2 18.312 9.594 1 93.94 145 VAL B C 1
ATOM 3404 O O . VAL B 1 145 ? -0.64 17.156 9.586 1 93.94 145 VAL B O 1
ATOM 3407 N N . LEU B 1 146 ? -0.329 19.172 8.586 1 95.31 146 LEU B N 1
ATOM 3408 C CA . LEU B 1 146 ? -1.142 18.844 7.426 1 95.31 146 LEU B CA 1
ATOM 3409 C C . LEU B 1 146 ? -0.38 17.922 6.48 1 95.31 146 LEU B C 1
ATOM 3411 O O . LEU B 1 146 ? 0.794 18.156 6.188 1 95.31 146 LEU B O 1
ATOM 3415 N N . ARG B 1 147 ? -1.044 16.906 6.047 1 93.44 147 ARG B N 1
ATOM 3416 C CA . ARG B 1 147 ? -0.48 16.078 4.984 1 93.44 147 ARG B CA 1
ATOM 3417 C C . ARG B 1 147 ? -0.991 16.531 3.617 1 93.44 147 ARG B C 1
ATOM 3419 O O . ARG B 1 147 ? -0.2 16.844 2.727 1 93.44 147 ARG B O 1
ATOM 3426 N N . LEU B 1 148 ? -2.344 16.516 3.535 1 93.56 148 LEU B N 1
ATOM 3427 C CA . LEU B 1 148 ? -2.91 16.953 2.264 1 93.56 148 LEU B CA 1
ATOM 3428 C C . LEU B 1 148 ? -4.391 17.281 2.412 1 93.56 148 LEU B C 1
ATOM 3430 O O . LEU B 1 148 ? -5.027 16.859 3.383 1 93.56 148 LEU B O 1
ATOM 3434 N N . ILE B 1 149 ? -4.809 18.031 1.437 1 92.81 149 ILE B N 1
ATOM 3435 C CA . ILE B 1 149 ? -6.23 18.234 1.191 1 92.81 149 ILE B CA 1
ATOM 3436 C C . ILE B 1 149 ? -6.598 17.688 -0.188 1 92.81 149 ILE B C 1
ATOM 3438 O O . ILE B 1 149 ? -6.129 18.203 -1.208 1 92.81 149 ILE B O 1
ATOM 3442 N N . ASP B 1 150 ? -7.379 16.672 -0.17 1 91.69 150 ASP B N 1
ATOM 3443 C CA . ASP B 1 150 ? -7.801 16.109 -1.445 1 91.69 150 ASP B CA 1
ATOM 3444 C C . ASP B 1 150 ? -8.75 17.047 -2.182 1 91.69 150 ASP B C 1
ATOM 3446 O O . ASP B 1 150 ? -9.859 17.312 -1.717 1 91.69 150 ASP B O 1
ATOM 3450 N N . LYS B 1 151 ? -8.398 17.422 -3.307 1 86.94 151 LYS B N 1
ATOM 3451 C CA . LYS B 1 151 ? -9.156 18.438 -4.047 1 86.94 151 LYS B CA 1
ATOM 3452 C C . LYS B 1 151 ? -10.469 17.859 -4.566 1 86.94 151 LYS B C 1
ATOM 3454 O O . LYS B 1 151 ? -11.461 18.578 -4.715 1 86.94 151 LYS B O 1
ATOM 3459 N N . SER B 1 152 ? -10.445 16.641 -4.809 1 89.94 152 SER B N 1
ATOM 3460 C CA . SER B 1 152 ? -11.625 16.016 -5.387 1 89.94 152 SER B CA 1
ATOM 3461 C C . SER B 1 152 ? -12.68 15.727 -4.32 1 89.94 152 SER B C 1
ATOM 3463 O O . SER B 1 152 ? -13.875 15.93 -4.551 1 89.94 152 SER B O 1
ATOM 3465 N N . THR B 1 153 ? -12.266 15.367 -3.174 1 91.19 153 THR B N 1
ATOM 3466 C CA . THR B 1 153 ? -13.211 14.938 -2.15 1 91.19 153 THR B CA 1
ATOM 3467 C C . THR B 1 153 ? -13.352 16 -1.066 1 91.19 153 THR B C 1
ATOM 3469 O O . THR B 1 153 ? -14.32 15.984 -0.3 1 91.19 153 THR B O 1
ATOM 3472 N N . GLY B 1 154 ? -12.352 16.875 -0.976 1 90.69 154 GLY B N 1
ATOM 3473 C CA . GLY B 1 154 ? -12.32 17.859 0.091 1 90.69 154 GLY B CA 1
ATOM 3474 C C . GLY B 1 154 ? -11.805 17.297 1.406 1 90.69 154 GLY B C 1
ATOM 3475 O O . GLY B 1 154 ? -11.812 17.984 2.426 1 90.69 154 GLY B O 1
ATOM 3476 N N . ASP B 1 155 ? -11.344 16.094 1.416 1 95 155 ASP B N 1
ATOM 3477 C CA . ASP B 1 155 ? -10.883 15.438 2.637 1 95 155 ASP B CA 1
ATOM 3478 C C . ASP B 1 155 ? -9.57 16.047 3.123 1 95 155 ASP B C 1
ATOM 3480 O O . ASP B 1 155 ? -8.648 16.266 2.332 1 95 155 ASP B O 1
ATOM 3484 N N . VAL B 1 156 ? -9.57 16.391 4.391 1 94.88 156 VAL B N 1
ATOM 3485 C CA . VAL B 1 156 ? -8.344 16.859 5.023 1 94.88 156 VAL B CA 1
ATOM 3486 C C . VAL B 1 156 ? -7.641 15.695 5.719 1 94.88 156 VAL B C 1
ATOM 3488 O O . VAL B 1 156 ? -8.219 15.047 6.598 1 94.88 156 VAL B O 1
ATOM 3491 N N . VAL B 1 157 ? -6.434 15.438 5.328 1 95.81 157 VAL B N 1
ATOM 3492 C CA . VAL B 1 157 ? -5.637 14.367 5.918 1 95.81 157 VAL B CA 1
ATOM 3493 C C . VAL B 1 157 ? -4.426 14.953 6.641 1 95.81 157 VAL B C 1
ATOM 3495 O O . VAL B 1 157 ? -3.709 15.789 6.082 1 95.81 157 VAL B O 1
ATOM 3498 N N . MET B 1 158 ? -4.266 14.57 7.887 1 95.69 158 MET B N 1
ATOM 3499 C CA . MET B 1 158 ? -3.193 15.07 8.742 1 95.69 158 MET B CA 1
ATOM 3500 C C . MET B 1 158 ? -2.146 13.992 8.992 1 95.69 158 MET B C 1
ATOM 3502 O O . MET B 1 158 ? -2.469 12.805 9.031 1 95.69 158 MET B O 1
ATOM 3506 N N . TYR B 1 159 ? -0.94 14.375 9.141 1 94.38 159 TYR B N 1
ATOM 3507 C CA . TYR B 1 159 ? 0.046 13.438 9.672 1 94.38 159 TYR B CA 1
ATOM 3508 C C . TYR B 1 159 ? -0.253 13.094 11.125 1 94.38 159 TYR B C 1
ATOM 3510 O O . TYR B 1 159 ? -0.197 11.93 11.516 1 94.38 159 TYR B O 1
ATOM 3518 N N . CYS B 1 160 ? -0.501 14.078 11.883 1 95.69 160 CYS B N 1
ATOM 3519 C CA . CYS B 1 160 ? -0.896 13.977 13.281 1 95.69 160 CYS B CA 1
ATOM 3520 C C . CYS B 1 160 ? -1.656 15.219 13.719 1 95.69 160 CYS B C 1
ATOM 3522 O O . CYS B 1 160 ? -1.532 16.281 13.102 1 95.69 160 CYS B O 1
ATOM 3524 N N . TYR B 1 161 ? -2.469 15.086 14.703 1 96.06 161 TYR B N 1
ATOM 3525 C CA . TYR B 1 161 ? -3.123 16.25 15.289 1 96.06 161 TYR B CA 1
ATOM 3526 C C . TYR B 1 161 ? -3.605 15.953 16.703 1 96.06 161 TYR B C 1
ATOM 3528 O O . TYR B 1 161 ? -3.781 14.789 17.078 1 96.06 161 TYR B O 1
ATOM 3536 N N . ALA B 1 162 ? -3.68 16.984 17.484 1 95.44 162 ALA B N 1
ATOM 3537 C CA . ALA B 1 162 ? -4.098 16.891 18.875 1 95.44 162 ALA B CA 1
ATOM 3538 C C . ALA B 1 162 ? -5.281 17.828 19.156 1 95.44 162 ALA B C 1
ATOM 3540 O O . ALA B 1 162 ? -5.34 18.938 18.625 1 95.44 162 ALA B O 1
ATOM 3541 N N . VAL B 1 163 ? -6.172 17.297 19.828 1 93.25 163 VAL B N 1
ATOM 3542 C CA . VAL B 1 163 ? -7.316 18.031 20.359 1 93.25 163 VAL B CA 1
ATOM 3543 C C . VAL B 1 163 ? -7.328 17.953 21.875 1 93.25 163 VAL B C 1
ATOM 3545 O O . VAL B 1 163 ? -7.07 16.891 22.453 1 93.25 163 VAL B O 1
ATOM 3548 N N . LYS B 1 164 ? -7.578 19.141 22.469 1 87.06 164 LYS B N 1
ATOM 3549 C CA . LYS B 1 164 ? -7.574 19.156 23.938 1 87.06 164 LYS B CA 1
ATOM 3550 C C . LYS B 1 164 ? -8.555 18.141 24.5 1 87.06 164 LYS B C 1
ATOM 3552 O O . LYS B 1 164 ? -9.711 18.078 24.078 1 87.06 164 LYS B O 1
ATOM 3557 N N . GLY B 1 165 ? -8.031 17.344 25.375 1 87.44 165 GLY B N 1
ATOM 3558 C CA . GLY B 1 165 ? -8.875 16.375 26.078 1 87.44 165 GLY B CA 1
ATOM 3559 C C . GLY B 1 165 ? -8.992 15.055 25.344 1 87.44 165 GLY B C 1
ATOM 3560 O O . GLY B 1 165 ? -9.68 14.141 25.828 1 87.44 165 GLY B O 1
ATOM 3561 N N . GLU B 1 166 ? -8.422 14.938 24.266 1 92.12 166 GLU B N 1
ATOM 3562 C CA . GLU B 1 166 ? -8.461 13.703 23.484 1 92.12 166 GLU B CA 1
ATOM 3563 C C . GLU B 1 166 ? -7.051 13.156 23.25 1 92.12 166 GLU B C 1
ATOM 3565 O O . GLU B 1 166 ? -6.078 13.914 23.281 1 92.12 166 GLU B O 1
ATOM 3570 N N . PRO B 1 167 ? -7.004 11.883 23.141 1 92.06 167 PRO B N 1
ATOM 3571 C CA . PRO B 1 167 ? -5.695 11.336 22.766 1 92.06 167 PRO B CA 1
ATOM 3572 C C . PRO B 1 167 ? -5.215 11.852 21.406 1 92.06 167 PRO B C 1
ATOM 3574 O O . PRO B 1 167 ? -6.023 12.039 20.484 1 92.06 167 PRO B O 1
ATOM 3577 N N . VAL B 1 168 ? -3.961 12.055 21.344 1 95 168 VAL B N 1
ATOM 3578 C CA . VAL B 1 168 ? -3.375 12.539 20.094 1 95 168 VAL B CA 1
ATOM 3579 C C . VAL B 1 168 ? -3.584 11.5 19 1 95 168 VAL B C 1
ATOM 3581 O O . VAL B 1 168 ? -3.482 10.297 19.234 1 95 168 VAL B O 1
ATOM 3584 N N . ARG B 1 169 ? -3.852 11.953 17.734 1 94.25 169 ARG B N 1
ATOM 3585 C CA . ARG B 1 169 ? -3.98 11.109 16.547 1 94.25 169 ARG B CA 1
ATOM 3586 C C . ARG B 1 169 ? -2.746 11.219 15.664 1 94.25 169 ARG B C 1
ATOM 3588 O O . ARG B 1 169 ? -2.33 12.32 15.305 1 94.25 169 ARG B O 1
ATOM 3595 N N . TYR B 1 170 ? -2.164 10.016 15.422 1 92.75 170 TYR B N 1
ATOM 3596 C CA . TYR B 1 170 ? -0.926 10.047 14.648 1 92.75 170 TYR B CA 1
ATOM 3597 C C . TYR B 1 170 ? -0.758 8.781 13.82 1 92.75 170 TYR B C 1
ATOM 3599 O O . TYR B 1 170 ? -0.784 7.672 14.359 1 92.75 170 TYR B O 1
ATOM 3607 N N . SER B 1 171 ? -0.844 8.648 12.523 1 85.06 171 SER B N 1
ATOM 3608 C CA . SER B 1 171 ? -0.61 7.52 11.625 1 85.06 171 SER B CA 1
ATOM 3609 C C . SER B 1 171 ? -0.081 7.984 10.273 1 85.06 171 SER B C 1
ATOM 3611 O O . SER B 1 171 ? -0.005 7.199 9.328 1 85.06 171 SER B O 1
ATOM 3613 N N . MET B 1 172 ? 0.216 9.203 10.062 1 85.69 172 MET B N 1
ATOM 3614 C CA . MET B 1 172 ? 0.64 9.844 8.828 1 85.69 172 MET B CA 1
ATOM 3615 C C . MET B 1 172 ? -0.532 10 7.859 1 85.69 172 MET B C 1
ATOM 3617 O O . MET B 1 172 ? -0.398 10.617 6.805 1 85.69 172 MET B O 1
ATOM 3621 N N . ASN B 1 173 ? -1.68 9.375 8.172 1 90.88 173 ASN B N 1
ATOM 3622 C CA . ASN B 1 173 ? -2.873 9.469 7.344 1 90.88 173 ASN B CA 1
ATOM 3623 C C . ASN B 1 173 ? -4.133 9.656 8.188 1 90.88 173 ASN B C 1
ATOM 3625 O O . ASN B 1 173 ? -5.121 8.945 7.996 1 90.88 173 ASN B O 1
ATOM 3629 N N . GLU B 1 174 ? -4.082 10.609 8.984 1 93.75 174 GLU B N 1
ATOM 3630 C CA . GLU B 1 174 ? -5.211 10.852 9.875 1 93.75 174 GLU B CA 1
ATOM 3631 C C . GLU B 1 174 ? -6.273 11.711 9.203 1 93.75 174 GLU B C 1
ATOM 3633 O O . GLU B 1 174 ? -6.008 12.852 8.82 1 93.75 174 GLU B O 1
ATOM 3638 N N . TYR B 1 175 ? -7.453 11.148 9.094 1 95.88 175 TYR B N 1
ATOM 3639 C CA . TYR B 1 175 ? -8.57 11.891 8.531 1 95.88 175 TYR B CA 1
ATOM 3640 C C . TYR B 1 175 ? -9.125 12.891 9.539 1 95.88 175 TYR B C 1
ATOM 3642 O O . TYR B 1 175 ? -9.539 12.508 10.633 1 95.88 175 TYR B O 1
ATOM 3650 N N . LEU B 1 176 ? -9.148 14.125 9.203 1 95.25 176 LEU B N 1
ATOM 3651 C CA . LEU B 1 176 ? -9.656 15.172 10.078 1 95.25 176 LEU B CA 1
ATOM 3652 C C . LEU B 1 176 ? -11.117 15.469 9.781 1 95.25 176 LEU B C 1
ATOM 3654 O O . LEU B 1 176 ? -11.922 15.641 10.703 1 95.25 176 LEU B O 1
ATOM 3658 N N . GLY B 1 177 ? -11.484 15.578 8.477 1 94.31 177 GLY B N 1
ATOM 3659 C CA . GLY B 1 177 ? -12.812 15.953 8.008 1 94.31 177 GLY B CA 1
ATOM 3660 C C . GLY B 1 177 ? -12.797 16.672 6.672 1 94.31 177 GLY B C 1
ATOM 3661 O O . GLY B 1 177 ? -11.82 16.578 5.926 1 94.31 177 GLY B O 1
ATOM 3662 N N . LYS B 1 178 ? -13.914 17.266 6.387 1 91.62 178 LYS B N 1
ATOM 3663 C CA . LYS B 1 178 ? -14.023 18.031 5.141 1 91.62 178 LYS B CA 1
ATOM 3664 C C . LYS B 1 178 ? -13.477 19.438 5.301 1 91.62 178 LYS B C 1
ATOM 3666 O O . LYS B 1 178 ? -13.703 20.094 6.324 1 91.62 178 LYS B O 1
ATOM 3671 N N . VAL B 1 179 ? -12.836 19.906 4.258 1 89.06 179 VAL B N 1
ATOM 3672 C CA . VAL B 1 179 ? -12.117 21.172 4.32 1 89.06 179 VAL B CA 1
ATOM 3673 C C . VAL B 1 179 ? -13.094 22.297 4.605 1 89.06 179 VAL B C 1
ATOM 3675 O O . VAL B 1 179 ? -12.75 23.266 5.305 1 89.06 179 VAL B O 1
ATOM 3678 N N . ASP B 1 180 ? -14.242 22.203 4.191 1 80.31 180 ASP B N 1
ATOM 3679 C CA . ASP B 1 180 ? -15.219 23.281 4.324 1 80.31 180 ASP B CA 1
ATOM 3680 C C . ASP B 1 180 ? -15.734 23.375 5.758 1 80.31 180 ASP B C 1
ATOM 3682 O O . ASP B 1 180 ? -16.312 24.391 6.145 1 80.31 180 ASP B O 1
ATOM 3686 N N . ASP B 1 181 ? -15.5 22.406 6.504 1 82.5 181 ASP B N 1
ATOM 3687 C CA . ASP B 1 181 ? -15.953 22.406 7.891 1 82.5 181 ASP B CA 1
ATOM 3688 C C . ASP B 1 181 ? -14.953 23.094 8.805 1 82.5 181 ASP B C 1
ATOM 3690 O O . ASP B 1 181 ? -15.242 23.344 9.977 1 82.5 181 ASP B O 1
ATOM 3694 N N . PHE B 1 182 ? -13.82 23.438 8.211 1 86.06 182 PHE B N 1
ATOM 3695 C CA . PHE B 1 182 ? -12.75 23.875 9.094 1 86.06 182 PHE B CA 1
ATOM 3696 C C . PHE B 1 182 ? -12.203 25.234 8.641 1 86.06 182 PHE B C 1
ATOM 3698 O O . PHE B 1 182 ? -12.234 25.547 7.453 1 86.06 182 PHE B O 1
ATOM 3705 N N . SER B 1 183 ? -11.773 26 9.625 1 82.12 183 SER B N 1
ATOM 3706 C CA . SER B 1 183 ? -10.836 27.094 9.398 1 82.12 183 SER B CA 1
ATOM 3707 C C . SER B 1 183 ? -9.445 26.734 9.898 1 82.12 183 SER B C 1
ATOM 3709 O O . SER B 1 183 ? -9.297 26.078 10.93 1 82.12 183 SER B O 1
ATOM 3711 N N . PHE B 1 184 ? -8.477 27.156 9.188 1 87.38 184 PHE B N 1
ATOM 3712 C CA . PHE B 1 184 ? -7.094 26.828 9.523 1 87.38 184 PHE B CA 1
ATOM 3713 C C . PHE B 1 184 ? -6.277 28.094 9.75 1 87.38 184 PHE B C 1
ATOM 3715 O O . PHE B 1 184 ? -6.621 29.156 9.242 1 87.38 184 PHE B O 1
ATOM 3722 N N . SER B 1 185 ? -5.262 27.969 10.562 1 82.19 185 SER B N 1
ATOM 3723 C CA . SER B 1 185 ? -4.23 28.984 10.719 1 82.19 185 SER B CA 1
ATOM 3724 C C . SER B 1 185 ? -2.852 28.359 10.898 1 82.19 185 SER B C 1
ATOM 3726 O O . SER B 1 185 ? -2.721 27.328 11.555 1 82.19 185 SER B O 1
ATOM 3728 N N . ALA B 1 186 ? -1.994 29 10.242 1 83.06 186 ALA B N 1
ATOM 3729 C CA . ALA B 1 186 ? -0.629 28.516 10.438 1 83.06 186 ALA B CA 1
ATOM 3730 C C . ALA B 1 186 ? -0.074 28.969 11.789 1 83.06 186 ALA B C 1
ATOM 3732 O O . ALA B 1 186 ? -0.484 30 12.32 1 83.06 186 ALA B O 1
ATOM 3733 N N . PHE B 1 187 ? 0.686 28.172 12.398 1 78.69 187 PHE B N 1
ATOM 3734 C CA . PHE B 1 187 ? 1.436 28.609 13.57 1 78.69 187 PHE B CA 1
ATOM 3735 C C . PHE B 1 187 ? 2.914 28.266 13.422 1 78.69 187 PHE B C 1
ATOM 3737 O O . PHE B 1 187 ? 3.283 27.406 12.625 1 78.69 187 PHE B O 1
ATOM 3744 N N . LYS B 1 188 ? 3.689 29.109 14.07 1 67.38 188 LYS B N 1
ATOM 3745 C CA . LYS B 1 188 ? 5.137 28.938 14 1 67.38 188 LYS B CA 1
ATOM 3746 C C . LYS B 1 188 ? 5.621 27.938 15.047 1 67.38 188 LYS B C 1
ATOM 3748 O O . LYS B 1 188 ? 4.953 27.719 16.062 1 67.38 188 LYS B O 1
ATOM 3753 N N . PRO B 1 189 ? 6.719 27.328 14.797 1 65.12 189 PRO B N 1
ATOM 3754 C CA . PRO B 1 189 ? 7.297 26.359 15.727 1 65.12 189 PRO B CA 1
ATOM 3755 C C . PRO B 1 189 ? 7.508 26.938 17.125 1 65.12 189 PRO B C 1
ATOM 3757 O O . PRO B 1 189 ? 7.516 26.188 18.109 1 65.12 189 PRO B O 1
ATOM 3760 N N . ALA B 1 190 ? 7.594 28.203 17.281 1 65 190 ALA B N 1
ATOM 3761 C CA . ALA B 1 190 ? 7.84 28.844 18.562 1 65 190 ALA B CA 1
ATOM 3762 C C . ALA B 1 190 ? 6.535 29.078 19.312 1 65 190 ALA B C 1
ATOM 3764 O O . ALA B 1 190 ? 6.543 29.375 20.516 1 65 190 ALA B O 1
ATOM 3765 N N . ASP B 1 191 ? 5.473 28.781 18.656 1 68.75 191 ASP B N 1
ATOM 3766 C CA . ASP B 1 191 ? 4.16 29.062 19.234 1 68.75 191 ASP B CA 1
ATOM 3767 C C . ASP B 1 191 ? 3.752 27.969 20.219 1 68.75 191 ASP B C 1
ATOM 3769 O O . ASP B 1 191 ? 4.242 26.844 20.156 1 68.75 191 ASP B O 1
ATOM 3773 N N . TYR B 1 192 ? 2.906 28.328 21.203 1 73.69 192 TYR B N 1
ATOM 3774 C CA . TYR B 1 192 ? 2.434 27.422 22.25 1 73.69 192 TYR B CA 1
ATOM 3775 C C . TYR B 1 192 ? 1.81 26.172 21.656 1 73.69 192 TYR B C 1
ATOM 3777 O O . TYR B 1 192 ? 1.92 25.078 22.219 1 73.69 192 TYR B O 1
ATOM 3785 N N . GLN B 1 193 ? 1.212 26.297 20.547 1 78.06 193 GLN B N 1
ATOM 3786 C CA . GLN B 1 193 ? 0.558 25.172 19.906 1 78.06 193 GLN B CA 1
ATOM 3787 C C . GLN B 1 193 ? 1.555 24.047 19.594 1 78.06 193 GLN B C 1
ATOM 3789 O O . GLN B 1 193 ? 1.222 22.859 19.703 1 78.06 193 GLN B O 1
ATOM 3794 N N . ARG B 1 194 ? 2.672 24.438 19.281 1 81.81 194 ARG B N 1
ATOM 3795 C CA . ARG B 1 194 ? 3.701 23.438 18.984 1 81.81 194 ARG B CA 1
ATOM 3796 C C . ARG B 1 194 ? 4.023 22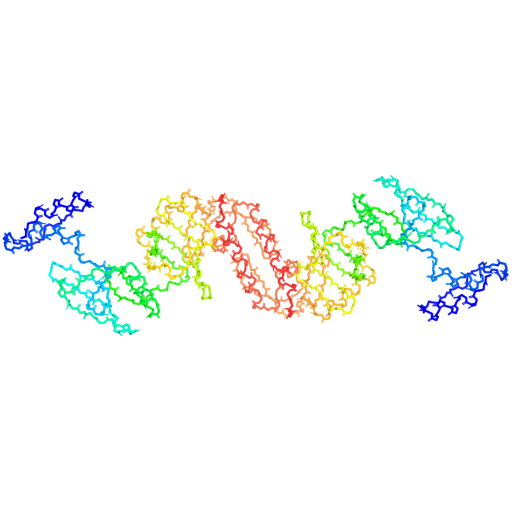.609 20.234 1 81.81 194 ARG B C 1
ATOM 3798 O O . ARG B 1 194 ? 4.117 21.375 20.156 1 81.81 194 ARG B O 1
ATOM 3805 N N . LYS B 1 195 ? 4.242 23.406 21.281 1 82.62 195 LYS B N 1
ATOM 3806 C CA . LYS B 1 195 ? 4.543 22.719 22.531 1 82.62 195 LYS B CA 1
ATOM 3807 C C . LYS B 1 195 ? 3.416 21.766 22.922 1 82.62 195 LYS B C 1
ATOM 3809 O O . LYS B 1 195 ? 3.674 20.641 23.375 1 82.62 195 LYS B O 1
ATOM 3814 N N . PHE B 1 196 ? 2.23 22.312 22.75 1 88.81 196 PHE B N 1
ATOM 3815 C CA . PHE B 1 196 ? 1.086 21.453 23.047 1 88.81 196 PHE B CA 1
ATOM 3816 C C . PHE B 1 196 ? 1.142 20.172 22.234 1 88.81 196 PHE B C 1
ATOM 3818 O O . PHE B 1 196 ? 1.008 19.078 22.781 1 88.81 196 PHE B O 1
ATOM 3825 N N . LEU B 1 197 ? 1.321 20.25 20.969 1 92.12 197 LEU B N 1
ATOM 3826 C CA . LEU B 1 197 ? 1.401 19.094 20.078 1 92.12 197 LEU B CA 1
ATOM 3827 C C . LEU B 1 197 ? 2.539 18.172 20.5 1 92.12 197 LEU B C 1
ATOM 3829 O O . LEU B 1 197 ? 2.365 16.953 20.547 1 92.12 197 LEU B O 1
ATOM 3833 N N . GLU B 1 198 ? 3.641 18.734 20.828 1 89.38 198 GLU B N 1
ATOM 3834 C CA . GLU B 1 198 ? 4.816 17.969 21.219 1 89.38 198 GLU B CA 1
ATOM 3835 C C . GLU B 1 198 ? 4.551 17.172 22.5 1 89.38 198 GLU B C 1
ATOM 3837 O O . GLU B 1 198 ? 4.93 16 22.594 1 89.38 198 GLU B O 1
ATOM 3842 N N . VAL B 1 199 ? 3.939 17.828 23.406 1 90.5 199 VAL B N 1
ATOM 3843 C CA . VAL B 1 199 ? 3.631 17.172 24.672 1 90.5 199 VAL B CA 1
ATOM 3844 C C . VAL B 1 199 ? 2.666 16.016 24.438 1 90.5 199 VAL B C 1
ATOM 3846 O O . VAL B 1 199 ? 2.854 14.922 24.984 1 90.5 199 VAL B O 1
ATOM 3849 N N . GLU B 1 200 ? 1.643 16.25 23.688 1 93.88 200 GLU B N 1
ATOM 3850 C CA . GLU B 1 200 ? 0.655 15.211 23.406 1 93.88 200 GLU B CA 1
ATOM 3851 C C . GLU B 1 200 ? 1.291 14.023 22.688 1 93.88 200 GLU B C 1
ATOM 3853 O O . GLU B 1 200 ? 0.992 12.875 23 1 93.88 200 GLU B O 1
ATOM 3858 N N . LEU B 1 201 ? 2.141 14.258 21.781 1 94 201 LEU B N 1
ATOM 3859 C CA . LEU B 1 201 ? 2.848 13.188 21.078 1 94 201 LEU B CA 1
ATOM 3860 C C . LEU B 1 201 ? 3.783 12.445 22.016 1 94 201 LEU B C 1
ATOM 3862 O O . LEU B 1 201 ? 3.898 11.219 21.953 1 94 201 LEU B O 1
ATOM 3866 N N . ALA B 1 202 ? 4.402 13.211 22.875 1 92.5 202 ALA B N 1
ATOM 3867 C CA . ALA B 1 202 ? 5.348 12.609 23.812 1 92.5 202 ALA B CA 1
ATOM 3868 C C . ALA B 1 202 ? 4.652 11.609 24.719 1 92.5 202 ALA B C 1
ATOM 3870 O O . ALA B 1 202 ? 5.242 10.594 25.109 1 92.5 202 ALA B O 1
ATOM 3871 N N . LYS B 1 203 ? 3.422 11.859 25.016 1 93.38 203 LYS B N 1
ATOM 3872 C CA . LYS B 1 203 ? 2.654 10.969 25.875 1 93.38 203 LYS B CA 1
ATOM 3873 C C . LYS B 1 203 ? 2.557 9.57 25.266 1 93.38 203 LYS B C 1
ATOM 3875 O O . LYS B 1 203 ? 2.422 8.578 25.984 1 93.38 203 LYS B O 1
ATOM 3880 N N . VAL B 1 204 ? 2.611 9.57 24.031 1 93.5 204 VAL B N 1
ATOM 3881 C CA . VAL B 1 204 ? 2.496 8.273 23.375 1 93.5 204 VAL B CA 1
ATOM 3882 C C . VAL B 1 204 ? 3.865 7.832 22.859 1 93.5 204 VAL B C 1
ATOM 3884 O O . VAL B 1 204 ? 3.959 6.945 22 1 93.5 204 VAL B O 1
ATOM 3887 N N . GLY B 1 205 ? 4.891 8.531 23.219 1 92.44 205 GLY B N 1
ATOM 3888 C CA . GLY B 1 205 ? 6.258 8.141 22.906 1 92.44 205 GLY B CA 1
ATOM 3889 C C . GLY B 1 205 ? 6.711 8.578 21.531 1 92.44 205 GLY B C 1
ATOM 3890 O O . GLY B 1 205 ? 7.609 7.965 20.953 1 92.44 205 GLY B O 1
ATOM 3891 N N . LYS B 1 206 ? 6.105 9.531 21 1 95.06 206 LYS B N 1
ATOM 3892 C CA . LYS B 1 206 ? 6.41 9.969 19.641 1 95.06 206 LYS B CA 1
ATOM 3893 C C . LYS B 1 206 ? 6.777 11.453 19.609 1 95.06 206 LYS B C 1
ATOM 3895 O O . LYS B 1 206 ? 6.609 12.156 20.609 1 95.06 206 LYS B O 1
ATOM 3900 N N . THR B 1 207 ? 7.355 11.875 18.516 1 91.81 207 THR B N 1
ATOM 3901 C CA . THR B 1 207 ? 7.641 13.273 18.219 1 91.81 207 THR B CA 1
ATOM 3902 C C . THR B 1 207 ? 7.508 13.555 16.734 1 91.81 207 THR B C 1
ATOM 3904 O O . THR B 1 207 ? 7.672 12.656 15.906 1 91.81 207 THR B O 1
ATOM 3907 N N . TRP B 1 208 ? 7.125 14.797 16.422 1 91.44 208 TRP B N 1
ATOM 3908 C CA . TRP B 1 208 ? 7.145 15.266 15.031 1 91.44 208 TRP B CA 1
ATOM 3909 C C . TRP B 1 208 ? 8.484 15.906 14.695 1 91.44 208 TRP B C 1
ATOM 3911 O O . TRP B 1 208 ? 8.906 16.859 15.359 1 91.44 208 TRP B O 1
ATOM 3921 N N . ASN B 1 209 ? 9.156 15.328 13.781 1 87.06 209 ASN B N 1
ATOM 3922 C CA . ASN B 1 209 ? 10.383 15.93 13.258 1 87.06 209 ASN B CA 1
ATOM 3923 C C . ASN B 1 209 ? 10.102 16.812 12.039 1 87.06 209 ASN B C 1
ATOM 3925 O O . ASN B 1 209 ? 9.938 16.297 10.93 1 87.06 209 ASN B O 1
ATOM 3929 N N . HIS B 1 210 ? 10.141 18.062 12.25 1 83.06 210 HIS B N 1
ATOM 3930 C CA . HIS B 1 210 ? 9.75 19.031 11.219 1 83.06 210 HIS B CA 1
ATOM 3931 C C . HIS B 1 210 ? 10.727 19 10.047 1 83.06 210 HIS B C 1
ATOM 3933 O O . HIS B 1 210 ? 10.32 19.125 8.891 1 83.06 210 HIS B O 1
ATOM 3939 N N . PHE B 1 211 ? 11.922 18.812 10.359 1 80.56 211 PHE B N 1
ATOM 3940 C CA . PHE B 1 211 ? 12.945 18.828 9.328 1 80.56 211 PHE B CA 1
ATOM 3941 C C . PHE B 1 211 ? 12.844 17.609 8.43 1 80.56 211 PHE B C 1
ATOM 3943 O O . PHE B 1 211 ? 12.977 17.703 7.211 1 80.56 211 PHE B O 1
ATOM 3950 N N . LEU B 1 212 ? 12.547 16.516 9.078 1 84.19 212 LEU B N 1
ATOM 3951 C CA . LEU B 1 212 ? 12.492 15.258 8.328 1 84.19 212 LEU B CA 1
ATOM 3952 C C . LEU B 1 212 ? 11.062 14.945 7.902 1 84.19 212 LEU B C 1
ATOM 3954 O O . LEU B 1 212 ? 10.82 13.961 7.195 1 84.19 212 LEU B O 1
ATOM 3958 N N . LYS B 1 213 ? 10.156 15.742 8.352 1 84.56 213 LYS B N 1
ATOM 3959 C CA . LYS B 1 213 ? 8.742 15.633 8 1 84.56 213 LYS B CA 1
ATOM 3960 C C . LYS B 1 213 ? 8.211 14.242 8.305 1 84.56 213 LYS B C 1
ATOM 3962 O O . LYS B 1 213 ? 7.602 13.602 7.438 1 84.56 213 LYS B O 1
ATOM 3967 N N . ARG B 1 214 ? 8.422 13.844 9.523 1 90.38 214 ARG B N 1
ATOM 3968 C CA . ARG B 1 214 ? 7.934 12.523 9.914 1 90.38 214 ARG B CA 1
ATOM 3969 C C . ARG B 1 214 ? 7.719 12.445 11.422 1 90.38 214 ARG B C 1
ATOM 3971 O O . ARG B 1 214 ? 8.242 13.273 12.172 1 90.38 214 ARG B O 1
ATOM 3978 N N . ILE B 1 215 ? 6.879 11.539 11.719 1 92.88 215 ILE B N 1
ATOM 3979 C CA . ILE B 1 215 ? 6.723 11.148 13.117 1 92.88 215 ILE B CA 1
ATOM 3980 C C . ILE B 1 215 ? 7.754 10.078 13.469 1 92.88 215 ILE B C 1
ATOM 3982 O O . ILE B 1 215 ? 8.023 9.18 12.672 1 92.88 215 ILE B O 1
ATOM 3986 N N . GLU B 1 216 ? 8.336 10.188 14.57 1 92.06 216 GLU B N 1
ATOM 3987 C CA . GLU B 1 216 ? 9.297 9.172 14.984 1 92.06 216 GLU B CA 1
ATOM 3988 C C . GLU B 1 216 ? 9.242 8.938 16.5 1 92.06 216 GLU B C 1
ATOM 3990 O O . GLU B 1 216 ? 8.711 9.773 17.234 1 92.06 216 GLU B O 1
ATOM 3995 N N . PRO B 1 217 ? 9.719 7.75 16.906 1 92.12 217 PRO B N 1
ATOM 3996 C CA . PRO B 1 217 ? 9.812 7.52 18.344 1 92.12 217 PRO B CA 1
ATOM 3997 C C . PRO B 1 217 ? 10.703 8.539 19.047 1 92.12 217 PRO B C 1
ATOM 3999 O O . PRO B 1 217 ? 11.656 9.047 18.453 1 92.12 217 PRO B O 1
ATOM 4002 N N . LEU B 1 218 ? 10.336 8.773 20.281 1 90.56 218 LEU B N 1
ATOM 4003 C CA . LEU B 1 218 ? 11.211 9.602 21.109 1 90.56 218 LEU B CA 1
ATOM 4004 C C . LEU B 1 218 ? 12.602 8.984 21.219 1 90.56 218 LEU B C 1
ATOM 4006 O O . LEU B 1 218 ? 12.727 7.77 21.391 1 90.56 218 LEU B O 1
ATOM 4010 N N . ASN B 1 219 ? 13.633 9.75 21.062 1 86.12 219 ASN B N 1
ATOM 4011 C CA . ASN B 1 219 ? 15.008 9.297 21.188 1 86.12 219 ASN B CA 1
ATOM 4012 C C . ASN B 1 219 ? 15.32 8.18 20.203 1 86.12 219 ASN B C 1
ATOM 4014 O O . ASN B 1 219 ? 15.852 7.133 20.594 1 86.12 219 ASN B O 1
ATOM 4018 N N . MET B 1 220 ? 14.914 8.367 19.047 1 88.38 220 MET B N 1
ATOM 4019 C CA . MET B 1 220 ? 15.039 7.387 17.969 1 88.38 220 MET B CA 1
ATOM 4020 C C . MET B 1 220 ? 16.484 6.965 17.781 1 88.38 220 MET B C 1
ATOM 4022 O O . MET B 1 220 ? 16.781 5.797 17.531 1 88.38 220 MET B O 1
ATOM 4026 N N . LYS B 1 221 ? 17.438 7.832 17.922 1 90.06 221 LYS B N 1
ATOM 4027 C CA . LYS B 1 221 ? 18.844 7.504 17.703 1 90.06 221 LYS B CA 1
ATOM 4028 C C . LYS B 1 221 ? 19.422 6.746 18.906 1 90.06 221 LYS B C 1
ATOM 4030 O O . LYS B 1 221 ? 19.156 7.098 20.047 1 90.06 221 LYS B O 1
ATOM 4035 N N . ALA B 1 222 ? 20.156 5.797 18.578 1 92.81 222 ALA B N 1
ATOM 4036 C CA . ALA B 1 222 ? 20.828 5.012 19.609 1 92.81 222 ALA B CA 1
ATOM 4037 C C . ALA B 1 222 ? 21.922 5.832 20.281 1 92.81 222 ALA B C 1
ATOM 4039 O O . ALA B 1 222 ? 22.531 6.711 19.672 1 92.81 222 ALA B O 1
ATOM 4040 N N . GLU B 1 223 ? 22.156 5.492 21.531 1 92.69 223 GLU B N 1
ATOM 4041 C CA . GLU B 1 223 ? 23.281 6.098 22.219 1 92.69 223 GLU B CA 1
ATOM 4042 C C . GLU B 1 223 ? 24.609 5.574 21.672 1 92.69 223 GLU B C 1
ATOM 4044 O O . GLU B 1 223 ? 24.672 4.473 21.125 1 92.69 223 GLU B O 1
ATOM 4049 N N . LYS B 1 224 ? 25.578 6.477 21.828 1 94.62 224 LYS B N 1
ATOM 4050 C CA . LYS B 1 224 ? 26.906 6.031 21.406 1 94.62 224 LYS B CA 1
ATOM 4051 C C . LYS B 1 224 ? 27.281 4.711 22.078 1 94.62 224 LYS B C 1
ATOM 4053 O O . LYS B 1 224 ? 27.094 4.543 23.281 1 94.62 224 LYS B O 1
ATOM 4058 N N . GLY B 1 225 ? 27.75 3.77 21.297 1 96 225 GLY B N 1
ATOM 4059 C CA . GLY B 1 225 ? 28.125 2.463 21.812 1 96 225 GLY B CA 1
ATOM 4060 C C . GLY B 1 225 ? 27.047 1.415 21.625 1 96 225 GLY B C 1
ATOM 4061 O O . GLY B 1 225 ? 27.312 0.215 21.719 1 96 225 GLY B O 1
ATOM 4062 N N . GLU B 1 226 ? 25.859 1.827 21.312 1 96.25 226 GLU B N 1
ATOM 4063 C CA . GLU B 1 226 ? 24.75 0.896 21.109 1 96.25 226 GLU B CA 1
ATOM 4064 C C . GLU B 1 226 ? 24.641 0.493 19.641 1 96.25 226 GLU B C 1
ATOM 4066 O O . GLU B 1 226 ? 25.078 1.226 18.75 1 96.25 226 GLU B O 1
ATOM 4071 N N . ARG B 1 227 ? 24.047 -0.627 19.484 1 96.62 227 ARG B N 1
ATOM 4072 C CA . ARG B 1 227 ? 23.891 -1.161 18.141 1 96.62 227 ARG B CA 1
ATOM 4073 C C . ARG B 1 227 ? 22.641 -0.619 17.469 1 96.62 227 ARG B C 1
ATOM 4075 O O . ARG B 1 227 ? 21.625 -0.37 18.141 1 96.62 227 ARG B O 1
ATOM 4082 N N . TYR B 1 228 ? 22.75 -0.413 16.203 1 97.56 228 TYR B N 1
ATOM 4083 C CA . TYR B 1 228 ? 21.578 -0.141 15.367 1 97.56 228 TYR B CA 1
ATOM 4084 C C . TYR B 1 228 ? 21.625 -0.958 14.078 1 97.56 228 TYR B C 1
ATOM 4086 O O . TYR B 1 228 ? 22.672 -1.504 13.719 1 97.56 228 TYR B O 1
ATOM 4094 N N . TRP B 1 229 ? 20.531 -1.088 13.461 1 97.88 229 TRP B N 1
ATOM 4095 C CA . TRP B 1 229 ? 20.406 -1.897 12.25 1 97.88 229 TRP B CA 1
ATOM 4096 C C . TRP B 1 229 ? 20 -1.038 11.062 1 97.88 229 TRP B C 1
ATOM 4098 O O . TRP B 1 229 ? 19.422 0.035 11.227 1 97.88 229 TRP B O 1
ATOM 4108 N N . TYR B 1 230 ? 20.359 -1.51 9.883 1 97.44 230 TYR B N 1
ATOM 4109 C CA . TYR B 1 230 ? 20.016 -0.812 8.648 1 97.44 230 TYR B CA 1
ATOM 4110 C C . TYR B 1 230 ? 19.953 -1.78 7.473 1 97.44 230 TYR B C 1
ATOM 4112 O O . TYR B 1 230 ? 20.391 -2.928 7.582 1 97.44 230 TYR B O 1
ATOM 4120 N N . ILE B 1 231 ? 19.328 -1.366 6.41 1 97 231 ILE B N 1
ATOM 4121 C CA . ILE B 1 231 ? 19.219 -2.152 5.188 1 97 231 ILE B CA 1
ATOM 4122 C C . ILE B 1 231 ? 20.25 -1.679 4.164 1 97 231 ILE B C 1
ATOM 4124 O O . ILE B 1 231 ? 20.297 -0.493 3.834 1 97 231 ILE B O 1
ATOM 4128 N N . THR B 1 232 ? 21.031 -2.541 3.715 1 95.56 232 THR B N 1
ATOM 4129 C CA . THR B 1 232 ? 22.109 -2.213 2.775 1 95.56 232 THR B CA 1
ATOM 4130 C C . THR B 1 232 ? 21.547 -2.09 1.356 1 95.56 232 THR B C 1
ATOM 4132 O O . THR B 1 232 ? 20.391 -2.432 1.102 1 95.56 232 THR B O 1
ATOM 4135 N N . ASP B 1 233 ? 22.406 -1.637 0.415 1 93.62 233 ASP B N 1
ATOM 4136 C CA . ASP B 1 233 ? 21.984 -1.501 -0.979 1 93.62 233 ASP B CA 1
ATOM 4137 C C . ASP B 1 233 ? 21.844 -2.867 -1.646 1 93.62 233 ASP B C 1
ATOM 4139 O O . ASP B 1 233 ? 21.359 -2.967 -2.773 1 93.62 233 ASP B O 1
ATOM 4143 N N . LYS B 1 234 ? 22.281 -3.951 -0.991 1 90.31 234 LYS B N 1
ATOM 4144 C CA . LYS B 1 234 ? 22.078 -5.316 -1.469 1 90.31 234 LYS B CA 1
ATOM 4145 C C . LYS B 1 234 ? 20.875 -5.961 -0.802 1 90.31 234 LYS B C 1
ATOM 4147 O O . LYS B 1 234 ? 20.672 -7.172 -0.901 1 90.31 234 LYS B O 1
ATOM 4152 N N . MET B 1 235 ? 20.125 -5.129 -0.077 1 92.94 235 MET B N 1
ATOM 4153 C CA . MET B 1 235 ? 18.859 -5.531 0.533 1 92.94 235 MET B CA 1
ATOM 4154 C C . MET B 1 235 ? 19.094 -6.621 1.576 1 92.94 235 MET B C 1
ATOM 4156 O O . MET B 1 235 ? 18.406 -7.648 1.558 1 92.94 235 MET B O 1
ATOM 4160 N N . SER B 1 236 ? 20 -6.332 2.33 1 94 236 SER B N 1
ATOM 4161 C CA . SER B 1 236 ? 20.266 -7.16 3.502 1 94 236 SER B CA 1
ATOM 4162 C C . SER B 1 236 ? 20.297 -6.32 4.777 1 94 236 SER B C 1
ATOM 4164 O O . SER B 1 236 ? 20.625 -5.133 4.738 1 94 236 SER B O 1
ATOM 4166 N N . VAL B 1 237 ? 19.875 -7 5.836 1 97 237 VAL B N 1
ATOM 4167 C CA . VAL B 1 237 ? 19.906 -6.312 7.121 1 97 237 VAL B CA 1
ATOM 4168 C C . VAL B 1 237 ? 21.312 -6.418 7.723 1 97 237 VAL B C 1
ATOM 4170 O O . VAL B 1 237 ? 21.891 -7.508 7.793 1 97 237 VAL B O 1
ATOM 4173 N N . ALA B 1 238 ? 21.906 -5.312 7.984 1 97.31 238 ALA B N 1
ATOM 4174 C CA . ALA B 1 238 ? 23.219 -5.234 8.641 1 97.31 238 ALA B CA 1
ATOM 4175 C C . ALA B 1 238 ? 23.125 -4.41 9.922 1 97.31 238 ALA B C 1
ATOM 4177 O O . ALA B 1 238 ? 22.125 -3.742 10.18 1 97.31 238 ALA B O 1
ATOM 4178 N N . SER B 1 239 ? 24.094 -4.555 10.766 1 97.44 239 SER B N 1
ATOM 4179 C CA . SER B 1 239 ? 24.141 -3.766 11.992 1 97.44 239 SER B CA 1
ATOM 4180 C C . SER B 1 239 ? 25.484 -3.096 12.164 1 97.44 239 SER B C 1
ATOM 4182 O O . SER B 1 239 ? 26.469 -3.502 11.547 1 97.44 239 SER B O 1
ATOM 4184 N N . ASP B 1 240 ? 25.484 -2.006 12.836 1 97.25 240 ASP B N 1
ATOM 4185 C CA . ASP B 1 240 ? 26.688 -1.274 13.211 1 97.25 240 ASP B CA 1
ATOM 4186 C C . ASP B 1 240 ? 26.547 -0.644 14.594 1 97.25 240 ASP B C 1
ATOM 4188 O O . ASP B 1 240 ? 25.453 -0.567 15.133 1 97.25 240 ASP B O 1
ATOM 4192 N N . THR B 1 241 ? 27.609 -0.337 15.188 1 97 241 THR B N 1
ATOM 4193 C CA . THR B 1 241 ? 27.609 0.376 16.453 1 97 241 THR B CA 1
ATOM 4194 C C . THR B 1 241 ? 27.547 1.884 16.234 1 97 241 THR B C 1
ATOM 4196 O O . THR B 1 241 ? 28.25 2.424 15.383 1 97 241 THR B O 1
ATOM 4199 N N . GLU B 1 242 ? 26.672 2.547 16.969 1 96.5 242 GLU B N 1
ATOM 4200 C CA . GLU B 1 242 ? 26.562 3.998 16.859 1 96.5 242 GLU B CA 1
ATOM 4201 C C . GLU B 1 242 ? 27.797 4.699 17.422 1 96.5 242 GLU B C 1
ATOM 4203 O O . GLU B 1 242 ? 28.078 4.586 18.609 1 96.5 242 GLU B O 1
ATOM 4208 N N . LYS B 1 243 ? 28.547 5.406 16.578 1 94.81 243 LYS B N 1
ATOM 4209 C CA . LYS B 1 243 ? 29.766 6.109 16.969 1 94.81 243 LYS B CA 1
ATOM 4210 C C . LYS B 1 243 ? 29.641 7.609 16.703 1 94.81 243 LYS B C 1
ATOM 4212 O O . LYS B 1 243 ? 30.609 8.352 16.859 1 94.81 243 LYS B O 1
ATOM 4217 N N . GLY B 1 244 ? 28.453 8.016 16.266 1 91.5 244 GLY B N 1
ATOM 4218 C CA . GLY B 1 244 ? 28.25 9.422 15.961 1 91.5 244 GLY B CA 1
ATOM 4219 C C . GLY B 1 244 ? 28.875 9.844 14.648 1 91.5 244 GLY B C 1
ATOM 4220 O O . GLY B 1 244 ? 29.312 10.992 14.516 1 91.5 244 GLY B O 1
ATOM 4221 N N . THR B 1 245 ? 28.984 8.898 13.734 1 93.5 245 THR B N 1
ATOM 4222 C CA . THR B 1 245 ? 29.625 9.18 12.453 1 93.5 245 THR B CA 1
ATOM 4223 C C . THR B 1 245 ? 28.641 9.836 11.492 1 93.5 245 THR B C 1
ATOM 4225 O O . THR B 1 245 ? 27.422 9.797 11.719 1 93.5 245 THR B O 1
ATOM 4228 N N . ALA B 1 246 ? 29.203 10.398 10.453 1 91.88 246 ALA B N 1
ATOM 4229 C CA . ALA B 1 246 ? 28.359 10.984 9.414 1 91.88 246 ALA B CA 1
ATOM 4230 C C . ALA B 1 246 ? 27.5 9.922 8.742 1 91.88 246 ALA B C 1
ATOM 4232 O O . ALA B 1 246 ? 26.359 10.18 8.383 1 91.88 246 ALA B O 1
ATOM 4233 N N . THR B 1 247 ? 28.047 8.742 8.633 1 93.44 247 THR B N 1
ATOM 4234 C CA . THR B 1 247 ? 27.344 7.645 7.977 1 93.44 247 THR B CA 1
ATOM 4235 C C . THR B 1 247 ? 26.094 7.246 8.766 1 93.44 247 THR B C 1
ATOM 4237 O O . THR B 1 247 ? 25 7.145 8.203 1 93.44 247 THR B O 1
ATOM 4240 N N . SER B 1 248 ? 26.297 7.066 10.023 1 93.81 248 SER B N 1
ATOM 4241 C CA . SER B 1 248 ? 25.156 6.688 10.844 1 93.81 248 SER B CA 1
ATOM 4242 C C . SER B 1 248 ? 24.109 7.793 10.875 1 93.81 248 SER B C 1
ATOM 4244 O O . SER B 1 248 ? 22.906 7.52 10.883 1 93.81 248 SER B O 1
ATOM 4246 N N . HIS B 1 249 ? 24.578 8.992 10.875 1 92.44 249 HIS B N 1
ATOM 4247 C CA . HIS B 1 249 ? 23.656 10.125 10.883 1 92.44 249 HIS B CA 1
ATOM 4248 C C . HIS B 1 249 ? 22.844 10.18 9.594 1 92.44 249 HIS B C 1
ATOM 4250 O O . HIS B 1 249 ? 21.641 10.438 9.633 1 92.44 249 HIS B O 1
ATOM 4256 N N . LYS B 1 250 ? 23.516 9.922 8.523 1 91.56 250 LYS B N 1
ATOM 4257 C CA . LYS B 1 250 ? 22.812 9.914 7.242 1 91.56 250 LYS B CA 1
ATOM 4258 C C . LYS B 1 250 ? 21.75 8.812 7.203 1 91.56 250 LYS B C 1
ATOM 4260 O O . LYS B 1 250 ? 20.656 9.008 6.676 1 91.56 250 LYS B O 1
ATOM 4265 N N . ARG B 1 251 ? 22.047 7.66 7.707 1 93.62 251 ARG B N 1
ATOM 4266 C CA . ARG B 1 251 ? 21.094 6.562 7.777 1 93.62 251 ARG B CA 1
ATOM 4267 C C . ARG B 1 251 ? 19.891 6.941 8.633 1 93.62 251 ARG B C 1
ATOM 4269 O O . ARG B 1 251 ? 18.75 6.637 8.281 1 93.62 251 ARG B O 1
ATOM 4276 N N . TYR B 1 252 ? 20.172 7.648 9.695 1 93.06 252 TYR B N 1
ATOM 4277 C CA . TYR B 1 252 ? 19.109 8.117 10.57 1 93.06 252 TYR B CA 1
ATOM 4278 C C . TYR B 1 252 ? 18.203 9.102 9.844 1 93.06 252 TYR B C 1
ATOM 4280 O O . TYR B 1 252 ? 16.969 8.945 9.844 1 93.06 252 TYR B O 1
ATOM 4288 N N . LEU B 1 253 ? 18.844 10.031 9.227 1 89.69 253 LEU B N 1
ATOM 4289 C CA . LEU B 1 253 ? 18.078 11.047 8.523 1 89.69 253 LEU B CA 1
ATOM 4290 C C . LEU B 1 253 ? 17.188 10.422 7.445 1 89.69 253 LEU B C 1
ATOM 4292 O O . LEU B 1 253 ? 16.078 10.891 7.188 1 89.69 253 LEU B O 1
ATOM 4296 N N . ALA B 1 254 ? 17.656 9.312 6.938 1 90.06 254 ALA B N 1
ATOM 4297 C CA . ALA B 1 254 ? 16.969 8.656 5.832 1 90.06 254 ALA B CA 1
ATOM 4298 C C . ALA B 1 254 ? 15.906 7.688 6.348 1 90.06 254 ALA B C 1
ATOM 4300 O O . ALA B 1 254 ? 15.148 7.113 5.562 1 90.06 254 ALA B O 1
ATOM 4301 N N . GLY B 1 255 ? 15.844 7.473 7.555 1 91 255 GLY B N 1
ATOM 4302 C CA . GLY B 1 255 ? 14.906 6.516 8.125 1 91 255 GLY B CA 1
ATOM 4303 C C . GLY B 1 255 ? 15.391 5.082 8.039 1 91 255 GLY B C 1
ATOM 4304 O O . GLY B 1 255 ? 14.648 4.148 8.336 1 91 255 GL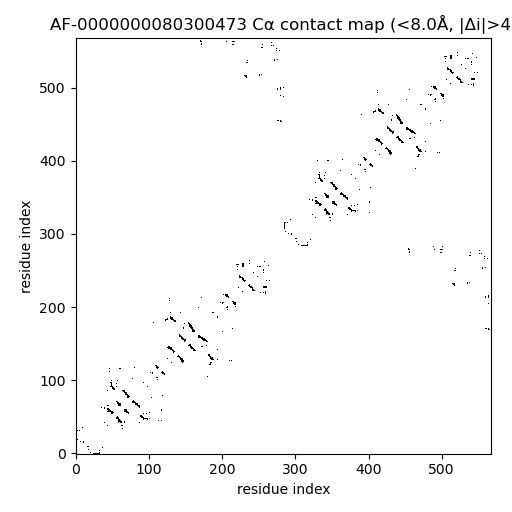Y B O 1
ATOM 4305 N N . ASN B 1 256 ? 16.578 4.891 7.504 1 95.31 256 ASN B N 1
ATOM 4306 C CA . ASN B 1 256 ? 17.203 3.572 7.441 1 95.31 256 ASN B CA 1
ATOM 4307 C C . ASN B 1 256 ? 18.062 3.295 8.68 1 95.31 256 ASN B C 1
ATOM 4309 O O . ASN B 1 256 ? 19.25 2.984 8.562 1 95.31 256 ASN B O 1
ATOM 4313 N N . TYR B 1 257 ? 17.484 3.477 9.758 1 95.75 257 TYR B N 1
ATOM 4314 C CA . TYR B 1 257 ? 18.078 3.357 11.078 1 95.75 257 TYR B CA 1
ATOM 4315 C C . TYR B 1 257 ? 17.094 2.744 12.07 1 95.75 257 TYR B C 1
ATOM 4317 O O . TYR B 1 257 ? 16.109 3.379 12.453 1 95.75 257 TYR B O 1
ATOM 4325 N N . PHE B 1 258 ? 17.391 1.484 12.5 1 96 258 PHE B N 1
ATOM 4326 C CA . PHE B 1 258 ? 16.453 0.747 13.336 1 96 258 PHE B CA 1
ATOM 4327 C C . PHE B 1 258 ? 17.094 0.355 14.664 1 96 258 PHE B C 1
ATOM 4329 O O . PHE B 1 258 ? 18.25 -0.046 14.703 1 96 258 PHE B O 1
ATOM 4336 N N . ARG B 1 259 ? 16.312 0.466 15.664 1 94 259 ARG B N 1
ATOM 4337 C CA . ARG B 1 259 ? 16.797 0.103 16.984 1 94 259 ARG B CA 1
ATOM 4338 C C . ARG B 1 259 ? 16.672 -1.397 17.234 1 94 259 ARG B C 1
ATOM 4340 O O . ARG B 1 259 ? 17.312 -1.946 18.125 1 94 259 ARG B O 1
ATOM 4347 N N . LYS B 1 260 ? 15.812 -2.053 16.469 1 94.69 260 LYS B N 1
ATOM 4348 C CA . LYS B 1 260 ? 15.594 -3.492 16.562 1 94.69 260 LYS B CA 1
ATOM 4349 C C . LYS B 1 260 ? 15.781 -4.164 15.203 1 94.69 260 LYS B C 1
ATOM 4351 O O . LYS B 1 260 ? 15.328 -3.645 14.18 1 94.69 260 LYS B O 1
ATOM 4356 N N . GLU B 1 261 ? 16.406 -5.285 15.266 1 96 261 GLU B N 1
ATOM 4357 C CA . GLU B 1 261 ? 16.641 -6.051 14.039 1 96 261 GLU B CA 1
ATOM 4358 C C . GLU B 1 261 ? 15.312 -6.434 13.375 1 96 261 GLU B C 1
ATOM 4360 O O . GLU B 1 261 ? 15.188 -6.367 12.156 1 96 261 GLU B O 1
ATOM 4365 N N . GLU B 1 262 ? 14.391 -6.812 14.203 1 95.56 262 GLU B N 1
ATOM 4366 C CA . GLU B 1 262 ? 13.094 -7.266 13.695 1 95.56 262 GLU B CA 1
ATOM 4367 C C . GLU B 1 262 ? 12.406 -6.176 12.883 1 95.56 262 GLU B C 1
ATOM 4369 O O . GLU B 1 262 ? 11.719 -6.465 11.906 1 95.56 262 GLU B O 1
ATOM 4374 N N . ASP B 1 263 ? 12.602 -4.988 13.242 1 95.19 263 ASP B N 1
ATOM 4375 C CA . ASP B 1 263 ? 12.008 -3.867 12.523 1 95.19 263 ASP B CA 1
ATOM 4376 C C . ASP B 1 263 ? 12.641 -3.703 11.141 1 95.19 263 ASP B C 1
ATOM 4378 O O . ASP B 1 263 ? 11.938 -3.473 10.156 1 95.19 263 ASP B O 1
ATOM 4382 N N . ALA B 1 264 ? 13.953 -3.82 11.109 1 96.75 264 ALA B N 1
ATOM 4383 C CA . ALA B 1 264 ? 14.656 -3.727 9.836 1 96.75 264 ALA B CA 1
ATOM 4384 C C . ALA B 1 264 ? 14.203 -4.832 8.883 1 96.75 264 ALA B C 1
ATOM 4386 O O . ALA B 1 264 ? 14.008 -4.59 7.688 1 96.75 264 ALA B O 1
ATOM 4387 N N . VAL B 1 265 ? 14.047 -5.996 9.414 1 96.69 265 VAL B N 1
ATOM 4388 C CA . VAL B 1 265 ? 13.633 -7.141 8.609 1 96.69 265 VAL B CA 1
ATOM 4389 C C . VAL B 1 265 ? 12.227 -6.902 8.062 1 96.69 265 VAL B C 1
ATOM 4391 O O . VAL B 1 265 ? 11.961 -7.188 6.891 1 96.69 265 VAL B O 1
ATOM 4394 N N . ARG B 1 266 ? 11.359 -6.418 8.867 1 96.06 266 ARG B N 1
ATOM 4395 C CA . ARG B 1 266 ? 9.992 -6.113 8.438 1 96.06 266 ARG B CA 1
ATOM 4396 C C . ARG B 1 266 ? 9.992 -5.098 7.301 1 96.06 266 ARG B C 1
ATOM 4398 O O . ARG B 1 266 ? 9.32 -5.293 6.289 1 96.06 266 ARG B O 1
ATOM 4405 N N . ILE B 1 267 ? 10.695 -4.039 7.504 1 96.06 267 ILE B N 1
ATOM 4406 C CA . ILE B 1 267 ? 10.75 -2.98 6.504 1 96.06 267 ILE B CA 1
ATOM 4407 C C . ILE B 1 267 ? 11.367 -3.52 5.215 1 96.06 267 ILE B C 1
ATOM 4409 O O . ILE B 1 267 ? 10.898 -3.209 4.117 1 96.06 267 ILE B O 1
ATOM 4413 N N . LEU B 1 268 ? 12.406 -4.34 5.379 1 95.69 268 LEU B N 1
ATOM 4414 C CA . LEU B 1 268 ? 13.016 -4.961 4.207 1 95.69 268 LEU B CA 1
ATOM 4415 C C . LEU B 1 268 ? 11.992 -5.773 3.426 1 95.69 268 LEU B C 1
ATOM 4417 O O . LEU B 1 268 ? 11.938 -5.691 2.195 1 95.69 268 LEU B O 1
ATOM 4421 N N . SER B 1 269 ? 11.219 -6.527 4.109 1 93 269 SER B N 1
ATOM 4422 C CA . SER B 1 269 ? 10.188 -7.336 3.471 1 93 269 SER B CA 1
ATOM 4423 C C . SER B 1 269 ? 9.203 -6.469 2.686 1 93 269 SER B C 1
ATOM 4425 O O . SER B 1 269 ? 8.844 -6.797 1.554 1 93 269 SER B O 1
ATOM 4427 N N . GLU B 1 270 ? 8.797 -5.402 3.244 1 94.19 270 GLU B N 1
ATOM 4428 C CA . GLU B 1 270 ? 7.867 -4.488 2.586 1 94.19 270 GLU B CA 1
ATOM 4429 C C . GLU B 1 270 ? 8.508 -3.838 1.361 1 94.19 270 GLU B C 1
ATOM 4431 O O . GLU B 1 270 ? 7.852 -3.662 0.332 1 94.19 270 GLU B O 1
ATOM 4436 N N . GLU B 1 271 ? 9.75 -3.484 1.544 1 93.75 271 GLU B N 1
ATOM 4437 C CA . GLU B 1 271 ? 10.461 -2.867 0.426 1 93.75 271 GLU B CA 1
ATOM 4438 C C . GLU B 1 271 ? 10.617 -3.846 -0.735 1 93.75 271 GLU B C 1
ATOM 4440 O O . GLU B 1 271 ? 10.492 -3.459 -1.899 1 93.75 271 GLU B O 1
ATOM 4445 N N . MET B 1 272 ? 10.93 -5.039 -0.408 1 90.75 272 MET B N 1
ATOM 4446 C CA . MET B 1 272 ? 11.055 -6.066 -1.439 1 90.75 272 MET B CA 1
ATOM 4447 C C . MET B 1 272 ? 9.742 -6.234 -2.199 1 90.75 272 MET B C 1
ATOM 4449 O O . MET B 1 272 ? 9.75 -6.422 -3.418 1 90.75 272 MET B O 1
ATOM 4453 N N . GLU B 1 273 ? 8.648 -6.172 -1.492 1 90.31 273 GLU B N 1
ATOM 4454 C CA . GLU B 1 273 ? 7.336 -6.289 -2.131 1 90.31 273 GLU B CA 1
ATOM 4455 C C . GLU B 1 273 ? 7.082 -5.129 -3.088 1 90.31 273 GLU B C 1
ATOM 4457 O O . GLU B 1 273 ? 6.547 -5.328 -4.18 1 90.31 273 GLU B O 1
ATOM 4462 N N . ILE B 1 274 ? 7.43 -3.963 -2.715 1 92 274 ILE B N 1
ATOM 4463 C CA . ILE B 1 274 ? 7.277 -2.791 -3.57 1 92 274 ILE B CA 1
ATOM 4464 C C . ILE B 1 274 ? 8.078 -2.984 -4.855 1 92 274 ILE B C 1
ATOM 4466 O O . ILE B 1 274 ? 7.598 -2.666 -5.949 1 92 274 ILE B O 1
ATOM 4470 N N . ARG B 1 275 ? 9.258 -3.451 -4.711 1 90.94 275 ARG B N 1
ATOM 4471 C CA . ARG B 1 275 ? 10.117 -3.646 -5.871 1 90.94 275 ARG B CA 1
ATOM 4472 C C . ARG B 1 275 ? 9.562 -4.73 -6.789 1 90.94 275 ARG B C 1
ATOM 4474 O O . ARG B 1 275 ? 9.594 -4.586 -8.016 1 90.94 275 ARG B O 1
ATOM 4481 N N . ARG B 1 276 ? 9.102 -5.781 -6.191 1 88.94 276 ARG B N 1
ATOM 4482 C CA . ARG B 1 276 ? 8.492 -6.844 -6.992 1 88.94 276 ARG B CA 1
ATOM 4483 C C . ARG B 1 276 ? 7.297 -6.32 -7.777 1 88.94 276 ARG B C 1
ATOM 4485 O O . ARG B 1 276 ? 7.145 -6.621 -8.961 1 88.94 276 ARG B O 1
ATOM 4492 N N . ASN B 1 277 ? 6.484 -5.57 -7.137 1 91.06 277 ASN B N 1
ATOM 4493 C CA . ASN B 1 277 ? 5.316 -4.996 -7.793 1 91.06 277 ASN B CA 1
ATOM 4494 C C . ASN B 1 277 ? 5.719 -4.059 -8.93 1 91.06 277 ASN B C 1
ATOM 4496 O O . ASN B 1 277 ? 5.09 -4.066 -9.992 1 91.06 277 ASN B O 1
ATOM 4500 N N . PHE B 1 278 ? 6.668 -3.346 -8.656 1 90.88 278 PHE B N 1
ATOM 4501 C CA . PHE B 1 278 ? 7.168 -2.406 -9.656 1 90.88 278 PHE B CA 1
ATOM 4502 C C . PHE B 1 278 ? 7.625 -3.143 -10.914 1 90.88 278 PHE B C 1
ATOM 4504 O O . PHE B 1 278 ? 7.273 -2.758 -12.031 1 90.88 278 PHE B O 1
ATOM 4511 N N . LEU B 1 279 ? 8.406 -4.156 -10.75 1 89.94 279 LEU B N 1
ATOM 4512 C CA . LEU B 1 279 ? 8.945 -4.926 -11.867 1 89.94 279 LEU B CA 1
ATOM 4513 C C . LEU B 1 279 ? 7.832 -5.582 -12.672 1 89.94 279 LEU B C 1
ATOM 4515 O O . LEU B 1 279 ? 7.969 -5.785 -13.875 1 89.94 279 LEU B O 1
ATOM 4519 N N . ALA B 1 280 ? 6.742 -5.863 -12 1 89.44 280 ALA B N 1
ATOM 4520 C CA . ALA B 1 280 ? 5.625 -6.559 -12.633 1 89.44 280 ALA B CA 1
ATOM 4521 C C . ALA B 1 280 ? 4.723 -5.586 -13.383 1 89.44 280 ALA B C 1
ATOM 4523 O O . ALA B 1 280 ? 3.855 -6.004 -14.148 1 89.44 280 ALA B O 1
ATOM 4524 N N . GLU B 1 281 ? 4.918 -4.281 -13.195 1 89.5 281 GLU B N 1
ATOM 4525 C CA . GLU B 1 281 ? 4.051 -3.287 -13.82 1 89.5 281 GLU B CA 1
ATOM 4526 C C . GLU B 1 281 ? 4.129 -3.365 -15.344 1 89.5 281 GLU B C 1
ATOM 4528 O O . GLU B 1 281 ? 5.207 -3.572 -15.906 1 89.5 281 GLU B O 1
ATOM 4533 N N . PRO B 1 282 ? 2.916 -3.15 -15.938 1 81.81 282 PRO B N 1
ATOM 4534 C CA . PRO B 1 282 ? 2.924 -3.141 -17.406 1 81.81 282 PRO B CA 1
ATOM 4535 C C . PRO B 1 282 ? 3.756 -2 -17.984 1 81.81 282 PRO B C 1
ATOM 4537 O O . PRO B 1 282 ? 3.844 -0.927 -17.375 1 81.81 282 PRO B O 1
ATOM 4540 N N . GLY B 1 283 ? 4.258 -2.164 -19.281 1 70.44 283 GLY B N 1
ATOM 4541 C CA . GLY B 1 283 ? 4.906 -1.112 -20.047 1 70.44 283 GLY B CA 1
ATOM 4542 C C . GLY B 1 283 ? 6.344 -0.87 -19.641 1 70.44 283 GLY B C 1
ATOM 4543 O O . GLY B 1 283 ? 6.973 0.089 -20.094 1 70.44 283 GLY B O 1
ATOM 4544 N N . ARG B 1 284 ? 6.848 -1.619 -18.812 1 67.56 284 ARG B N 1
ATOM 4545 C CA . ARG B 1 284 ? 8.227 -1.367 -18.422 1 67.56 284 ARG B CA 1
ATOM 4546 C C . ARG B 1 284 ? 9.172 -2.363 -19.078 1 67.56 284 ARG B C 1
ATOM 4548 O O . ARG B 1 284 ? 8.797 -3.504 -19.344 1 67.56 284 ARG B O 1
#

Foldseek 3Di:
DPVVLQQVVCCVPPVDHDDQDPPDDPPVVDQDNVLVVCCVVANDAQLFWKDQPPKIFGFLGDDSFKTKTQWIDDDPDIDRHIDIDTRVRMDTDDPVRSVVRLVVCVVVQWDAPPPRRHIDGADDDDAQFWKWKAFPPPRWIKIAGWHDQDPVPQWTFGQWMDTPPDQTDHDHGHTDDGNSRMGMDTDDCVDVRVVVNQVSQVVVQWGQDSVLRHIDGDPQDDDQQAKKWFADPVLDIDMDGDHPDPVQVVCVSVVRIGNDSVVRVVVSVVVVVVVVVVVVDPPD/DPVVLVQVVCCVPPVDHDDDDPPDDPPVVDQDNVLVVCCVVANDAQLFWKDQPPKIFGFQGDDSFKTKTQWIDDDPDIDRHIDIDTRVRMGTDDPVSSVVRLVVCVVVQWDADPPRRHIDGADDDDALFWKWKAFPPPRWIKIAGWHDQDPVPQWTFGQWMDTPPDQTDHDHGHTDDGNSRMGMDTDDCVDVRVVVNQVSQVVVQWGQDSVLRHIDGDPQDDDQQAKKWFADPVLDIDMDGDHPDPVQVVCVSVVRIGNDSVVRVVVSVVVVVVVVVVVVDPPD

Secondary structure (DSSP, 8-state):
--HHHHHHHIIIII---PPPPTT----TTS--HHHHHHHHHHS--TT-EEEETTEEEEEEEE-SSEEEEEEEEETTEEE---EEEEGGG-EEPPHHHHHHHHHHHHHTTEEE-TTTS-EEEPP---TT-EEEEEETTT--EEEEEEEEE-TTT-EEEEEEEEETTS--EEEEEEEEEEGGGEEEEE--TTSHHHHHHHHHHHHTTEEEETTTTEEEETT-SPPTT-EEEEE-TTS-EEEEE----HHHHHHHHTT--BSSHHHHHHHHHHHHHHHHHHHHSTT-/--HHHHHHHIIIII---PPPPTT----TTS--HHHHHHHHHHS--TT-EEEETTEEEEEEEE-SSEEEEEEEEETTEEE---EEEEGGG-EEPPHHHHHHHHHHHHHTTEEEETTTTEEEEPP---TT-EEEEEETTT--EEEEEEEEE-TTT-EEEEEEEEETTS--EEEEEEEEEEGGGEEEEE--TTSHHHHHHHHHHHHTTEEEETTTTEEEETT-SPPTT-EEEEE-TTS-EEEEE----HHHHHHHHTT--BSSHHHHHHHHHHHHHHHHHHHHSTT-